Protein AF-0000000083252101 (afdb_homodimer)

Organism: NCBI:txid582686

Sequence (510 aa):
MRKGTATMNGRLDFLFHTKHARHVTVAPHRHQCHELVYYLSGSGTTRIGEVTYSFQPNTFALIRPHTLHDERRDTETEVIFIGFQPEPDLHPLREGLYADYEDSPITGYLRAMGLEMKTKRSYYAAKLNLLVSELMIEVLRMDDFPSAESTVNKILYAKNYMDENYSQKIGVETLAQLVGYSYDRFRHLFKEKYGLSPITYLMSKRFEAAKRLLMQTNLPISAVSNVCGFANDAQFCSLFKQATGLTPRQFRVRGMRKGTATMNGRLDFLFHTKHARHVTVAPHRHQCHELVYYLSGSGTTRIGEVTY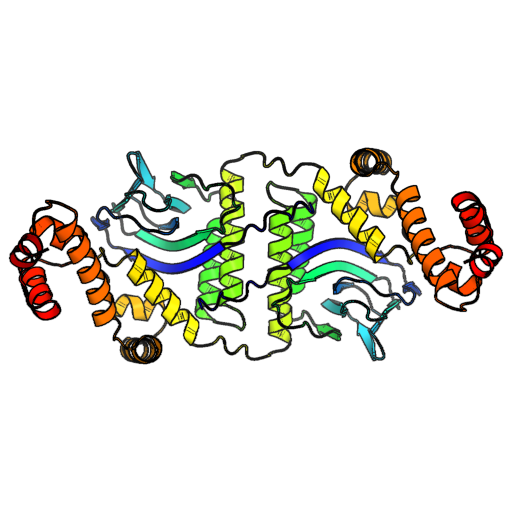SFQPNTFALIRPHTLHDERRDTETEVIFIGFQPEPDLHPLREGLYADYEDSPITGYLRAMGLEMKTKRSYYAAKLNLLVSELMIEVLRMDDFPSAESTVNKILYAKNYMDENYSQKIGVETLAQLVGYSYDRFRHLFKEKYGLSPITYLMSKRFEAAKRLLMQTNLPISAVSNVCGFANDAQFCSLFKQATGLTPRQFRVRG

Structure (mmCIF, N/CA/C/O backbone):
data_AF-0000000083252101-model_v1
#
loop_
_entity.id
_entity.type
_entity.pdbx_description
1 polymer 'AraC-like DNA-binding protein'
#
loop_
_atom_site.group_PDB
_atom_site.id
_atom_site.type_symbol
_atom_site.label_atom_id
_atom_site.label_alt_id
_atom_site.label_comp_id
_atom_site.label_asym_id
_atom_site.label_entity_id
_atom_site.label_seq_id
_atom_site.pdbx_PDB_ins_code
_atom_site.Cartn_x
_atom_site.Cartn_y
_atom_site.Cartn_z
_atom_site.occupancy
_atom_site.B_iso_or_equiv
_atom_site.auth_seq_id
_atom_site.auth_comp_id
_atom_site.auth_asym_id
_atom_site.auth_atom_id
_atom_site.pdbx_PDB_model_num
ATOM 1 N N . MET A 1 1 ? -4.637 2.268 24.234 1 23.47 1 MET A N 1
ATOM 2 C CA . MET A 1 1 ? -4.391 1.223 23.25 1 23.47 1 MET A CA 1
ATOM 3 C C . MET A 1 1 ? -4.547 1.768 21.828 1 23.47 1 MET A C 1
ATOM 5 O O . MET A 1 1 ? -5.625 2.225 21.453 1 23.47 1 MET A O 1
ATOM 9 N N . ARG A 1 2 ? -3.494 2.469 21.328 1 32.47 2 ARG A N 1
ATOM 10 C CA . ARG A 1 2 ? -3.521 3.18 20.062 1 32.47 2 ARG A CA 1
ATOM 11 C C . ARG A 1 2 ? -4.18 2.334 18.969 1 32.47 2 ARG A C 1
ATOM 13 O O . ARG A 1 2 ? -3.711 1.235 18.672 1 32.47 2 ARG A O 1
ATOM 20 N N . LYS A 1 3 ? -5.348 2.266 18.969 1 34.44 3 LYS A N 1
ATOM 21 C CA . LYS A 1 3 ? -6.125 1.497 18 1 34.44 3 LYS A CA 1
ATOM 22 C C . LYS A 1 3 ? -5.516 1.586 16.609 1 34.44 3 LYS A C 1
ATOM 24 O O . LYS A 1 3 ? -5.586 2.631 15.961 1 34.44 3 LYS A O 1
ATOM 29 N N . GLY A 1 4 ? -4.367 0.979 16.453 1 41.69 4 GLY A N 1
ATOM 30 C CA . GLY A 1 4 ? -3.561 0.996 15.242 1 41.69 4 GLY A CA 1
ATOM 31 C C . GLY A 1 4 ? -4.371 0.761 13.984 1 41.69 4 GLY A C 1
ATOM 32 O O . GLY A 1 4 ? -5.27 -0.082 13.969 1 41.69 4 GLY A O 1
ATOM 33 N N . THR A 1 5 ? -4.707 1.765 13.375 1 47.81 5 THR A N 1
ATOM 34 C CA . THR A 1 5 ? -5.391 1.617 12.102 1 47.81 5 THR A CA 1
ATOM 35 C C . THR A 1 5 ? -4.992 0.312 11.422 1 47.81 5 THR A C 1
ATOM 37 O O . THR A 1 5 ? -3.818 -0.064 11.422 1 47.81 5 THR A O 1
ATOM 40 N N . ALA A 1 6 ? -5.855 -0.639 11.43 1 49.69 6 ALA A N 1
ATOM 41 C CA . ALA A 1 6 ? -5.707 -1.939 10.781 1 49.69 6 ALA A CA 1
ATOM 42 C C . ALA A 1 6 ? -4.949 -1.813 9.469 1 49.69 6 ALA A C 1
ATOM 44 O O . ALA A 1 6 ? -5.324 -1.021 8.602 1 49.69 6 ALA A O 1
ATOM 45 N N . THR A 1 7 ? -3.686 -2.014 9.508 1 62.97 7 THR A N 1
ATOM 46 C CA . THR A 1 7 ? -2.896 -2.055 8.281 1 62.97 7 THR A CA 1
ATOM 47 C C . THR A 1 7 ? -3.402 -3.15 7.352 1 62.97 7 THR A C 1
ATOM 49 O O . THR A 1 7 ? -3.734 -4.25 7.797 1 62.97 7 THR A O 1
ATOM 52 N N . MET A 1 8 ? -4.031 -2.76 6.297 1 76.38 8 MET A N 1
ATOM 53 C CA . MET A 1 8 ? -4.496 -3.691 5.273 1 76.38 8 MET A CA 1
ATOM 54 C C . MET A 1 8 ? -3.355 -4.105 4.355 1 76.38 8 MET A C 1
ATOM 56 O O . MET A 1 8 ? -3.352 -3.76 3.17 1 76.38 8 MET A O 1
ATOM 60 N N . ASN A 1 9 ? -2.453 -4.855 4.992 1 86.31 9 ASN A N 1
ATOM 61 C CA . ASN A 1 9 ? -1.291 -5.301 4.23 1 86.31 9 ASN A CA 1
ATOM 62 C C . ASN A 1 9 ? -1.471 -6.723 3.709 1 86.31 9 ASN A C 1
ATOM 64 O O . ASN A 1 9 ? -2.135 -7.543 4.348 1 86.31 9 ASN A O 1
ATOM 68 N N . GLY A 1 10 ? -1.096 -6.902 2.494 1 89.31 10 GLY A N 1
ATOM 69 C CA . GLY A 1 10 ? -1.05 -8.234 1.904 1 89.31 10 GLY A CA 1
ATOM 70 C C . GLY A 1 10 ? 0.282 -8.547 1.25 1 89.31 10 GLY A C 1
ATOM 71 O O . GLY A 1 10 ? 1.084 -7.645 0.995 1 89.31 10 GLY A O 1
ATOM 72 N N . ARG A 1 11 ? 0.538 -9.797 1.161 1 90.69 11 ARG A N 1
ATOM 73 C CA . ARG A 1 11 ? 1.731 -10.281 0.473 1 90.69 11 ARG A CA 1
ATOM 74 C C . ARG A 1 11 ? 1.363 -11.016 -0.812 1 90.69 11 ARG A C 1
ATOM 76 O O . ARG A 1 11 ? 0.506 -11.898 -0.802 1 90.69 11 ARG A O 1
ATOM 83 N N . LEU A 1 12 ? 1.999 -10.617 -1.885 1 92.75 12 LEU A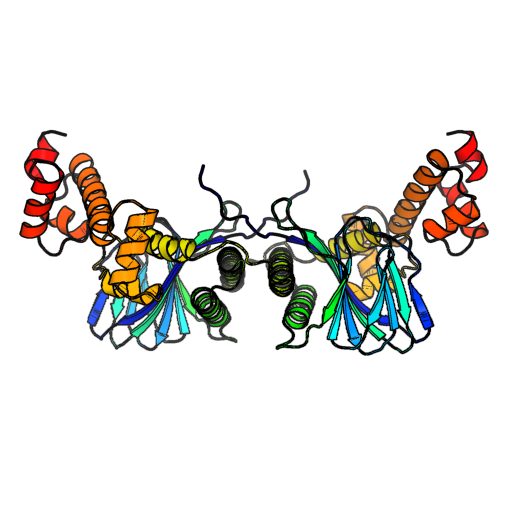 N 1
ATOM 84 C CA . LEU A 1 12 ? 1.795 -11.32 -3.15 1 92.75 12 LEU A CA 1
ATOM 85 C C . LEU A 1 12 ? 2.623 -12.594 -3.205 1 92.75 12 LEU A C 1
ATOM 87 O O . LEU A 1 12 ? 3.822 -12.578 -2.916 1 92.75 12 LEU A O 1
ATOM 91 N N . ASP A 1 13 ? 2.037 -13.688 -3.527 1 89.62 13 ASP A N 1
ATOM 92 C CA . ASP A 1 13 ? 2.74 -14.961 -3.621 1 89.62 13 ASP A CA 1
ATOM 93 C C . ASP A 1 13 ? 3.186 -15.234 -5.055 1 89.62 13 ASP A C 1
ATOM 95 O O . ASP A 1 13 ? 4.305 -15.703 -5.285 1 89.62 13 ASP A O 1
ATOM 99 N N . PHE A 1 14 ? 2.279 -14.945 -6.012 1 86.69 14 PHE A N 1
ATOM 100 C CA . PHE A 1 14 ? 2.615 -15.133 -7.418 1 86.69 14 PHE A CA 1
ATOM 101 C C . PHE A 1 14 ? 1.674 -14.344 -8.312 1 86.69 14 PHE A C 1
ATOM 103 O O . PHE A 1 14 ? 0.605 -13.914 -7.875 1 86.69 14 PHE A O 1
ATOM 110 N N . LEU A 1 15 ? 2.037 -14.125 -9.484 1 90 15 LEU A N 1
ATOM 111 C CA . LEU A 1 15 ? 1.277 -13.477 -10.547 1 90 15 LEU A CA 1
ATOM 112 C C . LEU A 1 15 ? 1.622 -14.078 -11.906 1 90 15 LEU A C 1
ATOM 114 O O . LEU A 1 15 ? 2.793 -14.125 -12.289 1 90 15 LEU A O 1
ATOM 118 N N . PHE A 1 16 ? 0.555 -14.492 -12.562 1 85.88 16 PHE A N 1
ATOM 119 C CA . PHE A 1 16 ? 0.773 -15.07 -13.883 1 85.88 16 PHE A CA 1
ATOM 120 C C . PHE A 1 16 ? -0.254 -14.547 -14.883 1 85.88 16 PHE A C 1
ATOM 122 O O . PHE A 1 16 ? -1.393 -14.258 -14.508 1 85.88 16 PHE A O 1
ATOM 129 N N . HIS A 1 17 ? 0.168 -14.367 -16.031 1 88.38 17 HIS A N 1
ATOM 130 C CA . HIS A 1 17 ? -0.654 -14.016 -17.188 1 88.38 17 HIS A CA 1
ATOM 131 C C . HIS A 1 17 ? -0.53 -15.062 -18.297 1 88.38 17 HIS A C 1
ATOM 133 O O . HIS A 1 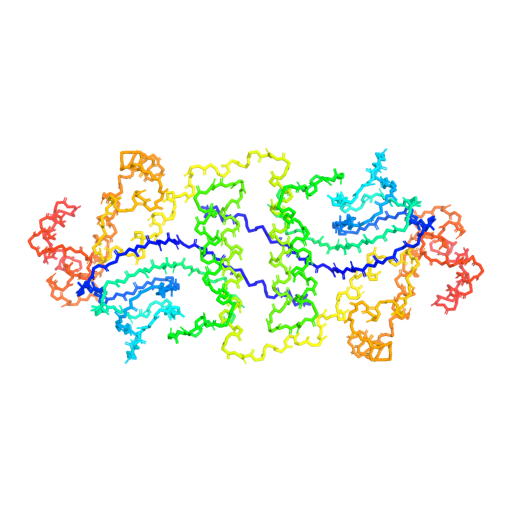17 ? 0.568 -15.32 -18.797 1 88.38 17 HIS A O 1
ATOM 139 N N . THR A 1 18 ? -1.674 -15.75 -18.609 1 85.06 18 THR A N 1
ATOM 140 C CA . THR A 1 18 ? -1.603 -16.844 -19.578 1 85.06 18 THR A CA 1
ATOM 141 C C . THR A 1 18 ? -2.854 -16.875 -20.453 1 85.06 18 THR A C 1
ATOM 143 O O . THR A 1 18 ? -3.857 -16.234 -20.141 1 85.06 18 THR A O 1
ATOM 146 N N . LYS A 1 19 ? -2.691 -17.516 -21.562 1 87.81 19 LYS A N 1
ATOM 147 C CA . LYS A 1 19 ? -3.803 -17.828 -22.453 1 87.81 19 LYS A CA 1
ATOM 148 C C . LYS A 1 19 ? -4.051 -19.344 -22.516 1 87.81 19 LYS A C 1
ATOM 150 O O . LYS A 1 19 ? -3.104 -20.125 -22.594 1 87.81 19 LYS A O 1
ATOM 155 N N . HIS A 1 20 ? -5.305 -19.75 -22.422 1 86.44 20 HIS A N 1
ATOM 156 C CA . HIS A 1 20 ? -5.699 -21.156 -22.5 1 86.44 20 HIS A CA 1
ATOM 157 C C . HIS A 1 20 ? -6.613 -21.406 -23.688 1 86.44 20 HIS A C 1
ATOM 159 O O . HIS A 1 20 ? -7.484 -20.594 -24 1 86.44 20 HIS A O 1
ATOM 165 N N . ALA A 1 21 ? -6.371 -22.5 -24.297 1 83.19 21 ALA A N 1
ATOM 166 C CA . ALA A 1 21 ? -7.211 -22.891 -25.438 1 83.19 21 ALA A CA 1
ATOM 167 C C . ALA A 1 21 ? -8.602 -23.328 -24.969 1 83.19 21 ALA A C 1
ATOM 169 O O . ALA A 1 21 ? -8.797 -23.625 -23.797 1 83.19 21 ALA A O 1
ATOM 170 N N . ARG A 1 22 ? -9.422 -23.312 -25.969 1 86.25 22 ARG A N 1
ATOM 171 C CA . ARG A 1 22 ? -10.773 -23.812 -25.734 1 86.25 22 ARG A CA 1
ATOM 172 C C . ARG A 1 22 ? -10.742 -25.234 -25.188 1 86.25 22 ARG A C 1
ATOM 174 O O . ARG A 1 22 ? -9.898 -26.031 -25.594 1 86.25 22 ARG A O 1
ATOM 181 N N . HIS A 1 23 ? -11.625 -25.562 -24.219 1 84.19 23 HIS A N 1
ATOM 182 C CA . HIS A 1 23 ? -11.891 -26.875 -23.656 1 84.19 23 HIS A CA 1
ATOM 183 C C . HIS A 1 23 ? -10.812 -27.281 -22.672 1 84.19 23 HIS A C 1
ATOM 185 O O . HIS A 1 23 ? -10.906 -28.344 -22.047 1 84.19 23 HIS A O 1
ATOM 191 N N . VAL A 1 24 ? -9.773 -26.438 -22.594 1 76.69 24 VAL A N 1
ATOM 192 C CA . VAL A 1 24 ? -8.805 -26.703 -21.547 1 76.69 24 VAL A CA 1
ATOM 193 C C . VAL A 1 24 ? -9.461 -26.516 -20.172 1 76.69 24 VAL A C 1
ATOM 195 O O . VAL A 1 24 ? -10.172 -25.516 -19.953 1 76.69 24 VAL A O 1
ATOM 198 N N . THR A 1 25 ? -9.32 -27.531 -19.344 1 82.19 25 THR A N 1
ATOM 199 C CA . THR A 1 25 ? -9.93 -27.484 -18.016 1 82.19 25 THR A CA 1
ATOM 200 C C . THR A 1 25 ? -8.867 -27.438 -16.922 1 82.19 25 THR A C 1
ATOM 202 O O . THR A 1 25 ? -7.73 -27.875 -17.141 1 82.19 25 THR A O 1
ATOM 205 N N . VAL A 1 26 ? -9.164 -26.75 -15.875 1 83.69 26 VAL A N 1
ATOM 206 C CA . VAL A 1 26 ? -8.406 -26.859 -14.633 1 83.69 26 VAL A CA 1
ATOM 207 C C . VAL A 1 26 ? -9.125 -27.797 -13.672 1 83.69 26 VAL A C 1
ATOM 209 O O . VAL A 1 26 ? -10.281 -27.562 -13.305 1 83.69 26 VAL A O 1
ATOM 212 N N . ALA A 1 27 ? -8.422 -28.891 -13.289 1 81.19 27 ALA A N 1
ATOM 213 C CA . ALA A 1 27 ? -9 -29.875 -12.391 1 81.19 27 ALA A CA 1
ATOM 214 C C . ALA A 1 27 ? -9.234 -29.297 -11 1 81.19 27 ALA A C 1
ATOM 216 O O . ALA A 1 27 ? -8.586 -28.312 -10.617 1 81.19 27 ALA A O 1
ATOM 217 N N . PRO A 1 28 ? -10.172 -29.875 -10.281 1 85.81 28 PRO A N 1
ATOM 218 C CA . PRO A 1 28 ? -10.398 -29.391 -8.922 1 85.81 28 PRO A CA 1
ATOM 219 C C . PRO A 1 28 ? -9.125 -29.406 -8.07 1 85.81 28 PRO A C 1
ATOM 221 O O . PRO A 1 28 ? -8.375 -30.391 -8.102 1 85.81 28 PRO A O 1
ATOM 224 N N . HIS A 1 29 ? -8.867 -28.344 -7.438 1 82.25 29 HIS A N 1
ATOM 225 C CA . HIS A 1 29 ? -7.707 -28.203 -6.562 1 82.25 29 HIS A CA 1
ATOM 226 C C . HIS A 1 29 ? -7.93 -27.109 -5.523 1 82.25 29 HIS A C 1
ATOM 228 O O . HIS A 1 29 ? -8.969 -26.438 -5.523 1 82.25 29 HIS A O 1
ATOM 234 N N . ARG A 1 30 ? -7.082 -26.984 -4.57 1 85.5 30 ARG A N 1
ATOM 235 C CA . ARG A 1 30 ? -7.164 -25.938 -3.549 1 85.5 30 ARG A CA 1
ATOM 236 C C . ARG A 1 30 ? -5.793 -25.344 -3.268 1 85.5 30 ARG A C 1
ATOM 238 O O . ARG A 1 30 ? -4.766 -25.938 -3.582 1 85.5 30 ARG A O 1
ATOM 245 N N . HIS A 1 31 ? -5.762 -24.156 -2.855 1 85.38 31 HIS A N 1
ATOM 246 C CA . HIS A 1 31 ? -4.555 -23.438 -2.455 1 85.38 31 HIS A CA 1
ATOM 247 C C . HIS A 1 31 ? -4.594 -23.078 -0.976 1 85.38 31 HIS A C 1
ATOM 249 O O . HIS A 1 31 ? -5.66 -23.094 -0.354 1 85.38 31 HIS A O 1
ATOM 255 N N . GLN A 1 32 ? -3.357 -22.781 -0.454 1 88.5 32 GLN A N 1
ATOM 256 C CA . GLN A 1 32 ? -3.27 -22.25 0.901 1 88.5 32 GLN A CA 1
ATOM 257 C C . GLN A 1 32 ? -3.4 -20.734 0.904 1 88.5 32 GLN A C 1
ATOM 259 O O . GLN A 1 32 ? -3.656 -20.125 1.948 1 88.5 32 GLN A O 1
ATOM 264 N N . CYS A 1 33 ? -3.246 -20.188 -0.179 1 91.19 33 CYS A N 1
ATOM 265 C CA . CYS A 1 33 ? -3.363 -18.734 -0.315 1 91.19 33 CYS A CA 1
ATOM 266 C C . CYS A 1 33 ? -4.684 -18.359 -0.972 1 91.19 33 CYS A C 1
ATOM 268 O O . CYS A 1 33 ? -5.418 -19.219 -1.453 1 91.19 33 CYS A O 1
ATOM 270 N N . HIS A 1 34 ? -5.02 -17.047 -0.834 1 94.94 34 HIS A N 1
ATOM 271 C CA . HIS A 1 34 ? -6.094 -16.516 -1.669 1 94.94 34 HIS A CA 1
ATOM 272 C C . HIS A 1 34 ? -5.691 -16.5 -3.141 1 94.94 34 HIS A C 1
ATOM 274 O O . HIS A 1 34 ? -4.52 -16.312 -3.465 1 94.94 34 HIS A O 1
ATOM 280 N N . GLU A 1 35 ? -6.645 -16.734 -3.971 1 95.94 35 GLU A N 1
ATOM 281 C CA . GLU A 1 35 ? -6.395 -16.625 -5.406 1 95.94 35 GLU A CA 1
ATOM 282 C C . GLU A 1 35 ? -7.422 -15.734 -6.086 1 95.94 35 GLU A C 1
ATOM 284 O O . GLU A 1 35 ? -8.617 -15.812 -5.789 1 95.94 35 GLU A O 1
ATOM 289 N N . LEU A 1 36 ? -6.965 -14.828 -6.871 1 97.38 36 LEU A N 1
ATOM 290 C CA . LEU A 1 36 ? -7.801 -14.031 -7.766 1 97.38 36 LEU A CA 1
ATOM 291 C C . LEU A 1 36 ? -7.504 -14.367 -9.219 1 97.38 36 LEU A C 1
ATOM 293 O O . LEU A 1 36 ? -6.355 -14.289 -9.664 1 97.38 36 LEU A O 1
ATOM 297 N N . VAL A 1 37 ? -8.5 -14.852 -9.961 1 96.94 37 VAL A N 1
ATOM 298 C CA . VAL A 1 37 ? -8.391 -15.156 -11.383 1 96.94 37 VAL A CA 1
ATOM 299 C C . VAL A 1 37 ? -9.203 -14.148 -12.195 1 96.94 37 VAL A C 1
ATOM 301 O O . VAL A 1 37 ? -10.43 -14.133 -12.125 1 96.94 37 VAL A O 1
ATOM 304 N N . TYR A 1 38 ? -8.555 -13.352 -12.914 1 97.12 38 TYR A N 1
ATOM 305 C CA . TYR A 1 38 ? -9.203 -12.336 -13.734 1 97.12 38 TYR A CA 1
ATOM 306 C C . TYR A 1 38 ? -9.336 -12.805 -15.18 1 97.12 38 TYR A C 1
ATOM 308 O O . TYR A 1 38 ? -8.344 -13.141 -15.82 1 97.12 38 TYR A O 1
ATOM 316 N N . TYR A 1 39 ? -10.539 -12.758 -15.695 1 95.69 39 TYR A N 1
ATOM 317 C CA . TYR A 1 39 ? -10.812 -13.18 -17.062 1 95.69 39 TYR A CA 1
ATOM 318 C C . TYR A 1 39 ? -10.828 -11.992 -18.016 1 95.69 39 TYR A C 1
ATOM 320 O O . TYR A 1 39 ? -11.836 -11.289 -18.125 1 95.69 39 TYR A O 1
ATOM 328 N N . LEU A 1 40 ? -9.742 -11.812 -18.688 1 94.81 40 LEU A N 1
ATOM 329 C CA . LEU A 1 40 ? -9.594 -10.688 -19.594 1 94.81 40 LEU A CA 1
ATOM 330 C C . LEU A 1 40 ? -10.453 -10.875 -20.844 1 94.81 40 LEU A C 1
ATOM 332 O O . LEU A 1 40 ? -11.016 -9.914 -21.375 1 94.81 40 LEU A O 1
ATOM 336 N N . SER A 1 41 ? -10.453 -12.047 -21.328 1 95.06 41 SER A N 1
ATOM 337 C CA . SER A 1 41 ? -11.258 -12.43 -22.484 1 95.06 41 SER A CA 1
ATOM 338 C C . SER A 1 41 ? -11.734 -13.875 -22.359 1 95.06 41 SER A C 1
ATOM 340 O O . SER A 1 41 ? -11.242 -14.633 -21.531 1 95.06 41 SER A O 1
ATOM 342 N N . GLY A 1 42 ? -12.797 -14.195 -23.188 1 95.12 42 GLY A N 1
ATOM 343 C CA . GLY A 1 42 ? -13.312 -15.555 -23.234 1 95.12 42 GLY A CA 1
ATOM 344 C C . GLY A 1 42 ? -14.508 -15.773 -22.328 1 95.12 42 GLY A C 1
ATOM 345 O O . GLY A 1 42 ? -15.047 -14.82 -21.766 1 95.12 42 GLY A O 1
ATOM 346 N N . SER A 1 43 ? -14.961 -17.031 -22.375 1 95.5 43 SER A N 1
ATOM 347 C CA . SER A 1 43 ? -16.109 -17.438 -21.562 1 95.5 43 SER A CA 1
ATOM 348 C C . SER A 1 43 ? -15.953 -18.859 -21.047 1 95.5 43 SER A C 1
ATOM 350 O O . SER A 1 43 ? -15.164 -19.641 -21.578 1 95.5 43 SER A O 1
ATOM 352 N N . GLY A 1 44 ? -16.688 -19.141 -19.984 1 96.31 44 GLY A N 1
ATOM 353 C CA . GLY A 1 44 ? -16.672 -20.453 -19.359 1 96.31 44 GLY A CA 1
ATOM 354 C C . GLY A 1 44 ? -17.312 -20.469 -17.984 1 96.31 44 GLY A C 1
ATOM 355 O O . GLY A 1 44 ? -18.156 -19.641 -17.672 1 96.31 44 GLY A O 1
ATOM 356 N N . THR A 1 45 ? -16.953 -21.562 -17.25 1 95.81 45 THR A N 1
ATOM 357 C CA . THR A 1 45 ? -17.5 -21.688 -15.906 1 95.81 45 THR A CA 1
ATOM 358 C C . THR A 1 45 ? -16.375 -21.953 -14.898 1 95.81 45 THR A C 1
ATOM 360 O O . THR A 1 45 ? -15.328 -22.484 -15.258 1 95.81 45 THR A O 1
ATOM 363 N N . THR A 1 46 ? -16.516 -21.453 -13.773 1 96 46 THR A N 1
ATOM 364 C CA . THR A 1 46 ? -15.664 -21.75 -12.633 1 96 46 THR A CA 1
ATOM 365 C C . THR A 1 46 ? -16.484 -22.188 -11.43 1 96 46 THR A C 1
ATOM 367 O O . THR A 1 46 ? -17.516 -21.594 -11.125 1 96 46 THR A O 1
ATOM 370 N N . ARG A 1 47 ? -16.141 -23.266 -10.859 1 95.31 47 ARG A N 1
ATOM 371 C CA . ARG A 1 47 ? -16.766 -23.734 -9.641 1 95.31 47 ARG A CA 1
ATOM 372 C C . ARG A 1 47 ? -15.953 -23.344 -8.406 1 95.31 47 ARG A C 1
ATOM 374 O O . ARG A 1 47 ? -14.75 -23.578 -8.359 1 95.31 47 ARG A O 1
ATOM 381 N N . ILE A 1 48 ? -16.578 -22.688 -7.5 1 95.69 48 ILE A N 1
ATOM 382 C CA . ILE A 1 48 ? -15.977 -22.328 -6.223 1 95.69 48 ILE A CA 1
ATOM 383 C C . ILE A 1 48 ? -16.766 -22.953 -5.078 1 95.69 48 ILE A C 1
ATOM 385 O O . ILE A 1 48 ? -17.891 -22.531 -4.793 1 95.69 48 ILE A O 1
ATOM 389 N N . GLY A 1 49 ? -16.062 -23.875 -4.402 1 93.88 49 GLY A N 1
ATOM 390 C CA . GLY A 1 49 ? -16.859 -24.672 -3.469 1 93.88 49 GLY A CA 1
ATOM 391 C C . GLY A 1 49 ? -17.984 -25.422 -4.137 1 93.88 49 GLY A C 1
ATOM 392 O O . GLY A 1 49 ? -17.766 -26.219 -5.055 1 93.88 49 GLY A O 1
ATOM 393 N N . GLU A 1 50 ? -19.188 -25.047 -3.736 1 92.38 50 GLU A N 1
ATOM 394 C CA . GLU A 1 50 ? -20.359 -25.766 -4.262 1 92.38 50 GLU A CA 1
ATOM 395 C C . GLU A 1 50 ? -21.094 -24.922 -5.305 1 92.38 50 GLU A C 1
ATOM 397 O O . GLU A 1 50 ? -22.094 -25.359 -5.875 1 92.38 50 GLU A O 1
ATOM 402 N N . VAL A 1 51 ? -20.609 -23.797 -5.57 1 93.31 51 VAL A N 1
ATOM 403 C CA . VAL A 1 51 ? -21.312 -22.875 -6.453 1 93.31 51 VAL A CA 1
ATOM 404 C C . VAL A 1 51 ? -20.578 -22.766 -7.789 1 93.31 51 VAL A C 1
ATOM 406 O O . VAL A 1 51 ? -19.359 -22.625 -7.824 1 93.31 51 VAL A O 1
ATOM 409 N N . THR A 1 52 ? -21.344 -22.875 -8.859 1 95.19 52 THR A N 1
ATOM 410 C CA . THR A 1 52 ? -20.781 -22.719 -10.195 1 95.19 52 THR A CA 1
ATOM 411 C C . THR A 1 52 ? -21.156 -21.359 -10.789 1 95.19 52 THR A C 1
ATOM 413 O O . THR A 1 52 ? -22.312 -20.953 -10.758 1 95.19 52 THR A O 1
ATOM 416 N N . TYR A 1 53 ? -20.188 -20.672 -11.312 1 95 53 TYR A N 1
ATOM 417 C CA . TYR A 1 53 ? -20.359 -19.359 -11.922 1 95 53 TYR A CA 1
ATOM 418 C C . TYR A 1 53 ? -20.016 -19.391 -13.398 1 95 53 TYR A C 1
ATOM 420 O O . TYR A 1 53 ? -19.062 -20.078 -13.805 1 95 53 TYR A O 1
ATOM 428 N N . SER A 1 54 ? -20.75 -18.641 -14.172 1 95.38 54 SER A N 1
ATOM 429 C CA . SER A 1 54 ? -20.359 -18.375 -15.555 1 95.38 54 SER A CA 1
ATOM 430 C C . SER A 1 54 ? -19.578 -17.078 -15.664 1 95.38 54 SER A C 1
ATOM 432 O O . SER A 1 54 ? -20.078 -16.016 -15.297 1 95.38 54 SER A O 1
ATOM 434 N N . PHE A 1 55 ? -18.391 -17.203 -16.188 1 94.19 55 PHE A N 1
ATOM 435 C CA . PHE A 1 55 ? -17.609 -15.984 -16.281 1 94.19 55 PHE A CA 1
ATOM 436 C C . PHE A 1 55 ? -17.625 -15.422 -17.688 1 94.19 55 PHE A C 1
ATOM 438 O O . PHE A 1 55 ? -17.828 -16.156 -18.656 1 94.19 55 PHE A O 1
ATOM 445 N N . GLN A 1 56 ? -17.484 -14.078 -17.797 1 92.56 56 GLN A N 1
ATOM 446 C CA . GLN A 1 56 ? -17.375 -13.281 -19.016 1 92.56 56 GLN A CA 1
ATOM 447 C C . GLN A 1 56 ? -16.203 -12.297 -18.922 1 92.56 56 GLN A C 1
ATOM 449 O O . GLN A 1 56 ? -15.625 -12.125 -17.844 1 92.56 56 GLN A O 1
ATOM 454 N N . PRO A 1 57 ? -15.828 -11.695 -20.031 1 93.12 57 PRO A N 1
ATOM 455 C CA . PRO A 1 57 ? -14.727 -10.742 -19.953 1 93.12 57 PRO A CA 1
ATOM 456 C C . PRO A 1 57 ? -14.938 -9.672 -18.875 1 93.12 57 PRO A C 1
ATOM 458 O O . PRO A 1 57 ? -16.062 -9.203 -18.703 1 93.12 57 PRO A O 1
ATOM 461 N N . ASN A 1 58 ? -13.875 -9.352 -18.188 1 92.25 58 ASN A N 1
ATOM 462 C CA . ASN A 1 58 ? -13.852 -8.305 -17.172 1 92.25 58 ASN A CA 1
ATOM 463 C C . ASN A 1 58 ? -14.578 -8.742 -15.906 1 92.25 58 ASN A C 1
ATOM 465 O O . ASN A 1 58 ? -15.234 -7.934 -15.25 1 92.25 58 ASN A O 1
ATOM 469 N N . THR A 1 59 ? -14.625 -10.023 -15.734 1 93 59 THR A N 1
ATOM 470 C CA . THR A 1 59 ? -15.008 -10.594 -14.453 1 93 59 THR A CA 1
ATOM 471 C C . THR A 1 59 ? -13.828 -11.289 -13.789 1 93 59 THR A C 1
ATOM 473 O O . THR A 1 59 ? -12.82 -11.562 -14.445 1 93 59 THR A O 1
ATOM 476 N N . PHE A 1 60 ? -13.938 -11.43 -12.484 1 96.25 60 PHE A N 1
ATOM 477 C CA . PHE A 1 60 ? -12.867 -12.156 -11.812 1 96.25 60 PHE A CA 1
ATOM 478 C C . PHE A 1 60 ? -13.422 -13.023 -10.688 1 96.25 60 PHE A C 1
ATOM 480 O O . PHE A 1 60 ? -14.406 -12.656 -10.047 1 96.25 60 PHE A O 1
ATOM 487 N N . ALA A 1 61 ? -12.812 -14.18 -10.523 1 96.5 61 ALA A N 1
ATOM 488 C CA . ALA A 1 61 ? -13.125 -15.086 -9.422 1 96.5 61 ALA A CA 1
ATOM 489 C C . ALA A 1 61 ? -12.203 -14.844 -8.227 1 96.5 61 ALA A C 1
ATOM 491 O O . ALA A 1 61 ? -11 -14.641 -8.398 1 96.5 61 ALA A O 1
ATOM 492 N N . LEU A 1 62 ? -12.766 -14.727 -7.062 1 96.69 62 LEU A N 1
ATOM 493 C CA . LEU A 1 62 ? -12.008 -14.711 -5.816 1 96.69 62 LEU A CA 1
ATOM 494 C C . LEU A 1 62 ? -12.203 -16 -5.035 1 96.69 62 LEU A C 1
ATOM 496 O O . LEU A 1 62 ? -13.336 -16.375 -4.707 1 96.69 62 LEU A O 1
ATOM 500 N N . ILE A 1 63 ? -11.086 -16.688 -4.777 1 95.69 63 ILE A N 1
ATOM 501 C CA . ILE A 1 63 ? -11.109 -17.984 -4.113 1 95.69 63 ILE A CA 1
ATOM 502 C C . ILE A 1 63 ? -10.352 -17.906 -2.791 1 95.69 63 ILE A C 1
ATOM 504 O O . ILE A 1 63 ? -9.211 -17.438 -2.75 1 95.69 63 ILE A O 1
ATOM 508 N N . ARG A 1 64 ? -10.961 -18.312 -1.679 1 94 64 ARG A N 1
ATOM 509 C CA . ARG A 1 64 ? -10.336 -18.281 -0.359 1 94 64 ARG A CA 1
ATOM 510 C C . ARG A 1 64 ? -9.43 -19.5 -0.164 1 94 64 ARG A C 1
ATOM 512 O O . ARG A 1 64 ? -9.562 -20.5 -0.877 1 94 64 ARG A O 1
ATOM 519 N N . PRO A 1 65 ? -8.523 -19.375 0.791 1 92.5 65 PRO A N 1
ATOM 520 C CA . PRO A 1 65 ? -7.668 -20.531 1.084 1 92.5 65 PRO A CA 1
ATOM 521 C C . PRO A 1 65 ? -8.461 -21.797 1.388 1 92.5 65 PRO A C 1
ATOM 523 O O . PRO A 1 65 ? -9.5 -21.734 2.049 1 92.5 65 PRO A O 1
ATOM 526 N N . HIS A 1 66 ? -8.008 -22.891 0.776 1 90.81 66 HIS A N 1
ATOM 527 C CA . HIS A 1 66 ? -8.492 -24.234 1.048 1 90.81 66 HIS A CA 1
ATOM 528 C C . HIS A 1 66 ? -9.836 -24.484 0.377 1 90.81 66 HIS A C 1
ATOM 530 O O . HIS A 1 66 ? -10.438 -25.547 0.559 1 90.81 66 HIS A O 1
ATOM 536 N N . THR A 1 67 ? -10.367 -23.562 -0.302 1 93.06 67 THR A N 1
ATOM 537 C CA . THR A 1 67 ? -11.602 -23.797 -1.045 1 93.06 67 THR A CA 1
ATOM 538 C C . THR A 1 67 ? -11.32 -24.562 -2.33 1 93.06 67 THR A C 1
ATOM 540 O O . THR A 1 67 ? -10.445 -24.188 -3.111 1 93.06 67 THR A O 1
ATOM 543 N N . LEU A 1 68 ? -12.016 -25.672 -2.486 1 92.19 68 LEU A N 1
ATOM 544 C CA . LEU A 1 68 ? -11.922 -26.438 -3.727 1 92.19 68 LEU A CA 1
ATOM 545 C C . LEU A 1 68 ? -12.516 -25.656 -4.895 1 92.19 68 LEU A C 1
ATOM 547 O O . LEU A 1 68 ? -13.586 -25.062 -4.762 1 92.19 68 LEU A O 1
ATOM 551 N N . HIS A 1 69 ? -11.773 -25.594 -5.996 1 93 69 HIS A N 1
ATOM 552 C CA . HIS A 1 69 ? -12.281 -24.875 -7.156 1 93 69 HIS A CA 1
ATOM 553 C C . HIS A 1 69 ? -11.727 -25.453 -8.453 1 93 69 HIS A C 1
ATOM 555 O O . HIS A 1 69 ? -10.727 -26.172 -8.445 1 93 69 HIS A O 1
ATOM 561 N N . ASP A 1 70 ? -12.422 -25.266 -9.531 1 91.94 70 ASP A N 1
ATOM 562 C CA . ASP A 1 70 ? -12.023 -25.703 -10.867 1 91.94 70 ASP A CA 1
ATOM 563 C C . ASP A 1 70 ? -12.516 -24.734 -11.938 1 91.94 70 ASP A C 1
ATOM 565 O O . ASP A 1 70 ? -13.156 -23.719 -11.617 1 91.94 70 ASP A O 1
ATOM 569 N N . GLU A 1 71 ? -12.07 -24.938 -13.195 1 93.06 71 GLU A N 1
ATOM 570 C CA . GLU A 1 71 ? -12.438 -24.062 -14.305 1 93.06 71 GLU A CA 1
ATOM 571 C C . GLU A 1 71 ? -12.625 -24.844 -15.594 1 93.06 71 GLU A C 1
ATOM 573 O O . GLU A 1 71 ? -11.867 -25.781 -15.867 1 93.06 71 GLU A O 1
ATOM 578 N N . ARG A 1 72 ? -13.617 -24.531 -16.281 1 93.31 72 ARG A N 1
ATOM 579 C CA . ARG A 1 72 ? -13.867 -25.031 -17.625 1 93.31 72 ARG A CA 1
ATOM 580 C C . ARG A 1 72 ? -14.016 -23.891 -18.625 1 93.31 72 ARG A C 1
ATOM 582 O O . ARG A 1 72 ? -14.758 -22.938 -18.375 1 93.31 72 ARG A O 1
ATOM 589 N N . ARG A 1 73 ? -13.375 -24.031 -19.781 1 92.81 73 ARG A N 1
ATOM 590 C CA . ARG A 1 73 ? -13.367 -22.938 -20.75 1 92.81 73 ARG A CA 1
ATOM 591 C C . ARG A 1 73 ? -14.188 -23.297 -21.984 1 92.81 73 ARG A C 1
ATOM 593 O O . ARG A 1 73 ? -13.977 -24.344 -22.594 1 92.81 73 ARG A O 1
ATOM 600 N N . ASP A 1 74 ? -15.094 -22.484 -22.328 1 94.12 74 ASP A N 1
ATOM 601 C CA . ASP A 1 74 ? -15.922 -22.672 -23.516 1 94.12 74 ASP A CA 1
ATOM 602 C C . ASP A 1 74 ? -15.25 -22.062 -24.75 1 94.12 74 ASP A C 1
ATOM 604 O O . ASP A 1 74 ? -15.523 -22.453 -25.875 1 94.12 74 ASP A O 1
ATOM 608 N N . THR A 1 75 ? -14.406 -21.078 -24.547 1 95.06 75 THR A N 1
ATOM 609 C CA . THR A 1 75 ? -13.633 -20.422 -25.594 1 95.06 75 THR A CA 1
ATOM 610 C C . THR A 1 75 ? -12.195 -20.172 -25.141 1 95.06 75 THR A C 1
ATOM 612 O O . THR A 1 75 ? -11.867 -20.359 -23.969 1 95.06 75 THR A O 1
ATOM 615 N N . GLU A 1 76 ? -11.43 -19.828 -26.141 1 93.75 76 GLU A N 1
ATOM 616 C CA . GLU A 1 76 ? -10.102 -19.375 -25.75 1 93.75 76 GLU A CA 1
ATOM 617 C C . GLU A 1 76 ? -10.188 -18.266 -24.703 1 93.75 76 GLU A C 1
ATOM 619 O O . GLU A 1 76 ? -11 -17.344 -24.844 1 93.75 76 GLU A O 1
ATOM 624 N N . THR A 1 77 ? -9.422 -18.438 -23.672 1 93.25 77 THR A N 1
ATOM 625 C CA . THR A 1 77 ? -9.555 -17.531 -22.531 1 93.25 77 THR A CA 1
ATOM 626 C C . THR A 1 77 ? -8.195 -16.984 -22.109 1 93.25 77 THR A C 1
ATOM 628 O O . THR A 1 77 ? -7.234 -17.75 -21.953 1 93.25 77 THR A O 1
ATOM 631 N N . GLU A 1 78 ? -8.102 -15.664 -22.031 1 93.94 78 GLU A N 1
ATOM 632 C CA . GLU A 1 78 ? -6.934 -14.992 -21.469 1 93.94 78 GLU A CA 1
ATOM 633 C C . GLU A 1 78 ? -7.148 -14.641 -20 1 93.94 78 GLU A C 1
ATOM 635 O O . GLU A 1 78 ? -8.141 -14 -19.641 1 93.94 78 GLU A O 1
ATOM 640 N N . VAL A 1 79 ? -6.195 -15.102 -19.125 1 93.19 79 VAL A N 1
ATOM 641 C CA . VAL A 1 79 ? -6.418 -14.922 -17.688 1 93.19 79 VAL A CA 1
ATOM 642 C C . VAL A 1 79 ? -5.16 -14.359 -17.031 1 93.19 79 VAL A C 1
ATOM 644 O O . VAL A 1 79 ? -4.043 -14.648 -17.469 1 93.19 79 VAL A O 1
ATOM 647 N N . ILE A 1 80 ? -5.367 -13.445 -16.125 1 93.75 80 ILE A N 1
ATOM 648 C CA . ILE A 1 80 ? -4.359 -13.086 -15.125 1 93.75 80 ILE A CA 1
ATOM 649 C C . ILE A 1 80 ? -4.766 -13.625 -13.758 1 93.75 80 ILE A C 1
ATOM 651 O O . ILE A 1 80 ? -5.906 -13.438 -13.328 1 93.75 80 ILE A O 1
ATOM 655 N N . PHE A 1 81 ? -3.928 -14.406 -13.117 1 92.44 81 PHE A N 1
ATOM 656 C CA . PHE A 1 81 ? -4.289 -14.867 -11.781 1 92.44 81 PHE A CA 1
ATOM 657 C C . PHE A 1 81 ? -3.15 -14.633 -10.805 1 92.44 81 PHE A C 1
ATOM 659 O O . PHE A 1 81 ? -1.978 -14.703 -11.172 1 92.44 81 PHE A O 1
ATOM 666 N N . ILE A 1 82 ? -3.52 -14.273 -9.641 1 94.94 82 ILE A N 1
ATOM 667 C CA . ILE A 1 82 ? -2.561 -14.008 -8.578 1 94.94 82 ILE A CA 1
ATOM 668 C C . ILE A 1 82 ? -2.918 -14.828 -7.344 1 94.94 82 ILE A C 1
ATOM 670 O O . ILE A 1 82 ? -4.09 -15.133 -7.105 1 94.94 82 ILE A O 1
ATOM 674 N N . GLY A 1 83 ? -1.898 -15.25 -6.59 1 94.44 83 GLY A N 1
ATOM 675 C CA . GLY A 1 83 ? -2.014 -15.727 -5.223 1 94.44 83 GLY A CA 1
ATOM 676 C C . GLY A 1 83 ? -1.488 -14.734 -4.199 1 94.44 83 GLY A C 1
ATOM 677 O O . GLY A 1 83 ? -0.478 -14.07 -4.434 1 94.44 83 GLY A O 1
ATOM 678 N N . PHE A 1 84 ? -2.172 -14.586 -3.133 1 93.69 84 PHE A N 1
ATOM 679 C CA . PHE A 1 84 ? -1.755 -13.602 -2.139 1 93.69 84 PHE A CA 1
ATOM 680 C C . PHE A 1 84 ? -2.27 -13.984 -0.754 1 93.69 84 PHE A C 1
ATOM 682 O O . PHE A 1 84 ? -3.17 -14.812 -0.627 1 93.69 84 PHE A O 1
ATOM 689 N N . GLN A 1 85 ? -1.688 -13.359 0.254 1 90.88 85 GLN A N 1
ATOM 690 C CA . GLN A 1 85 ? -2.035 -13.586 1.652 1 90.88 85 GLN A CA 1
ATOM 691 C C . GLN A 1 85 ? -2.256 -12.266 2.389 1 90.88 85 GLN A C 1
ATOM 693 O O . GLN A 1 85 ? -1.323 -11.477 2.547 1 90.88 85 GLN A O 1
ATOM 698 N N . PRO A 1 86 ? -3.518 -12.031 2.787 1 88.75 86 PRO A N 1
ATOM 699 C CA . PRO A 1 86 ? -3.725 -10.875 3.66 1 88.75 86 PRO A CA 1
ATOM 700 C C . PRO A 1 86 ? -3.049 -11.031 5.02 1 88.75 86 PRO A C 1
ATOM 702 O O . PRO A 1 86 ? -2.994 -12.141 5.559 1 88.75 86 PRO A O 1
ATOM 705 N N . GLU A 1 87 ? -2.621 -9.938 5.469 1 79.06 87 GLU A N 1
ATOM 706 C CA . GLU A 1 87 ? -2.178 -9.977 6.859 1 79.06 87 GLU A CA 1
ATOM 707 C C . GLU A 1 87 ? -3.359 -10.164 7.809 1 79.06 87 GLU A C 1
ATOM 709 O O . GLU A 1 87 ? -4.48 -9.758 7.5 1 79.06 87 GLU A O 1
ATOM 714 N N . PRO A 1 88 ? -3.299 -10.836 8.898 1 64.81 88 PRO A N 1
ATOM 715 C CA . PRO A 1 88 ? -4.336 -11.406 9.766 1 64.81 88 PRO A CA 1
ATOM 716 C C . PRO A 1 88 ? -5.449 -10.406 10.086 1 64.81 88 PRO A C 1
ATOM 718 O O . PRO A 1 88 ? -6.605 -10.805 10.242 1 64.81 88 PRO A O 1
ATOM 721 N N . ASP A 1 89 ? -5.246 -9.141 10.234 1 59.69 89 ASP A N 1
ATOM 722 C CA . ASP A 1 89 ? -6.273 -8.266 10.797 1 59.69 89 ASP A CA 1
ATOM 723 C C . ASP A 1 89 ? -7.148 -7.676 9.695 1 59.69 89 ASP A C 1
ATOM 725 O O . ASP A 1 89 ? -7.977 -6.797 9.961 1 59.69 89 ASP A O 1
ATOM 729 N N . LEU A 1 90 ? -7.199 -8.422 8.641 1 63.5 90 LEU A N 1
ATOM 730 C CA . LEU A 1 90 ? -8.008 -7.855 7.566 1 63.5 90 LEU A CA 1
ATOM 731 C C . LEU A 1 90 ? -9.391 -8.492 7.539 1 63.5 90 LEU A C 1
ATOM 733 O O . LEU A 1 90 ? -9.555 -9.664 7.879 1 63.5 90 LEU A O 1
ATOM 737 N N . HIS A 1 91 ? -10.406 -7.664 7.293 1 72.31 91 HIS A N 1
ATOM 738 C CA . HIS A 1 91 ? -11.734 -8.18 6.98 1 72.31 91 HIS A CA 1
ATOM 739 C C . HIS A 1 91 ? -11.664 -9.289 5.941 1 72.31 91 HIS A C 1
ATOM 741 O O . HIS A 1 91 ? -10.898 -9.195 4.977 1 72.31 91 HIS A O 1
ATOM 747 N N . PRO A 1 92 ? -12.375 -10.344 6.168 1 81.5 92 PRO A N 1
ATOM 748 C CA . PRO A 1 92 ? -12.312 -11.469 5.23 1 81.5 92 PRO A CA 1
ATOM 749 C C . PRO A 1 92 ? -12.852 -11.109 3.846 1 81.5 92 PRO A C 1
ATOM 751 O O . PRO A 1 92 ? -13.859 -10.406 3.734 1 81.5 92 PRO A O 1
ATOM 754 N N . LEU A 1 93 ? -12.219 -11.484 2.867 1 89.31 93 LEU A N 1
ATOM 755 C CA . LEU A 1 93 ? -12.68 -11.344 1.489 1 89.31 93 LEU A CA 1
ATOM 756 C C . LEU A 1 93 ? -13.719 -12.414 1.154 1 89.31 93 LEU A C 1
ATOM 758 O O . LEU A 1 93 ? -13.531 -13.586 1.472 1 89.31 93 LEU A O 1
ATOM 762 N N . ARG A 1 94 ? -14.789 -11.984 0.634 1 89.5 94 ARG A N 1
ATOM 763 C CA . ARG A 1 94 ? -15.82 -12.93 0.237 1 89.5 94 ARG A CA 1
ATOM 764 C C . ARG A 1 94 ? -15.492 -13.578 -1.103 1 89.5 94 ARG A C 1
ATOM 766 O O . ARG A 1 94 ? -15.172 -12.883 -2.07 1 89.5 94 ARG A O 1
ATOM 773 N N . GLU A 1 95 ? -15.484 -14.945 -1.126 1 93.69 95 GLU A N 1
ATOM 774 C CA . GLU A 1 95 ? -15.219 -15.633 -2.383 1 93.69 95 GLU A CA 1
ATOM 775 C C . GLU A 1 95 ? -16.422 -15.57 -3.318 1 93.69 95 GLU A C 1
ATOM 777 O O . GLU A 1 95 ? -17.562 -15.469 -2.861 1 93.69 95 GLU A O 1
ATOM 782 N N . GLY A 1 96 ? -16.219 -15.602 -4.621 1 93.31 96 GLY A N 1
ATOM 783 C CA . GLY A 1 96 ? -17.25 -15.523 -5.633 1 93.31 96 GLY A CA 1
ATOM 784 C C . GLY A 1 96 ? -16.766 -14.93 -6.941 1 93.31 96 GLY A C 1
ATOM 785 O O . GLY A 1 96 ? -15.555 -14.82 -7.172 1 93.31 96 GLY A O 1
ATOM 786 N N . LEU A 1 97 ? -17.688 -14.781 -7.844 1 94.69 97 LEU A N 1
ATOM 787 C CA . LEU A 1 97 ? -17.406 -14.133 -9.117 1 94.69 97 LEU A CA 1
ATOM 788 C C . LEU A 1 97 ? -17.891 -12.688 -9.109 1 94.69 97 LEU A C 1
ATOM 790 O O . LEU A 1 97 ? -19.016 -12.398 -8.727 1 94.69 97 LEU A O 1
ATOM 794 N N . TYR A 1 98 ? -17.031 -11.773 -9.516 1 92.56 98 TYR A N 1
ATOM 795 C CA . TYR A 1 98 ? -17.297 -10.336 -9.492 1 92.56 98 TYR A CA 1
ATOM 796 C C . TYR A 1 98 ? -17.172 -9.742 -10.891 1 92.56 98 TYR A C 1
ATOM 798 O O . TYR A 1 98 ? -16.484 -10.289 -11.75 1 92.56 98 TYR A O 1
ATOM 806 N N . ALA A 1 99 ? -17.906 -8.672 -11.117 1 89.69 99 ALA A N 1
ATOM 807 C CA . ALA A 1 99 ? -17.75 -7.875 -12.328 1 89.69 99 ALA A CA 1
ATOM 808 C C . ALA A 1 99 ? -16.875 -6.656 -12.086 1 89.69 99 ALA A C 1
ATOM 810 O O . ALA A 1 99 ? -16.984 -5.992 -11.047 1 89.69 99 ALA A O 1
ATOM 811 N N . ASP A 1 100 ? -15.836 -6.469 -12.883 1 88.88 100 ASP A N 1
ATOM 812 C CA . ASP A 1 100 ? -14.945 -5.312 -12.82 1 88.88 100 ASP A CA 1
ATOM 813 C C . ASP A 1 100 ? -15.375 -4.23 -13.812 1 88.88 100 ASP A C 1
ATOM 815 O O . ASP A 1 100 ? -14.633 -3.9 -14.734 1 88.88 100 ASP A O 1
ATOM 819 N N . TYR A 1 101 ? -16.641 -3.855 -13.906 1 65.06 101 TYR A N 1
ATOM 820 C CA . TYR A 1 101 ? -17.219 -3.07 -15 1 65.06 101 TYR A CA 1
ATOM 821 C C . TYR A 1 101 ? -16.781 -1.611 -14.906 1 65.06 101 TYR A C 1
ATOM 823 O O . TYR A 1 101 ? -16.375 -1.016 -15.898 1 65.06 101 TYR A O 1
ATOM 831 N N . GLU A 1 102 ? -17.047 -0.944 -13.656 1 62.88 102 GLU A N 1
ATOM 832 C CA . GLU A 1 102 ? -16.859 0.504 -13.656 1 62.88 102 GLU A CA 1
ATOM 833 C C . GLU A 1 102 ? -15.406 0.871 -13.352 1 62.88 102 GLU A C 1
ATOM 835 O O . GLU A 1 102 ? -14.898 0.595 -12.258 1 62.88 102 GLU A O 1
ATOM 840 N N . ASP A 1 103 ? -14.617 1.58 -14.406 1 67.5 103 ASP A N 1
ATOM 841 C CA . ASP A 1 103 ? -13.266 2.139 -14.383 1 67.5 103 ASP A CA 1
ATOM 842 C C . ASP A 1 103 ? -12.219 1.046 -14.172 1 67.5 103 ASP A C 1
ATOM 844 O O . ASP A 1 103 ? -11.031 1.334 -14.055 1 67.5 103 ASP A O 1
ATOM 848 N N . SER A 1 104 ? -12.727 -0.312 -14.07 1 71.69 104 SER A N 1
ATOM 849 C CA . SER A 1 104 ? -11.914 -1.523 -14.062 1 71.69 104 SER A CA 1
ATOM 850 C C . SER A 1 104 ? -10.734 -1.39 -13.102 1 71.69 104 SER A C 1
ATOM 852 O O . SER A 1 104 ? -9.586 -1.594 -13.492 1 71.69 104 SER A O 1
ATOM 854 N N . PRO A 1 105 ? -11.086 -1.109 -11.812 1 86.75 105 PRO A N 1
ATOM 855 C CA . PRO A 1 105 ? -9.977 -0.874 -10.891 1 86.75 105 PRO A CA 1
ATOM 856 C C . PRO A 1 105 ? -9.109 -2.115 -10.68 1 86.75 105 PRO A C 1
ATOM 858 O O . PRO A 1 105 ? -7.887 -2.006 -10.555 1 86.75 105 PRO A O 1
ATOM 861 N N . ILE A 1 106 ? -9.719 -3.262 -10.781 1 94.5 106 ILE A N 1
ATOM 862 C CA . ILE A 1 106 ? -8.977 -4.473 -10.453 1 94.5 106 ILE A CA 1
ATOM 863 C C . ILE A 1 106 ? -7.953 -4.766 -11.547 1 94.5 106 ILE A C 1
ATOM 865 O O . ILE A 1 106 ? -6.793 -5.059 -11.258 1 94.5 106 ILE A O 1
ATOM 869 N N . THR A 1 107 ? -8.398 -4.629 -12.781 1 93.88 107 THR A N 1
ATOM 870 C CA . THR A 1 107 ? -7.473 -4.879 -13.883 1 93.88 107 THR A CA 1
ATOM 871 C C . THR A 1 107 ? -6.305 -3.896 -13.844 1 93.88 107 THR A C 1
ATOM 873 O O . THR A 1 107 ? -5.176 -4.25 -14.188 1 93.88 107 THR A O 1
ATOM 876 N N . GLY A 1 108 ? -6.586 -2.668 -13.43 1 94.56 108 GLY A N 1
ATOM 877 C CA . GLY A 1 108 ? -5.527 -1.685 -13.281 1 94.56 108 GLY A CA 1
ATOM 878 C C . GLY A 1 108 ? -4.441 -2.113 -12.312 1 94.56 108 GLY A C 1
ATOM 879 O O . GLY A 1 108 ? -3.252 -1.962 -12.594 1 94.56 108 GLY A O 1
ATOM 880 N N . TYR A 1 109 ? -4.824 -2.643 -11.203 1 96.5 109 TYR A N 1
ATOM 881 C CA . TYR A 1 109 ? -3.859 -3.121 -10.219 1 96.5 109 TYR A CA 1
ATOM 882 C C . TYR A 1 109 ? -3.08 -4.316 -10.75 1 96.5 109 TYR A C 1
ATOM 884 O O . TYR A 1 109 ? -1.869 -4.422 -10.539 1 96.5 109 TYR A O 1
ATOM 892 N N . LEU A 1 110 ? -3.76 -5.207 -11.438 1 96.25 110 LEU A N 1
ATOM 893 C CA . LEU A 1 110 ? -3.088 -6.379 -11.984 1 96.25 110 LEU A CA 1
ATOM 894 C C . LEU A 1 110 ? -2.059 -5.977 -13.039 1 96.25 110 LEU A C 1
ATOM 896 O O . LEU A 1 110 ? -0.953 -6.52 -13.07 1 96.25 110 LEU A O 1
ATOM 900 N N . ARG A 1 111 ? -2.396 -5.039 -13.836 1 94 111 ARG A N 1
ATOM 901 C CA . ARG A 1 111 ? -1.467 -4.543 -14.844 1 94 111 ARG A CA 1
ATOM 902 C C . ARG A 1 111 ? -0.264 -3.869 -14.195 1 94 111 ARG A C 1
ATOM 904 O O . ARG A 1 111 ? 0.873 -4.055 -14.641 1 94 111 ARG A O 1
ATOM 911 N N . ALA A 1 112 ? -0.562 -3.09 -13.227 1 94.88 112 ALA A N 1
ATOM 912 C CA . ALA A 1 112 ? 0.52 -2.426 -12.5 1 94.88 112 ALA A CA 1
ATOM 913 C C . ALA A 1 112 ? 1.464 -3.445 -11.875 1 94.88 112 ALA A C 1
ATOM 915 O O . ALA A 1 112 ? 2.686 -3.273 -11.906 1 94.88 112 ALA A O 1
ATOM 916 N N . MET A 1 113 ? 0.935 -4.484 -11.32 1 95.31 113 MET A N 1
ATOM 917 C CA . MET A 1 113 ? 1.75 -5.547 -10.734 1 95.31 113 MET A CA 1
ATOM 918 C C . MET A 1 113 ? 2.588 -6.242 -11.805 1 95.31 113 MET A C 1
ATOM 920 O O . MET A 1 113 ? 3.768 -6.52 -11.586 1 95.31 113 MET A O 1
ATOM 924 N N . GLY A 1 114 ? 1.911 -6.523 -12.883 1 91.88 114 GLY A N 1
ATOM 925 C CA . GLY A 1 114 ? 2.646 -7.121 -13.984 1 91.88 114 GLY A CA 1
ATOM 926 C C . GLY A 1 114 ? 3.822 -6.281 -14.445 1 91.88 114 GLY A C 1
ATOM 927 O O . GLY A 1 114 ? 4.914 -6.801 -14.672 1 91.88 114 GLY A O 1
ATOM 928 N N . LEU A 1 115 ? 3.586 -5.02 -14.555 1 90.25 115 LEU A N 1
ATOM 929 C CA . LEU A 1 115 ? 4.637 -4.102 -14.984 1 90.25 115 LEU A CA 1
ATOM 930 C C . LEU A 1 115 ? 5.758 -4.035 -13.953 1 90.25 115 LEU A C 1
ATOM 932 O O . LEU A 1 115 ? 6.938 -4.047 -14.312 1 90.25 115 LEU A O 1
ATOM 936 N N . GLU A 1 116 ? 5.398 -3.959 -12.695 1 91.06 116 GLU A N 1
ATOM 937 C CA . GLU A 1 116 ? 6.379 -3.93 -11.617 1 91.06 116 GLU A CA 1
ATOM 938 C C . GLU A 1 116 ? 7.262 -5.176 -11.633 1 91.06 116 GLU A C 1
ATOM 940 O O . GLU A 1 116 ? 8.477 -5.086 -11.461 1 91.06 116 GLU A O 1
ATOM 945 N N . MET A 1 117 ? 6.672 -6.273 -11.836 1 86 117 MET A N 1
ATOM 946 C CA . MET A 1 117 ? 7.395 -7.543 -11.875 1 86 117 MET A CA 1
ATOM 947 C C . MET A 1 117 ? 8.336 -7.598 -13.07 1 86 117 MET A C 1
ATOM 949 O O . MET A 1 117 ? 9.43 -8.156 -12.984 1 86 117 MET A O 1
ATOM 953 N N . LYS A 1 118 ? 7.891 -7.035 -14.125 1 83.5 118 LYS A N 1
ATOM 954 C CA . LYS A 1 118 ? 8.672 -7.062 -15.359 1 83.5 118 LYS A CA 1
ATOM 955 C C . LYS A 1 118 ? 9.875 -6.125 -15.273 1 83.5 118 LYS A C 1
ATOM 957 O O . LYS A 1 118 ? 10.977 -6.484 -15.688 1 83.5 118 LYS A O 1
ATOM 962 N N . THR A 1 119 ? 9.68 -4.91 -14.781 1 83.06 119 THR A N 1
ATOM 963 C CA . THR A 1 119 ? 10.719 -3.883 -14.789 1 83.06 119 THR A CA 1
ATOM 964 C C . THR A 1 119 ? 11.672 -4.066 -13.609 1 83.06 119 THR A C 1
ATOM 966 O O . THR A 1 119 ? 12.836 -3.676 -13.688 1 83.06 119 THR A O 1
ATOM 969 N N . LYS A 1 120 ? 11.164 -4.578 -12.492 1 82.12 120 LYS A N 1
ATOM 970 C CA . LYS A 1 120 ? 11.938 -4.871 -11.289 1 82.12 120 LYS A CA 1
ATOM 971 C C . LYS A 1 120 ? 12.695 -3.641 -10.812 1 82.12 120 LYS A C 1
ATOM 973 O O . LYS A 1 120 ? 13.898 -3.709 -10.539 1 82.12 120 LYS A O 1
ATOM 978 N N . ARG A 1 121 ? 12.078 -2.586 -10.828 1 82.25 121 ARG A N 1
ATOM 979 C CA . ARG A 1 121 ? 12.695 -1.398 -10.242 1 82.25 121 ARG A CA 1
ATOM 980 C C . ARG A 1 121 ? 13 -1.614 -8.758 1 82.25 121 ARG A C 1
ATOM 982 O O . ARG A 1 121 ? 12.492 -2.555 -8.148 1 82.25 121 ARG A O 1
ATOM 989 N N . SER A 1 122 ? 13.836 -0.83 -8.18 1 85.38 122 SER A N 1
ATOM 990 C CA . SER A 1 122 ? 14.148 -0.93 -6.758 1 85.38 122 SER A CA 1
ATOM 991 C C . SER A 1 122 ? 12.883 -1 -5.914 1 85.38 122 SER A C 1
ATOM 993 O O . SER A 1 122 ? 11.906 -0.294 -6.188 1 85.38 122 SER A O 1
ATOM 995 N N . TYR A 1 123 ? 12.836 -1.972 -4.977 1 87.12 123 TYR A N 1
ATOM 996 C CA . TYR A 1 123 ? 11.758 -2.148 -4.012 1 87.12 123 TYR A CA 1
ATOM 997 C C . TYR A 1 123 ? 10.516 -2.736 -4.68 1 87.12 123 TYR A C 1
ATOM 999 O O . TYR A 1 123 ? 9.391 -2.479 -4.246 1 87.12 123 TYR A O 1
ATOM 1007 N N . TYR A 1 124 ? 10.688 -3.41 -5.789 1 88.81 124 TYR A N 1
ATOM 1008 C CA . TYR A 1 124 ? 9.531 -3.895 -6.531 1 88.81 124 TYR A CA 1
ATOM 1009 C C . TYR A 1 124 ? 8.727 -4.887 -5.699 1 88.81 124 TYR A C 1
ATOM 1011 O O . TYR A 1 124 ? 7.5 -4.938 -5.797 1 88.81 124 TYR A O 1
ATOM 1019 N N . ALA A 1 125 ? 9.406 -5.734 -4.848 1 88.44 125 ALA A N 1
ATOM 1020 C CA . ALA A 1 125 ? 8.68 -6.688 -4.012 1 88.44 125 ALA A CA 1
ATOM 1021 C C . ALA A 1 125 ? 7.75 -5.965 -3.039 1 88.44 125 ALA A C 1
ATOM 1023 O O . ALA A 1 125 ? 6.602 -6.367 -2.855 1 88.44 125 ALA A O 1
ATOM 1024 N N . ALA A 1 126 ? 8.266 -4.926 -2.432 1 89.81 126 ALA A N 1
ATOM 1025 C CA . ALA A 1 126 ? 7.445 -4.117 -1.533 1 89.81 126 ALA A CA 1
ATOM 1026 C C . ALA A 1 126 ? 6.297 -3.451 -2.289 1 89.81 126 ALA A C 1
ATOM 1028 O O . ALA A 1 126 ? 5.172 -3.396 -1.793 1 89.81 126 ALA A O 1
ATOM 1029 N N . LYS A 1 127 ? 6.621 -2.951 -3.457 1 92.62 127 LYS A N 1
ATOM 1030 C CA . LYS A 1 127 ? 5.605 -2.322 -4.293 1 92.62 127 LYS A CA 1
ATOM 1031 C C . LYS A 1 127 ? 4.5 -3.311 -4.652 1 92.62 127 LYS A C 1
ATOM 1033 O O . LYS A 1 127 ? 3.314 -2.969 -4.609 1 92.62 127 LYS A O 1
ATOM 1038 N N . LEU A 1 128 ? 4.883 -4.488 -4.938 1 93.88 128 LEU A N 1
ATOM 1039 C CA . LEU A 1 128 ? 3.91 -5.523 -5.281 1 93.88 128 LEU A CA 1
ATOM 1040 C C . LEU A 1 128 ? 2.988 -5.816 -4.105 1 93.88 128 LEU A C 1
ATOM 1042 O O . LEU A 1 128 ? 1.776 -5.961 -4.281 1 93.88 128 LEU A O 1
ATOM 1046 N N . ASN A 1 129 ? 3.533 -5.871 -2.943 1 94 129 ASN A N 1
ATOM 1047 C CA . ASN A 1 129 ? 2.721 -6.105 -1.754 1 94 129 ASN A CA 1
ATOM 1048 C C . ASN A 1 129 ? 1.762 -4.945 -1.495 1 94 129 ASN A C 1
ATOM 1050 O O . ASN A 1 129 ? 0.625 -5.156 -1.07 1 94 129 ASN A O 1
ATOM 1054 N N . LEU A 1 130 ? 2.219 -3.797 -1.728 1 94.94 130 LEU A N 1
ATOM 1055 C CA . LEU A 1 130 ? 1.346 -2.641 -1.562 1 94.94 130 LEU A CA 1
ATOM 1056 C C . LEU A 1 130 ? 0.22 -2.658 -2.592 1 94.94 130 LEU A C 1
ATOM 1058 O O . LEU A 1 130 ? -0.93 -2.357 -2.266 1 94.94 130 LEU A O 1
ATOM 1062 N N . LEU A 1 131 ? 0.543 -3.025 -3.818 1 96.38 131 LEU A N 1
ATOM 1063 C CA . LEU A 1 131 ? -0.456 -3.074 -4.879 1 96.38 131 LEU A CA 1
ATOM 1064 C C . LEU A 1 131 ? -1.514 -4.133 -4.582 1 96.38 131 LEU A C 1
ATOM 1066 O O . LEU A 1 131 ? -2.707 -3.896 -4.781 1 96.38 131 LEU A O 1
ATOM 1070 N N . VAL A 1 132 ? -1.089 -5.254 -4.094 1 95.88 132 VAL A N 1
ATOM 1071 C CA . VAL A 1 132 ? -2.076 -6.281 -3.791 1 95.88 132 VAL A CA 1
ATOM 1072 C C . VAL A 1 132 ? -2.914 -5.855 -2.588 1 95.88 132 VAL A C 1
ATOM 1074 O O . VAL A 1 132 ? -4.109 -6.16 -2.516 1 95.88 132 VAL A O 1
ATOM 1077 N N . SER A 1 133 ? -2.348 -5.129 -1.661 1 95 133 SER A N 1
ATOM 1078 C CA . SER A 1 133 ? -3.09 -4.594 -0.524 1 95 133 SER A CA 1
ATOM 1079 C C . SER A 1 133 ? -4.176 -3.621 -0.98 1 95 133 SER A C 1
ATOM 1081 O O . SER A 1 133 ? -5.305 -3.676 -0.496 1 95 133 SER A O 1
ATOM 1083 N N . GLU A 1 134 ? -3.812 -2.793 -1.903 1 94.94 134 GLU A N 1
ATOM 1084 C CA . GLU A 1 134 ? -4.797 -1.864 -2.453 1 94.94 134 GLU A CA 1
ATOM 1085 C C . GLU A 1 134 ? -5.895 -2.607 -3.209 1 94.94 134 GLU A C 1
ATOM 1087 O O . GLU A 1 134 ? -7.062 -2.221 -3.152 1 94.94 134 GLU A O 1
ATOM 1092 N N . LEU A 1 135 ? -5.453 -3.6 -3.932 1 95.12 135 LEU A N 1
ATOM 1093 C CA . LEU A 1 135 ? -6.422 -4.418 -4.656 1 95.12 135 LEU A CA 1
ATOM 1094 C C . LEU A 1 135 ? -7.438 -5.027 -3.701 1 95.12 135 LEU A C 1
ATOM 1096 O O . LEU A 1 135 ? -8.641 -5.035 -3.986 1 95.12 135 LEU A O 1
ATOM 1100 N N . MET A 1 136 ? -7.004 -5.535 -2.596 1 93.38 136 MET A N 1
ATOM 1101 C CA . MET A 1 136 ? -7.895 -6.121 -1.596 1 93.38 136 MET A CA 1
ATOM 1102 C C . MET A 1 136 ? -8.906 -5.094 -1.098 1 93.38 136 MET A C 1
ATOM 1104 O O . MET A 1 136 ? -10.078 -5.418 -0.894 1 93.38 136 MET A O 1
ATOM 1108 N N . ILE A 1 137 ? -8.461 -3.871 -0.873 1 90.62 137 ILE A N 1
ATOM 1109 C CA . ILE A 1 137 ? -9.359 -2.809 -0.435 1 90.62 137 ILE A CA 1
ATOM 1110 C C . ILE A 1 137 ? -10.453 -2.6 -1.475 1 90.62 137 ILE A C 1
ATOM 1112 O O . ILE A 1 137 ? -11.633 -2.473 -1.127 1 90.62 137 ILE A O 1
ATOM 1116 N N . GLU A 1 138 ? -10.094 -2.535 -2.746 1 91.69 138 GLU A N 1
ATOM 1117 C CA . GLU A 1 138 ? -11.078 -2.324 -3.803 1 91.69 138 GLU A CA 1
ATOM 1118 C C . GLU A 1 138 ? -12.102 -3.455 -3.834 1 91.69 138 GLU A C 1
ATOM 1120 O O . GLU A 1 138 ? -13.289 -3.221 -4.082 1 91.69 138 GLU A O 1
ATOM 1125 N N . VAL A 1 139 ? -11.648 -4.672 -3.609 1 91.62 139 VAL A N 1
ATOM 1126 C CA . VAL A 1 139 ? -12.562 -5.809 -3.576 1 91.62 139 VAL A CA 1
ATOM 1127 C C . VAL A 1 139 ? -13.523 -5.664 -2.402 1 91.62 139 VAL A C 1
ATOM 1129 O O . VAL A 1 139 ? -14.734 -5.891 -2.545 1 91.62 139 VAL A O 1
ATOM 1132 N N . LEU A 1 140 ? -12.984 -5.285 -1.279 1 89.19 140 LEU A N 1
ATOM 1133 C CA . LEU A 1 140 ? -13.82 -5.102 -0.095 1 89.19 140 LEU A CA 1
ATOM 1134 C C . LEU A 1 140 ? -14.867 -4.016 -0.331 1 89.19 140 LEU A C 1
ATOM 1136 O O . LEU A 1 140 ? -15.992 -4.117 0.166 1 89.19 140 LEU A O 1
ATOM 1140 N N . ARG A 1 141 ? -14.461 -3.01 -1.046 1 87.38 141 ARG A N 1
ATOM 1141 C CA . ARG A 1 141 ? -15.359 -1.896 -1.33 1 87.38 141 ARG A CA 1
ATOM 1142 C C . ARG A 1 141 ? -16.516 -2.338 -2.217 1 87.38 141 ARG A C 1
ATOM 1144 O O . ARG A 1 141 ? -17.578 -1.7 -2.234 1 87.38 141 ARG A O 1
ATOM 1151 N N . MET A 1 142 ? -16.312 -3.365 -3.084 1 83.62 142 MET A N 1
ATOM 1152 C CA . MET A 1 142 ? -17.375 -3.885 -3.945 1 83.62 142 MET A CA 1
ATOM 1153 C C . MET A 1 142 ? -18.438 -4.594 -3.125 1 83.62 142 MET A C 1
ATOM 1155 O O . MET A 1 142 ? -19.609 -4.648 -3.527 1 83.62 142 MET A O 1
ATOM 1159 N N . ASP A 1 143 ? -18.031 -5.254 -2.039 1 73.19 143 ASP A N 1
ATOM 1160 C CA . ASP A 1 143 ? -18.969 -5.973 -1.182 1 73.19 143 ASP A CA 1
ATOM 1161 C C . ASP A 1 143 ? -19.75 -5.012 -0.286 1 73.19 143 ASP A C 1
ATOM 1163 O O . ASP A 1 143 ? -20.688 -5.418 0.402 1 73.19 143 ASP A O 1
ATOM 1167 N N . ASP A 1 144 ? -19.703 -3.535 -0.501 1 61.25 144 ASP A N 1
ATOM 1168 C CA . ASP A 1 144 ? -20.422 -2.486 0.203 1 61.25 144 ASP A CA 1
ATOM 1169 C C . ASP A 1 144 ? -20.406 -2.717 1.712 1 61.25 144 ASP A C 1
ATOM 1171 O O . ASP A 1 144 ? -21.344 -2.355 2.418 1 61.25 144 ASP A O 1
ATOM 1175 N N . PHE A 1 145 ? -19.609 -3.506 2.305 1 49.84 145 PHE A N 1
ATOM 1176 C CA . PHE A 1 145 ? -19.688 -3.477 3.76 1 49.84 145 PHE A CA 1
ATOM 1177 C C . PHE A 1 145 ? -19.344 -2.094 4.297 1 49.84 145 PHE A C 1
ATOM 1179 O O . PHE A 1 145 ? -18.312 -1.525 3.938 1 49.84 145 PHE A O 1
ATOM 1186 N N . PRO A 1 146 ? -20.328 -1.295 4.648 1 45.62 146 PRO A N 1
ATOM 1187 C CA . PRO A 1 146 ? -20.031 -0.007 5.285 1 45.62 146 PRO A CA 1
ATOM 1188 C C . PRO A 1 146 ? -18.891 -0.084 6.285 1 45.62 146 PRO A C 1
ATOM 1190 O O . PRO A 1 146 ? -18.844 -0.993 7.117 1 45.62 146 PRO A O 1
ATOM 1193 N N . SER A 1 147 ? -17.797 0.075 5.871 1 47.38 147 SER A N 1
ATOM 1194 C CA . SER A 1 147 ? -16.797 0.178 6.938 1 47.38 147 SER A CA 1
ATOM 1195 C C . SER A 1 147 ? -17.109 1.349 7.867 1 47.38 147 SER A C 1
ATOM 1197 O O . SER A 1 147 ? -17.547 2.408 7.414 1 47.38 147 SER A O 1
ATOM 1199 N N . ALA A 1 148 ? -17.422 1.122 9.055 1 43.44 148 ALA A N 1
ATOM 1200 C CA . ALA A 1 148 ? -17.672 2.113 10.094 1 43.44 148 ALA A CA 1
ATOM 1201 C C . ALA A 1 148 ? -16.625 3.232 10.047 1 43.44 148 ALA A C 1
ATOM 1203 O O . ALA A 1 148 ? -16.609 4.113 10.906 1 43.44 148 ALA A O 1
ATOM 1204 N N . GLU A 1 149 ? -15.664 3.096 9.32 1 51.09 149 GLU A N 1
ATOM 1205 C CA . GLU A 1 149 ? -14.594 4.082 9.43 1 51.09 149 GLU A CA 1
ATOM 1206 C C . GLU A 1 149 ? -15.055 5.453 8.938 1 51.09 149 GLU A C 1
ATOM 1208 O O . GLU A 1 149 ? -14.234 6.355 8.742 1 51.09 149 GLU A O 1
ATOM 1213 N N . SER A 1 150 ? -16.25 5.723 8.758 1 47.53 150 SER A N 1
ATOM 1214 C CA . SER A 1 150 ? -16.703 6.934 8.086 1 47.53 150 SER A CA 1
ATOM 1215 C C . SER A 1 150 ? -16 8.172 8.641 1 47.53 150 SER A C 1
ATOM 1217 O O . SER A 1 150 ? -15.234 8.82 7.938 1 47.53 150 SER A O 1
ATOM 1219 N N . THR A 1 151 ? -16.688 9.062 9.484 1 47 151 THR A N 1
ATOM 1220 C CA . THR A 1 151 ? -16.562 10.445 9.93 1 47 151 THR A CA 1
ATOM 1221 C C . THR A 1 151 ? -15.312 10.625 10.789 1 47 151 THR A C 1
ATOM 1223 O O . THR A 1 151 ? -14.68 11.68 10.766 1 47 151 THR A O 1
ATOM 1226 N N . VAL A 1 152 ? -14.773 9.633 11.438 1 49.5 152 VAL A N 1
ATOM 1227 C CA . VAL A 1 152 ? -13.852 9.719 12.562 1 49.5 152 VAL A CA 1
ATOM 1228 C C . VAL A 1 152 ? -12.43 9.953 12.062 1 49.5 152 VAL A C 1
ATOM 1230 O O . VAL A 1 152 ? -11.664 10.711 12.672 1 49.5 152 VAL A O 1
ATOM 1233 N N . ASN A 1 153 ? -12.203 9.727 10.82 1 66.69 153 ASN A N 1
ATOM 1234 C CA . ASN A 1 153 ? -10.773 9.742 10.508 1 66.69 153 ASN A CA 1
ATOM 1235 C C . ASN A 1 153 ? -10.336 11.102 9.969 1 66.69 153 ASN A C 1
ATOM 1237 O O . ASN A 1 153 ? -9.219 11.547 10.242 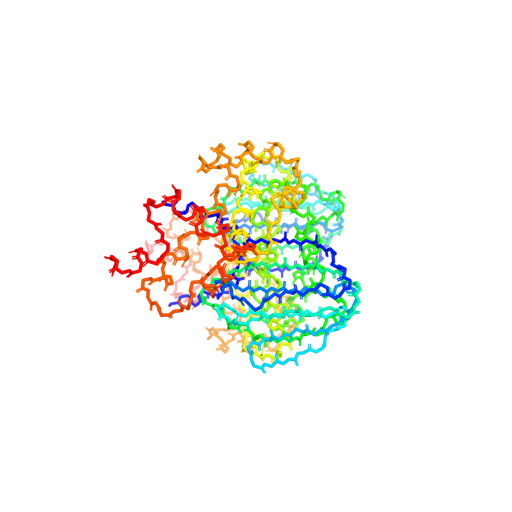1 66.69 153 ASN A O 1
ATOM 1241 N N . LYS A 1 154 ? -11.281 11.969 9.578 1 75.06 154 LYS A N 1
ATOM 1242 C CA . LYS A 1 154 ? -10.844 13.281 9.109 1 75.06 154 LYS A CA 1
ATOM 1243 C C . LYS A 1 154 ? -10.406 14.164 10.273 1 75.06 154 LYS A C 1
ATOM 1245 O O . LYS A 1 154 ? -9.445 14.922 10.156 1 75.06 154 LYS A O 1
ATOM 1250 N N . ILE A 1 155 ? -11.156 13.977 11.32 1 81.5 155 ILE A N 1
ATOM 1251 C CA . ILE A 1 155 ? -10.859 14.773 12.508 1 81.5 155 ILE A CA 1
ATOM 1252 C C . ILE A 1 155 ? -9.484 14.414 13.047 1 81.5 155 ILE A C 1
ATOM 1254 O O . ILE A 1 155 ? -8.758 15.273 13.547 1 81.5 155 ILE A O 1
ATOM 1258 N N . LEU A 1 156 ? -9.172 13.211 12.797 1 84.12 156 LEU A N 1
ATOM 1259 C CA . LEU A 1 156 ? -7.855 12.75 13.234 1 84.12 156 LEU A CA 1
ATOM 1260 C C . LEU A 1 156 ? -6.746 13.438 12.445 1 84.12 156 LEU A C 1
ATOM 1262 O O . LEU A 1 156 ? -5.719 13.812 13.008 1 84.12 156 LEU A O 1
ATOM 1266 N N . TYR A 1 157 ? -6.91 13.609 11.203 1 83.56 157 TYR A N 1
ATOM 1267 C CA . TYR A 1 157 ? -5.91 14.258 10.359 1 83.56 157 TYR A CA 1
ATOM 1268 C C . TYR A 1 157 ? -5.73 15.719 10.75 1 83.56 157 TYR A C 1
ATOM 1270 O O . TYR A 1 157 ? -4.613 16.25 10.719 1 83.56 157 TYR A O 1
ATOM 1278 N N . ALA A 1 158 ? -6.836 16.344 11.055 1 85.69 158 ALA A N 1
ATOM 1279 C CA . ALA A 1 158 ? -6.762 17.719 11.531 1 85.69 158 ALA A CA 1
ATOM 1280 C C . ALA A 1 158 ? -5.996 17.812 12.844 1 85.69 158 ALA A C 1
ATOM 1282 O O . ALA A 1 158 ? -5.16 18.703 13.031 1 85.69 158 ALA A O 1
ATOM 1283 N N . LYS A 1 159 ? -6.352 16.938 13.734 1 88.94 159 LYS A N 1
ATOM 1284 C CA . LYS A 1 159 ? -5.645 16.891 15.008 1 88.94 159 LYS A CA 1
ATOM 1285 C C . LYS A 1 159 ? -4.148 16.688 14.805 1 88.94 159 LYS A C 1
ATOM 1287 O O . LYS A 1 159 ? -3.328 17.375 15.414 1 88.94 159 LYS A O 1
ATOM 1292 N N . ASN A 1 160 ? -3.816 15.719 13.961 1 88.44 160 ASN A N 1
ATOM 1293 C CA . ASN A 1 160 ? -2.41 15.453 13.68 1 88.44 160 ASN A CA 1
ATOM 1294 C C . ASN A 1 160 ? -1.715 16.688 13.094 1 88.44 160 ASN A C 1
ATOM 1296 O O . ASN A 1 160 ? -0.559 16.953 13.414 1 88.44 160 ASN A O 1
ATOM 1300 N N . TYR A 1 161 ? -2.4 17.359 12.227 1 88.12 161 TYR A N 1
ATOM 1301 C CA . TYR A 1 161 ? -1.854 18.594 11.664 1 88.12 161 TYR A CA 1
ATOM 1302 C C . TYR A 1 161 ? -1.535 19.594 12.758 1 88.12 161 TYR A C 1
ATOM 1304 O O . TYR A 1 161 ? -0.452 20.188 12.773 1 88.12 161 TYR A O 1
ATOM 1312 N N . MET A 1 162 ? -2.504 19.797 13.656 1 88.56 162 MET A N 1
ATOM 1313 C CA . MET A 1 162 ? -2.291 20.734 14.75 1 88.56 162 MET A CA 1
ATOM 1314 C C . MET A 1 162 ? -1.109 20.312 15.609 1 88.56 162 MET A C 1
ATOM 1316 O O . MET A 1 162 ? -0.318 21.156 16.047 1 88.56 162 MET A O 1
ATOM 1320 N N . ASP A 1 163 ? -0.944 19.031 15.828 1 89.44 163 ASP A N 1
ATOM 1321 C CA . ASP A 1 163 ? 0.159 18.516 16.625 1 89.44 163 ASP A CA 1
ATOM 1322 C C . ASP A 1 163 ? 1.507 18.859 16 1 89.44 163 ASP A C 1
ATOM 1324 O O . ASP A 1 163 ? 2.459 19.203 16.703 1 89.44 163 ASP A O 1
ATOM 1328 N N . GLU A 1 164 ? 1.534 18.844 14.68 1 85.44 164 GLU A N 1
ATOM 1329 C CA . GLU A 1 164 ? 2.807 19 13.984 1 85.44 164 GLU A CA 1
ATOM 1330 C C . GLU A 1 164 ? 3.064 20.453 13.609 1 85.44 164 GLU A C 1
ATOM 1332 O O . GLU A 1 164 ? 4.203 20.844 13.328 1 85.44 164 GLU A O 1
ATOM 1337 N N . ASN A 1 165 ? 1.939 21.297 13.648 1 85.31 165 ASN A N 1
ATOM 1338 C CA . ASN A 1 165 ? 2.08 22.641 13.109 1 85.31 165 ASN A CA 1
ATOM 1339 C C . ASN A 1 165 ? 1.64 23.703 14.125 1 85.31 165 ASN A C 1
ATOM 1341 O O . ASN A 1 165 ? 1.377 24.844 13.758 1 85.31 165 ASN A O 1
ATOM 1345 N N . TYR A 1 166 ? 1.488 23.359 15.391 1 86.81 166 TYR A N 1
ATOM 1346 C CA . TYR A 1 166 ? 0.918 24.266 16.391 1 86.81 166 TYR A CA 1
ATOM 1347 C C . TYR A 1 166 ? 1.704 25.562 16.453 1 86.81 166 TYR A C 1
ATOM 1349 O O . TYR A 1 166 ? 1.176 26.594 16.891 1 86.81 166 TYR A O 1
ATOM 1357 N N . SER A 1 167 ? 2.967 25.547 16.047 1 84.31 167 SER A N 1
ATOM 1358 C CA . SER A 1 167 ? 3.836 26.703 16.188 1 84.31 167 SER A CA 1
ATOM 1359 C C . SER A 1 167 ? 3.604 27.703 15.062 1 84.31 167 SER A C 1
ATOM 1361 O O . SER A 1 167 ? 4.121 28.828 15.102 1 84.31 167 SER A O 1
ATOM 1363 N N . GLN A 1 168 ? 2.85 27.312 14.062 1 80.31 168 GLN A N 1
ATOM 1364 C CA . GLN A 1 168 ? 2.564 28.172 12.914 1 80.31 168 GLN A CA 1
ATOM 1365 C C . GLN A 1 168 ? 1.213 28.859 13.07 1 80.31 168 GLN A C 1
ATOM 1367 O O . GLN A 1 168 ? 0.443 28.531 13.977 1 80.31 168 GLN A O 1
ATOM 1372 N N . LYS A 1 169 ? 1.052 29.906 12.281 1 78 169 LYS A N 1
ATOM 1373 C CA . LYS A 1 169 ? -0.258 30.562 12.273 1 78 169 LYS A CA 1
ATOM 1374 C C . LYS A 1 169 ? -1.3 29.672 11.586 1 78 169 LYS A C 1
ATOM 1376 O O . LYS A 1 169 ? -1.314 29.562 10.359 1 78 169 LYS A O 1
ATOM 1381 N N . ILE A 1 170 ? -2.057 29.016 12.43 1 77.12 170 ILE A N 1
ATOM 1382 C CA . ILE A 1 170 ? -3.084 28.125 11.898 1 77.12 170 ILE A CA 1
ATOM 1383 C C . ILE A 1 170 ? -4.465 28.734 12.133 1 77.12 170 ILE A C 1
ATOM 1385 O O . ILE A 1 170 ? -4.809 29.094 13.266 1 77.12 170 ILE A O 1
ATOM 1389 N N . GLY A 1 171 ? -5.223 28.969 11.062 1 79.06 171 GLY A N 1
ATOM 1390 C CA . GLY A 1 171 ? -6.629 29.297 11.227 1 79.06 171 GLY A CA 1
ATOM 1391 C C . GLY A 1 171 ? -7.527 28.078 11.305 1 79.06 171 GLY A C 1
ATOM 1392 O O . GLY A 1 171 ? -7.512 27.234 10.414 1 79.06 171 GLY A O 1
ATOM 1393 N N . VAL A 1 172 ? -8.219 27.906 12.391 1 79.25 172 VAL A N 1
ATOM 1394 C CA . VAL A 1 172 ? -9.086 26.766 12.609 1 79.25 172 VAL A CA 1
ATOM 1395 C C . VAL A 1 172 ? -10.133 26.672 11.492 1 79.25 172 VAL A C 1
ATOM 1397 O O . VAL A 1 172 ? -10.555 25.594 11.109 1 79.25 172 VAL A O 1
ATOM 1400 N N . GLU A 1 173 ? -10.461 27.859 10.977 1 81.44 173 GLU A N 1
ATOM 1401 C CA . GLU A 1 173 ? -11.398 27.875 9.852 1 81.44 173 GLU A CA 1
ATOM 1402 C C . GLU A 1 173 ? -10.797 27.219 8.617 1 81.44 173 GLU A C 1
ATOM 1404 O O . GLU A 1 173 ? -11.477 26.484 7.902 1 81.44 173 GLU A O 1
ATOM 1409 N N . THR A 1 174 ? -9.57 27.547 8.477 1 78.12 174 THR A N 1
ATOM 1410 C CA . THR A 1 174 ? -8.859 26.953 7.348 1 78.12 174 THR A CA 1
ATOM 1411 C C . THR A 1 174 ? -8.734 25.438 7.516 1 78.12 174 THR A C 1
ATOM 1413 O O . THR A 1 174 ? -8.852 24.688 6.539 1 78.12 174 THR A O 1
ATOM 1416 N N . LEU A 1 175 ? -8.57 25.031 8.727 1 82.06 175 LEU A N 1
ATOM 1417 C CA . LEU A 1 175 ? -8.469 23.609 9.016 1 82.06 175 LEU A CA 1
ATOM 1418 C C . LEU A 1 175 ? -9.773 22.891 8.703 1 82.06 175 LEU A C 1
ATOM 1420 O O . LEU A 1 175 ? -9.773 21.781 8.164 1 82.06 175 LEU A O 1
ATOM 1424 N N . ALA A 1 176 ? -10.867 23.484 9.086 1 84 176 ALA A N 1
ATOM 1425 C CA . ALA A 1 176 ? -12.188 22.922 8.812 1 84 176 ALA A CA 1
ATOM 1426 C C . ALA A 1 176 ? -12.391 22.703 7.316 1 84 176 ALA A C 1
ATOM 1428 O O . ALA A 1 176 ? -12.867 21.656 6.891 1 84 176 ALA A O 1
ATOM 1429 N N . GLN A 1 177 ? -11.992 23.703 6.562 1 78 177 GLN A N 1
ATOM 1430 C CA . GLN A 1 177 ? -12.133 23.641 5.109 1 78 177 GLN A CA 1
ATOM 1431 C C . GLN A 1 177 ? -11.273 22.516 4.531 1 78 177 GLN A C 1
ATOM 1433 O O . GLN A 1 177 ? -11.695 21.812 3.609 1 78 177 GLN A O 1
ATOM 1438 N N . LEU A 1 178 ? -10.234 22.375 5.152 1 70.69 178 LEU A N 1
ATOM 1439 C CA . LEU A 1 178 ? -9.273 21.391 4.66 1 70.69 178 LEU A CA 1
ATOM 1440 C C . LEU A 1 178 ? -9.797 19.969 4.852 1 70.69 178 LEU A C 1
ATOM 1442 O O . LEU A 1 178 ? -9.516 19.078 4.047 1 70.69 178 LEU A O 1
ATOM 1446 N N . VAL A 1 179 ? -10.508 19.812 5.895 1 76.25 179 VAL A N 1
ATOM 1447 C CA . VAL A 1 179 ? -11.023 18.469 6.152 1 76.25 179 VAL A CA 1
ATOM 1448 C C . VAL A 1 179 ? -12.445 18.344 5.594 1 76.25 179 VAL A C 1
ATOM 1450 O O . VAL A 1 179 ? -13.102 17.328 5.789 1 76.25 179 VAL A O 1
ATOM 1453 N N . GLY A 1 180 ? -12.93 19.391 4.969 1 75.56 180 GLY A N 1
ATOM 1454 C CA . GLY A 1 180 ? -14.164 19.344 4.207 1 75.56 180 GLY A CA 1
ATOM 1455 C C . GLY A 1 180 ? -15.398 19.594 5.059 1 75.56 180 GLY A C 1
ATOM 1456 O O . GLY A 1 180 ? -16.484 19.078 4.766 1 75.56 180 GLY A O 1
ATOM 1457 N N . TYR A 1 181 ? -15.281 20.297 6.152 1 80.94 181 TYR A N 1
ATOM 1458 C CA . TYR A 1 181 ? -16.406 20.594 7.023 1 80.94 181 TYR A CA 1
ATOM 1459 C C . TYR A 1 181 ? -16.594 22.094 7.172 1 80.94 181 TYR A C 1
ATOM 1461 O O . TYR A 1 181 ? -15.664 22.875 6.961 1 80.94 181 TYR A O 1
ATOM 1469 N N . SER A 1 182 ? -17.797 22.453 7.414 1 87.25 182 SER A N 1
ATOM 1470 C CA . SER A 1 182 ? -18 23.797 7.941 1 87.25 182 SER A CA 1
ATOM 1471 C C . SER A 1 182 ? -17.359 23.953 9.312 1 87.25 182 SER A C 1
ATOM 1473 O O . SER A 1 182 ? -17.078 22.969 10 1 87.25 182 SER A O 1
ATOM 1475 N N . TYR A 1 183 ? -17.062 25.172 9.609 1 90.25 183 TYR A N 1
ATOM 1476 C CA . TYR A 1 183 ? -16.422 25.422 10.898 1 90.25 183 TYR A CA 1
ATOM 1477 C C . TYR A 1 183 ? -17.266 24.875 12.039 1 90.25 183 TYR A C 1
ATOM 1479 O O . TYR A 1 183 ? -16.734 24.234 12.953 1 90.25 183 TYR A O 1
ATOM 1487 N N . ASP A 1 184 ? -18.547 25.062 11.984 1 92.25 184 ASP A N 1
ATOM 1488 C CA . ASP A 1 184 ? -19.438 24.625 13.055 1 92.25 184 ASP A CA 1
ATOM 1489 C C . ASP A 1 184 ? -19.453 23.109 13.188 1 92.25 184 ASP A C 1
ATOM 1491 O O . ASP A 1 184 ? -19.344 22.562 14.289 1 92.25 184 ASP A O 1
ATOM 1495 N N . ARG A 1 185 ? -19.609 22.516 12.109 1 90 185 ARG A N 1
ATOM 1496 C CA . ARG A 1 185 ? -19.609 21.062 12.117 1 90 185 ARG A CA 1
ATOM 1497 C C . ARG A 1 185 ? -18.266 20.516 12.594 1 90 185 ARG A C 1
ATOM 1499 O O . ARG A 1 185 ? -18.219 19.547 13.375 1 90 185 ARG A O 1
ATOM 1506 N N . PHE A 1 186 ? -17.25 21.156 12.086 1 91.44 186 PHE A N 1
ATOM 1507 C CA . PHE A 1 186 ? -15.906 20.75 12.492 1 91.44 186 PHE A CA 1
ATOM 1508 C C . PHE A 1 186 ? -15.734 20.875 14 1 91.44 186 PHE A C 1
ATOM 1510 O O . PHE A 1 186 ? -15.266 19.938 14.664 1 91.44 186 PHE A O 1
ATOM 1517 N N . ARG A 1 187 ? -16.062 21.984 14.5 1 92.81 187 ARG A N 1
ATOM 1518 C CA . ARG A 1 187 ? -15.953 22.25 15.93 1 92.81 187 ARG A CA 1
ATOM 1519 C C . ARG A 1 187 ? -16.734 21.219 16.734 1 92.81 187 ARG A C 1
ATOM 1521 O O . ARG A 1 187 ? -16.234 20.703 17.734 1 92.81 187 ARG A O 1
ATOM 1528 N N . HIS A 1 188 ? -17.891 20.938 16.297 1 92.56 188 HIS A N 1
ATOM 1529 C CA . HIS A 1 188 ? -18.75 19.984 17 1 92.56 188 HIS A CA 1
ATOM 1530 C C . HIS A 1 188 ? -18.156 18.578 16.984 1 92.56 188 HIS A C 1
ATOM 1532 O O . HIS A 1 188 ? -18.062 17.938 18.031 1 92.56 188 HIS A O 1
ATOM 1538 N N . LEU A 1 189 ? -17.75 18.172 15.859 1 89.06 189 LEU A N 1
ATOM 1539 C CA . LEU A 1 189 ? -17.219 16.828 15.703 1 89.06 189 LEU A CA 1
ATOM 1540 C C . LEU A 1 189 ? -15.914 16.656 16.484 1 89.06 189 LEU A C 1
ATOM 1542 O O . LEU A 1 189 ? -15.68 15.617 17.094 1 89.06 189 LEU A O 1
ATOM 1546 N N . PHE A 1 190 ? -15.109 17.656 16.422 1 92.81 190 PHE A N 1
ATOM 1547 C CA . PHE A 1 190 ? -13.844 17.625 17.141 1 92.81 190 PHE A CA 1
ATOM 1548 C C . PHE A 1 190 ? -14.07 17.516 18.641 1 92.81 190 PHE A C 1
ATOM 1550 O O . PHE A 1 190 ? -13.43 16.703 19.312 1 92.81 190 PHE A O 1
ATOM 1557 N N . LYS A 1 191 ? -14.953 18.328 19.125 1 93.81 191 LYS A N 1
ATOM 1558 C CA . LYS A 1 191 ? -15.266 18.312 20.562 1 93.81 191 LYS A CA 1
ATOM 1559 C C . LYS A 1 191 ? -15.852 16.969 20.984 1 93.81 191 LYS A C 1
ATOM 1561 O O . LYS A 1 191 ? -15.539 16.453 22.062 1 93.81 191 LYS A O 1
ATOM 1566 N N . GLU A 1 192 ? -16.656 16.484 20.188 1 91.62 192 GLU A N 1
ATOM 1567 C CA . GLU A 1 192 ? -17.266 15.188 20.469 1 91.62 192 GLU A CA 1
ATOM 1568 C C . GLU A 1 192 ? -16.188 14.102 20.562 1 91.62 192 GLU A C 1
ATOM 1570 O O . GLU A 1 192 ? -16.25 13.242 21.453 1 91.62 192 GLU A O 1
ATOM 1575 N N . LYS A 1 193 ? -15.258 14.203 19.734 1 88.06 193 LYS A N 1
ATOM 1576 C CA . LYS A 1 193 ? -14.258 13.141 19.641 1 88.06 193 LYS A CA 1
ATOM 1577 C C . LYS A 1 193 ? -13.164 13.312 20.688 1 88.06 193 LYS A C 1
ATOM 1579 O O . LYS A 1 193 ? -12.672 12.336 21.25 1 88.06 193 LYS A O 1
ATOM 1584 N N . TYR A 1 194 ? -12.758 14.617 20.938 1 91.19 194 TYR A N 1
ATOM 1585 C CA . TYR A 1 194 ? -11.555 14.812 21.734 1 91.19 194 TYR A CA 1
ATOM 1586 C C . TYR A 1 194 ? -11.875 15.57 23.031 1 91.19 194 TYR A C 1
ATOM 1588 O O . TYR A 1 194 ? -11 15.766 23.875 1 91.19 194 TYR A O 1
ATOM 1596 N N . GLY A 1 195 ? -13.055 16.047 23.156 1 93.19 195 GLY A N 1
ATOM 1597 C CA . GLY A 1 195 ? -13.5 16.672 24.391 1 93.19 195 GLY A CA 1
ATOM 1598 C C . GLY A 1 195 ? -13.211 18.156 24.453 1 93.19 195 GLY A C 1
ATOM 1599 O O . GLY A 1 195 ? -13.68 18.844 25.359 1 93.19 195 GLY A O 1
ATOM 1600 N N . LEU A 1 196 ? -12.414 18.656 23.516 1 92.69 196 LEU A N 1
ATOM 1601 C CA . LEU A 1 196 ? -12.062 20.078 23.422 1 92.69 196 LEU A CA 1
ATOM 1602 C C . LEU A 1 196 ? -12.406 20.625 22.047 1 92.69 196 LEU A C 1
ATOM 1604 O O . LEU A 1 196 ? -12.398 19.891 21.062 1 92.69 196 LEU A O 1
ATOM 1608 N N . SER A 1 197 ? -12.727 21.875 22.016 1 93.94 197 SER A N 1
ATOM 1609 C CA . SER A 1 197 ? -12.852 22.5 20.703 1 93.94 197 SER A CA 1
ATOM 1610 C C . SER A 1 197 ? -11.508 22.562 19.984 1 93.94 197 SER A C 1
ATOM 1612 O O . SER A 1 197 ? -10.453 22.5 20.625 1 93.94 197 SER A O 1
ATOM 1614 N N . PRO A 1 198 ? -11.508 22.75 18.688 1 93.12 198 PRO A N 1
ATOM 1615 C CA . PRO A 1 198 ? -10.242 22.812 17.953 1 93.12 198 PRO A CA 1
ATOM 1616 C C . PRO A 1 198 ? -9.336 23.938 18.438 1 93.12 198 PRO A C 1
ATOM 1618 O O . PRO A 1 198 ? -8.133 23.734 18.609 1 93.12 198 PRO A O 1
ATOM 1621 N N . ILE A 1 199 ? -9.875 25.062 18.688 1 91.94 199 ILE A N 1
ATOM 1622 C CA . ILE A 1 199 ? -9.086 26.203 19.125 1 91.94 199 ILE A CA 1
ATOM 1623 C C . ILE A 1 199 ? -8.5 25.953 20.5 1 91.94 199 ILE A C 1
ATOM 1625 O O . ILE A 1 199 ? -7.344 26.266 20.766 1 91.94 199 ILE A O 1
ATOM 1629 N N . THR A 1 200 ? -9.305 25.438 21.375 1 92.69 200 THR A N 1
ATOM 1630 C CA . THR A 1 200 ? -8.828 25.109 22.703 1 92.69 200 THR A CA 1
ATOM 1631 C C . THR A 1 200 ? -7.723 24.062 22.641 1 92.69 200 THR A C 1
ATOM 1633 O O . THR A 1 200 ? -6.738 24.141 23.375 1 92.69 200 THR A O 1
ATOM 1636 N N . TYR A 1 201 ? -7.984 23.125 21.781 1 94.06 201 TYR A N 1
ATOM 1637 C CA . TYR A 1 201 ? -6.973 22.094 21.594 1 94.06 201 TYR A CA 1
ATOM 1638 C C . TYR A 1 201 ? -5.66 22.688 21.109 1 94.06 201 TYR A C 1
ATOM 1640 O O . TYR A 1 201 ? -4.594 22.391 21.656 1 94.06 201 TYR A O 1
ATOM 1648 N N . LEU A 1 202 ? -5.719 23.469 20.094 1 92.38 202 LEU A N 1
ATOM 1649 C CA . LEU A 1 202 ? -4.539 24.125 19.531 1 92.38 202 LEU A CA 1
ATOM 1650 C C . LEU A 1 202 ? -3.801 24.922 20.609 1 92.38 202 LEU A C 1
ATOM 1652 O O . LEU A 1 202 ? -2.576 24.812 20.734 1 92.38 202 LEU A O 1
ATOM 1656 N N . MET A 1 203 ? -4.512 25.609 21.375 1 92.06 203 MET A N 1
ATOM 1657 C CA . MET A 1 203 ? -3.918 26.422 22.438 1 92.06 203 MET A CA 1
ATOM 1658 C C . MET A 1 203 ? -3.254 25.531 23.484 1 92.06 203 MET A C 1
ATOM 1660 O O . MET A 1 203 ? -2.182 25.859 24 1 92.06 203 MET A O 1
ATOM 1664 N N . SER A 1 204 ? -3.92 24.484 23.797 1 92.06 204 SER A N 1
ATOM 1665 C CA . SER A 1 204 ? -3.338 23.562 24.766 1 92.06 204 SER A CA 1
ATOM 1666 C C . SER A 1 204 ? -1.984 23.047 24.297 1 92.06 204 SER A C 1
ATOM 1668 O O . SER A 1 204 ? -1.055 22.906 25.094 1 92.06 204 SER A O 1
ATOM 1670 N N . LYS A 1 205 ? -1.879 22.766 23.047 1 92.06 205 LYS A N 1
ATOM 1671 C CA . LYS A 1 205 ? -0.611 22.312 22.469 1 92.06 205 LYS A CA 1
ATOM 1672 C C . LYS A 1 205 ? 0.456 23.406 22.594 1 92.06 205 LYS A C 1
ATOM 1674 O O . LYS A 1 205 ? 1.605 23.109 22.922 1 92.06 205 LYS A O 1
ATOM 1679 N N . ARG A 1 206 ? 0.071 24.578 22.312 1 91.81 206 ARG A N 1
ATOM 1680 C CA . ARG A 1 206 ? 0.994 25.703 22.375 1 91.81 206 ARG A CA 1
ATOM 1681 C C . ARG A 1 206 ? 1.455 25.938 23.812 1 91.81 206 ARG A C 1
ATOM 1683 O O . ARG A 1 206 ? 2.637 26.188 24.047 1 91.81 206 ARG A O 1
ATOM 1690 N N . PHE A 1 207 ? 0.547 25.812 24.703 1 92.12 207 PHE A N 1
ATOM 1691 C CA . PHE A 1 207 ? 0.891 26.016 26.094 1 92.12 207 PHE A CA 1
ATOM 1692 C C . PHE A 1 207 ? 1.836 24.922 26.578 1 92.12 207 PHE A C 1
ATOM 1694 O O . PHE A 1 207 ? 2.773 25.188 27.344 1 92.12 207 PHE A O 1
ATOM 1701 N N . GLU A 1 208 ? 1.523 23.781 26.25 1 90.69 208 GLU A N 1
ATOM 1702 C CA . GLU A 1 208 ? 2.389 22.672 26.641 1 90.69 208 GLU A CA 1
ATOM 1703 C C . GLU A 1 208 ? 3.811 22.859 26.125 1 90.69 208 GLU A C 1
ATOM 1705 O O . GLU A 1 208 ? 4.777 22.609 26.844 1 90.69 208 GLU A O 1
ATOM 1710 N N . ALA A 1 209 ? 3.887 23.281 24.953 1 90.06 209 ALA A N 1
ATOM 1711 C CA . ALA A 1 209 ? 5.195 23.578 24.375 1 90.06 209 ALA A CA 1
ATOM 1712 C C . ALA A 1 209 ? 5.879 24.719 25.125 1 90.06 209 ALA A C 1
ATOM 1714 O O . ALA A 1 209 ? 7.078 24.656 25.391 1 90.06 209 ALA A O 1
ATOM 1715 N N . ALA A 1 210 ? 5.133 25.688 25.391 1 91.5 210 ALA A N 1
ATOM 1716 C CA . ALA A 1 210 ? 5.664 26.844 26.125 1 91.5 210 ALA A CA 1
ATOM 1717 C C . ALA A 1 210 ? 6.188 26.438 27.5 1 91.5 210 ALA A C 1
ATOM 1719 O O . ALA A 1 210 ? 7.277 26.844 27.891 1 91.5 210 ALA A O 1
ATOM 1720 N N . LYS A 1 211 ? 5.402 25.656 28.141 1 89.31 211 LYS A N 1
ATOM 1721 C CA . LYS A 1 211 ? 5.82 25.172 29.453 1 89.31 211 LYS A CA 1
ATOM 1722 C C . LYS A 1 211 ? 7.156 24.438 29.359 1 89.31 211 LYS A C 1
ATOM 1724 O O . LYS A 1 211 ? 8.055 24.672 30.172 1 89.31 211 LYS A O 1
ATOM 1729 N N . ARG A 1 212 ? 7.273 23.625 28.469 1 87.69 212 ARG A N 1
ATOM 1730 C CA . ARG A 1 212 ? 8.5 22.844 28.281 1 87.69 212 ARG A CA 1
ATOM 1731 C C . ARG A 1 212 ? 9.688 23.766 28.031 1 87.69 212 ARG A C 1
ATOM 1733 O O . ARG A 1 212 ? 10.758 23.578 28.609 1 87.69 212 ARG A O 1
ATOM 1740 N N . LEU A 1 213 ? 9.508 24.719 27.188 1 87.88 213 LEU A N 1
ATOM 1741 C CA . LEU A 1 213 ? 10.586 25.641 26.828 1 87.88 213 LEU A CA 1
ATOM 1742 C C . LEU A 1 213 ? 10.969 26.5 28.031 1 87.88 213 LEU A C 1
ATOM 1744 O O . LEU A 1 213 ? 12.156 26.75 28.266 1 87.88 213 LEU A O 1
ATOM 1748 N N . LEU A 1 214 ? 9.984 26.938 28.734 1 89.62 214 LEU A N 1
ATOM 1749 C CA . LEU A 1 214 ? 10.234 27.766 29.906 1 89.62 214 LEU A CA 1
ATOM 1750 C C . LEU A 1 214 ? 11 27 30.969 1 89.62 214 LEU A C 1
ATOM 1752 O O . LEU A 1 214 ? 11.852 27.562 31.672 1 89.62 214 LEU A O 1
ATOM 1756 N N . MET A 1 215 ? 10.75 25.719 31.031 1 84.81 215 MET A N 1
ATOM 1757 C CA . MET A 1 215 ? 11.367 24.891 32.062 1 84.81 215 MET A CA 1
ATOM 1758 C C . MET A 1 215 ? 12.742 24.406 31.609 1 84.81 215 MET A C 1
ATOM 1760 O O . MET A 1 215 ? 13.633 24.203 32.438 1 84.81 215 MET A O 1
ATOM 1764 N N . GLN A 1 216 ? 12.914 24.312 30.391 1 84.81 216 GLN A N 1
ATOM 1765 C CA . GLN A 1 216 ? 14.086 23.562 29.922 1 84.81 216 GLN A CA 1
ATOM 1766 C C . GLN A 1 216 ? 15.094 24.484 29.25 1 84.81 216 GLN A C 1
ATOM 1768 O O . GLN A 1 216 ? 16.203 24.078 28.906 1 84.81 216 GLN A O 1
ATOM 1773 N N . THR A 1 217 ? 14.695 25.719 28.984 1 83.75 217 THR A N 1
ATOM 1774 C CA . THR A 1 217 ? 15.586 26.641 28.297 1 83.75 217 THR A CA 1
ATOM 1775 C C . THR A 1 217 ? 15.594 28 29 1 83.75 217 THR A C 1
ATOM 1777 O O . THR A 1 217 ? 14.82 28.219 29.938 1 83.75 217 THR A O 1
ATOM 1780 N N . ASN A 1 218 ? 16.531 28.875 28.516 1 86.31 218 ASN A N 1
ATOM 1781 C CA . ASN A 1 218 ? 16.578 30.25 29 1 86.31 218 ASN A CA 1
ATOM 1782 C C . ASN A 1 218 ? 16.125 31.234 27.938 1 86.31 218 ASN A C 1
ATOM 1784 O O . ASN A 1 218 ? 16.562 32.406 27.922 1 86.31 218 ASN A O 1
ATOM 1788 N N . LEU A 1 219 ? 15.336 30.75 27.078 1 88.94 219 LEU A N 1
ATOM 1789 C CA . LEU A 1 219 ? 14.844 31.609 26.016 1 88.94 219 LEU A CA 1
ATOM 1790 C C . LEU A 1 219 ? 14.047 32.781 26.594 1 88.94 219 LEU A C 1
ATOM 1792 O O . LEU A 1 219 ? 13.281 32.594 27.547 1 88.94 219 LEU A O 1
ATOM 1796 N N . PRO A 1 220 ? 14.266 33.969 25.906 1 91.88 220 PRO A N 1
ATOM 1797 C CA . PRO A 1 220 ? 13.398 35.062 26.328 1 91.88 220 PRO A CA 1
ATOM 1798 C C . PRO A 1 220 ? 11.914 34.781 26.109 1 91.88 220 PRO A C 1
ATOM 1800 O O . PRO A 1 220 ? 11.562 34 25.219 1 91.88 220 PRO A O 1
ATOM 1803 N N . ILE A 1 221 ? 11.07 35.375 26.891 1 92.5 221 ILE A N 1
ATOM 1804 C CA . ILE A 1 221 ? 9.625 35.156 26.844 1 92.5 221 ILE A CA 1
ATOM 1805 C C . ILE A 1 221 ? 9.109 35.438 25.438 1 92.5 221 ILE A C 1
ATOM 1807 O O . ILE A 1 221 ? 8.227 34.719 24.938 1 92.5 221 ILE A O 1
ATOM 1811 N N . SER A 1 222 ? 9.703 36.438 24.812 1 92.88 222 SER A N 1
ATOM 1812 C CA . SER A 1 222 ? 9.297 36.812 23.469 1 92.88 222 SER A CA 1
ATOM 1813 C C . SER A 1 222 ? 9.602 35.688 22.469 1 92.88 222 SER A C 1
ATOM 1815 O O . SER A 1 222 ? 8.812 35.406 21.562 1 92.88 222 SER A O 1
ATOM 1817 N N . ALA A 1 223 ? 10.734 35.062 22.734 1 88.94 223 ALA A N 1
ATOM 1818 C CA . ALA A 1 223 ? 11.117 33.969 21.875 1 88.94 223 ALA A CA 1
ATOM 1819 C C . ALA A 1 223 ? 10.203 32.75 22.078 1 88.94 223 ALA A C 1
ATOM 1821 O O . ALA A 1 223 ? 9.812 32.094 21.109 1 88.94 223 ALA A O 1
ATOM 1822 N N . VAL A 1 224 ? 9.891 32.438 23.297 1 90 224 VAL A N 1
ATOM 1823 C CA . VAL A 1 224 ? 8.984 31.344 23.609 1 90 224 VAL A CA 1
ATOM 1824 C C . VAL A 1 224 ? 7.617 31.594 22.969 1 90 224 VAL A C 1
ATOM 1826 O O . VAL A 1 224 ? 7.035 30.688 22.375 1 90 224 VAL A O 1
ATOM 1829 N N . SER A 1 225 ? 7.109 32.844 23.109 1 91.69 225 SER A N 1
ATOM 1830 C CA . SER A 1 225 ? 5.84 33.219 22.516 1 91.69 225 SER A CA 1
ATOM 1831 C C . SER A 1 225 ? 5.828 32.969 21.016 1 91.69 225 SER A C 1
ATOM 1833 O O . SER A 1 225 ? 4.902 32.312 20.5 1 91.69 225 SER A O 1
ATOM 1835 N N . ASN A 1 226 ? 6.906 33.375 20.406 1 85.62 226 ASN A N 1
ATOM 1836 C CA . ASN A 1 226 ? 7.016 33.25 18.953 1 85.62 226 ASN A CA 1
ATOM 1837 C C . ASN A 1 226 ? 7.129 31.781 18.531 1 85.62 226 ASN A C 1
ATOM 1839 O O . ASN A 1 226 ? 6.438 31.359 17.594 1 85.62 226 ASN A O 1
ATOM 1843 N N . VAL A 1 227 ? 7.887 31.031 19.219 1 83.31 227 VAL A N 1
ATOM 1844 C CA . VAL A 1 227 ? 8.156 29.641 18.859 1 83.31 227 VAL A CA 1
ATOM 1845 C C . VAL A 1 227 ? 6.906 28.797 19.078 1 83.31 227 VAL A C 1
ATOM 1847 O O . VAL A 1 227 ? 6.684 27.828 18.359 1 83.31 227 VAL A O 1
ATOM 1850 N N . CYS A 1 228 ? 6.129 29.203 19.953 1 87.81 228 CYS A N 1
ATOM 1851 C CA . CYS A 1 228 ? 4.949 28.406 20.281 1 87.81 228 CYS A CA 1
ATOM 1852 C C . CYS A 1 228 ? 3.752 28.844 19.438 1 87.81 228 CYS A C 1
ATOM 1854 O O . CYS A 1 228 ? 2.676 28.25 19.531 1 87.81 228 CYS A O 1
ATOM 1856 N N . GLY A 1 229 ? 3.92 29.922 18.641 1 86.75 229 GLY A N 1
ATOM 1857 C CA . GLY A 1 229 ? 2.906 30.234 17.656 1 86.75 229 GLY A CA 1
ATOM 1858 C C . GLY A 1 229 ? 1.96 31.344 18.094 1 86.75 229 GLY A C 1
ATOM 1859 O O . GLY A 1 229 ? 0.863 31.484 17.562 1 86.75 229 GLY A O 1
ATOM 1860 N N . PHE A 1 230 ? 2.256 32.125 19.094 1 88.06 230 PHE A N 1
ATOM 1861 C CA . PHE A 1 230 ? 1.399 33.219 19.531 1 88.06 230 PHE A CA 1
ATOM 1862 C C . PHE A 1 230 ? 1.648 34.469 18.688 1 88.06 230 PHE A C 1
ATOM 1864 O O . PHE A 1 230 ? 2.766 34.688 18.219 1 88.06 230 PHE A O 1
ATOM 1871 N N . ALA A 1 231 ? 0.583 35.219 18.5 1 84.19 231 ALA A N 1
ATOM 1872 C CA . ALA A 1 231 ? 0.644 36.406 17.656 1 84.19 231 ALA A CA 1
ATOM 1873 C C . ALA A 1 231 ? 1.486 37.5 18.297 1 84.19 231 ALA A C 1
ATOM 1875 O O . ALA A 1 231 ? 2.16 38.281 17.609 1 84.19 231 ALA A O 1
ATOM 1876 N N . ASN A 1 232 ? 1.383 37.656 19.562 1 88.75 232 ASN A N 1
ATOM 1877 C CA . ASN A 1 232 ? 2.186 38.625 20.281 1 88.75 232 ASN A CA 1
ATOM 1878 C C . ASN A 1 232 ? 2.383 38.25 21.734 1 88.75 232 ASN A C 1
ATOM 1880 O O . ASN A 1 232 ? 1.686 37.375 22.25 1 88.75 232 ASN A O 1
ATOM 1884 N N . ASP A 1 233 ? 3.342 38.906 22.328 1 91.38 233 ASP A N 1
ATOM 1885 C CA . ASP A 1 233 ? 3.773 38.562 23.688 1 91.38 233 ASP A CA 1
ATOM 1886 C C . ASP A 1 233 ? 2.662 38.844 24.688 1 91.38 233 ASP A C 1
ATOM 1888 O O . ASP A 1 233 ? 2.479 38.062 25.641 1 91.38 233 ASP A O 1
ATOM 1892 N N . ALA A 1 234 ? 1.997 39.938 24.391 1 92.5 234 ALA A N 1
ATOM 1893 C CA . ALA A 1 234 ? 0.937 40.312 25.328 1 92.5 234 ALA A CA 1
ATOM 1894 C C . ALA A 1 234 ? -0.144 39.25 25.375 1 92.5 234 ALA A C 1
ATOM 1896 O O . ALA A 1 234 ? -0.581 38.844 26.469 1 92.5 234 ALA A O 1
ATOM 1897 N N . GLN A 1 235 ? -0.522 38.781 24.25 1 91.81 235 GLN A N 1
ATOM 1898 C CA . GLN A 1 235 ? -1.531 37.75 24.156 1 91.81 235 GLN A CA 1
ATOM 1899 C C . GLN A 1 235 ? -1.036 36.438 24.812 1 91.81 235 GLN A C 1
ATOM 1901 O O . GLN A 1 235 ? -1.784 35.781 25.516 1 91.81 235 GLN A O 1
ATOM 1906 N N . PHE A 1 236 ? 0.156 36.156 24.562 1 94.44 236 PHE A N 1
ATOM 1907 C CA . PHE A 1 236 ? 0.765 34.938 25.141 1 94.44 236 PHE A CA 1
ATOM 1908 C C . PHE A 1 236 ? 0.741 35.031 26.656 1 94.44 236 PHE A C 1
ATOM 1910 O O . PHE A 1 236 ? 0.271 34.094 27.328 1 94.44 236 PHE A O 1
ATOM 1917 N N . CYS A 1 237 ? 1.216 36.062 27.141 1 93.81 237 CYS A N 1
ATOM 1918 C CA . CYS A 1 237 ? 1.318 36.219 28.594 1 93.81 237 CYS A CA 1
ATOM 1919 C C . CYS A 1 237 ? -0.056 36.156 29.234 1 93.81 237 CYS A C 1
ATOM 1921 O O . CYS A 1 237 ? -0.228 35.469 30.266 1 93.81 237 CYS A O 1
ATOM 1923 N N . SER A 1 238 ? -1 36.812 28.641 1 94.19 238 SER A N 1
ATOM 1924 C CA . SER A 1 238 ? -2.352 36.844 29.188 1 94.19 238 SER A CA 1
ATOM 1925 C C . SER A 1 238 ? -2.986 35.438 29.172 1 94.19 238 SER A C 1
ATOM 1927 O O . SER A 1 238 ? -3.529 35 30.172 1 94.19 238 SER A O 1
ATOM 1929 N N . LEU A 1 239 ? -2.875 34.844 28.062 1 92.88 239 LEU A N 1
ATOM 1930 C CA . LEU A 1 239 ? -3.5 33.531 27.891 1 92.88 239 LEU A CA 1
ATOM 1931 C C . LEU A 1 239 ? -2.799 32.469 28.734 1 92.88 239 LEU A C 1
ATOM 1933 O O . LEU A 1 239 ? -3.443 31.562 29.266 1 92.88 239 LEU A O 1
ATOM 1937 N N . PHE A 1 240 ? -1.503 32.594 28.812 1 94.25 240 PHE A N 1
ATOM 1938 C CA . PHE A 1 240 ? -0.724 31.641 29.609 1 94.25 240 PHE A CA 1
ATOM 1939 C C . PHE A 1 240 ? -1.109 31.734 31.078 1 94.25 240 PHE A C 1
ATOM 1941 O O . PHE A 1 240 ? -1.294 30.703 31.75 1 94.25 240 PHE A O 1
ATOM 1948 N N . LYS A 1 241 ? -1.28 32.938 31.5 1 93.62 241 LYS A N 1
ATOM 1949 C CA . LYS A 1 241 ? -1.696 33.125 32.875 1 93.62 241 LYS A CA 1
ATOM 1950 C C . LYS A 1 241 ? -3.094 32.562 33.125 1 93.62 241 LYS A C 1
ATOM 1952 O O . LYS A 1 241 ? -3.346 31.953 34.156 1 93.62 241 LYS A O 1
ATOM 1957 N N . GLN A 1 242 ? -3.922 32.812 32.25 1 92.44 242 GLN A N 1
ATOM 1958 C CA . GLN A 1 242 ? -5.281 32.281 32.375 1 92.44 242 GLN A CA 1
ATOM 1959 C C . GLN A 1 242 ? -5.281 30.75 32.406 1 92.44 242 GLN A C 1
ATOM 1961 O O . GLN A 1 242 ? -6.043 30.156 33.156 1 92.44 242 GLN A O 1
ATOM 1966 N N . ALA A 1 243 ? -4.41 30.172 31.688 1 89.75 243 ALA A N 1
ATOM 1967 C CA . ALA A 1 243 ? -4.383 28.719 31.531 1 89.75 243 ALA A CA 1
ATOM 1968 C C . ALA A 1 243 ? -3.672 28.047 32.719 1 89.75 243 ALA A C 1
ATOM 1970 O O . ALA A 1 243 ? -4.035 26.938 33.125 1 89.75 243 ALA A O 1
ATOM 1971 N N . THR A 1 244 ? -2.625 28.688 33.281 1 90.19 244 THR A N 1
ATOM 1972 C CA . THR A 1 244 ? -1.771 28 34.25 1 90.19 244 THR A CA 1
ATOM 1973 C C . THR A 1 244 ? -1.886 28.656 35.625 1 90.19 244 THR A C 1
ATOM 1975 O O . THR A 1 244 ? -1.46 28.078 36.625 1 90.19 244 THR A O 1
ATOM 1978 N N . GLY A 1 245 ? -2.359 29.859 35.625 1 91.75 245 GLY A N 1
ATOM 1979 C CA . GLY A 1 245 ? -2.439 30.625 36.844 1 91.75 245 GLY A CA 1
ATOM 1980 C C . GLY A 1 245 ? -1.197 31.453 37.125 1 91.75 245 GLY A C 1
ATOM 1981 O O . GLY A 1 245 ? -1.178 32.25 38.062 1 91.75 245 GLY A O 1
ATOM 1982 N N . LEU A 1 246 ? -0.171 31.234 36.344 1 92.56 246 LEU A N 1
ATOM 1983 C CA . LEU A 1 246 ? 1.091 31.953 36.5 1 92.56 246 LEU A CA 1
ATOM 1984 C C . LEU A 1 246 ? 1.49 32.656 35.188 1 92.56 246 LEU A C 1
ATOM 1986 O O . LEU A 1 246 ? 1.165 32.188 34.125 1 92.56 246 LEU A O 1
ATOM 1990 N N . THR A 1 247 ? 2.148 33.812 35.344 1 93.75 247 THR A N 1
ATOM 1991 C CA . THR A 1 247 ? 2.766 34.406 34.156 1 93.75 247 THR A CA 1
ATOM 1992 C C . THR A 1 247 ? 3.922 33.531 33.656 1 93.75 247 THR A C 1
ATOM 1994 O O . THR A 1 247 ? 4.453 32.719 34.406 1 93.75 247 THR A O 1
ATOM 1997 N N . PRO A 1 248 ? 4.266 33.688 32.438 1 94.06 248 PRO A N 1
ATOM 1998 C CA . PRO A 1 248 ? 5.41 32.906 31.922 1 94.06 248 PRO A CA 1
ATOM 1999 C C . PRO A 1 248 ? 6.66 33.094 32.781 1 94.06 248 PRO A C 1
ATOM 2001 O O . PRO A 1 248 ? 7.363 32.125 33.062 1 94.06 248 PRO A O 1
ATOM 2004 N N . ARG A 1 249 ? 6.949 34.312 33.188 1 92.44 249 ARG A N 1
ATOM 2005 C CA . ARG A 1 249 ? 8.109 34.594 34.031 1 92.44 249 ARG A CA 1
ATOM 2006 C C . ARG A 1 249 ? 8.016 33.844 35.344 1 92.44 249 ARG A C 1
ATOM 2008 O O . ARG A 1 249 ? 8.992 33.25 35.812 1 92.44 249 ARG A O 1
ATOM 2015 N N . GLN A 1 250 ? 6.883 33.938 36 1 92.25 250 GLN A N 1
ATOM 2016 C CA . GLN A 1 250 ? 6.656 33.281 37.281 1 92.25 250 GLN A CA 1
ATOM 2017 C C . GLN A 1 250 ? 6.801 31.766 37.125 1 92.25 250 GLN A C 1
ATOM 2019 O O . GLN A 1 250 ? 7.367 31.094 38 1 92.25 250 GLN A O 1
ATOM 2024 N N . PHE A 1 251 ? 6.242 31.266 36.094 1 91.81 251 PHE A N 1
ATOM 2025 C CA . PHE A 1 251 ? 6.285 29.828 35.844 1 91.81 251 PHE A CA 1
ATOM 2026 C C . PHE A 1 251 ? 7.727 29.344 35.719 1 91.81 251 PHE A C 1
ATOM 2028 O O . PHE A 1 251 ? 8.07 28.281 36.219 1 91.81 251 PHE A O 1
ATOM 2035 N N . ARG A 1 252 ? 8.57 30.062 34.969 1 89.62 252 ARG A N 1
ATOM 2036 C CA . ARG A 1 252 ? 9.977 29.719 34.812 1 89.62 252 ARG A CA 1
ATOM 2037 C C . ARG A 1 252 ? 10.703 29.688 36.156 1 89.62 252 ARG A C 1
ATOM 2039 O O . ARG A 1 252 ? 11.539 28.812 36.375 1 89.62 252 ARG A O 1
ATOM 2046 N N . VAL A 1 253 ? 10.406 30.641 37 1 85.38 253 VAL A N 1
ATOM 2047 C CA . VAL A 1 253 ? 11.094 30.75 38.281 1 85.38 253 VAL A CA 1
ATOM 2048 C C . VAL A 1 253 ? 10.625 29.641 39.219 1 85.38 253 VAL A C 1
ATOM 2050 O O . VAL A 1 253 ? 11.414 29.078 39.969 1 85.38 253 VAL A O 1
ATOM 2053 N N . ARG A 1 254 ? 9.344 29.359 39.125 1 76.25 254 ARG A N 1
ATOM 2054 C CA . ARG A 1 254 ? 8.781 28.359 40.031 1 76.25 254 ARG A CA 1
ATOM 2055 C C . ARG A 1 254 ? 9.133 26.953 39.594 1 76.25 254 ARG A C 1
ATOM 2057 O O . ARG A 1 254 ? 9.156 26.016 40.406 1 76.25 254 ARG A O 1
ATOM 2064 N N . GLY A 1 255 ? 9.273 26.688 38.375 1 60.66 255 GLY A N 1
ATOM 2065 C CA . GLY A 1 255 ? 9.617 25.359 37.906 1 60.66 255 GLY A CA 1
ATOM 2066 C C . GLY A 1 255 ? 11.094 25.047 38.031 1 60.66 255 GLY A C 1
ATOM 2067 O O . GLY A 1 255 ? 11.914 25.938 38.219 1 60.66 255 GLY A O 1
ATOM 2068 N N . MET B 1 1 ? 14.734 -17.812 9.734 1 23.44 1 MET B N 1
ATOM 2069 C CA . MET B 1 1 ? 14.273 -16.453 10.016 1 23.44 1 MET B CA 1
ATOM 2070 C C . MET B 1 1 ? 13.68 -15.812 8.766 1 23.44 1 MET B C 1
ATOM 2072 O O . MET B 1 1 ? 14.367 -15.648 7.758 1 23.44 1 MET B O 1
ATOM 2076 N N . ARG B 1 2 ? 12.406 -16.156 8.461 1 32.66 2 ARG B N 1
ATOM 2077 C CA . ARG B 1 2 ? 11.719 -15.742 7.238 1 32.66 2 ARG B CA 1
ATOM 2078 C C . ARG B 1 2 ? 11.969 -14.273 6.93 1 32.66 2 ARG B C 1
ATOM 2080 O O . ARG B 1 2 ? 11.641 -13.398 7.73 1 32.66 2 ARG B O 1
ATOM 2087 N N . LYS B 1 3 ? 13.008 -14 6.461 1 34.47 3 LYS B N 1
ATOM 2088 C CA . LYS B 1 3 ? 13.422 -12.641 6.113 1 34.47 3 LYS B CA 1
ATOM 2089 C C . LYS B 1 3 ? 12.25 -11.844 5.531 1 34.47 3 LYS B C 1
ATOM 2091 O O . LYS B 1 3 ? 11.82 -12.102 4.406 1 34.47 3 LYS B O 1
ATOM 2096 N N . GLY B 1 4 ? 11.281 -11.578 6.363 1 41.59 4 GLY B N 1
ATOM 2097 C CA . GLY B 1 4 ? 10.047 -10.898 6.02 1 41.59 4 GLY B CA 1
ATOM 2098 C C . GLY B 1 4 ? 10.266 -9.672 5.152 1 41.59 4 GLY B C 1
ATOM 2099 O O . GLY B 1 4 ? 11.188 -8.891 5.395 1 41.59 4 GLY B O 1
ATOM 2100 N N . THR B 1 5 ? 10.133 -9.844 3.955 1 47.78 5 THR B N 1
ATOM 2101 C CA . THR B 1 5 ? 10.219 -8.688 3.068 1 47.78 5 THR B CA 1
ATOM 2102 C C . THR B 1 5 ? 9.789 -7.418 3.793 1 47.78 5 THR B C 1
ATOM 2104 O O . THR B 1 5 ? 8.82 -7.426 4.551 1 47.78 5 THR B O 1
ATOM 2107 N N . ALA B 1 6 ? 10.719 -6.598 4.121 1 49.44 6 ALA B N 1
ATOM 2108 C CA . ALA B 1 6 ? 10.539 -5.297 4.766 1 49.44 6 ALA B CA 1
ATOM 2109 C C . ALA B 1 6 ? 9.273 -4.605 4.262 1 49.44 6 ALA B C 1
ATOM 2111 O O . ALA B 1 6 ? 9.086 -4.441 3.055 1 49.44 6 ALA B O 1
ATOM 2112 N N . THR B 1 7 ? 8.219 -4.754 4.965 1 63 7 THR B N 1
ATOM 2113 C CA . THR B 1 7 ? 7.004 -4.016 4.645 1 63 7 THR B CA 1
ATOM 2114 C C . THR B 1 7 ? 7.262 -2.512 4.672 1 63 7 THR B C 1
ATOM 2116 O O . THR B 1 7 ? 7.965 -2.014 5.555 1 63 7 THR B O 1
ATOM 2119 N N . MET B 1 8 ? 7.301 -1.917 3.543 1 75.69 8 MET B N 1
ATOM 2120 C CA . MET B 1 8 ? 7.453 -0.47 3.422 1 75.69 8 MET B CA 1
ATOM 2121 C C . MET B 1 8 ? 6.125 0.24 3.68 1 75.69 8 MET B C 1
ATOM 2123 O O . MET B 1 8 ? 5.531 0.806 2.76 1 75.69 8 MET B O 1
ATOM 2127 N N . ASN B 1 9 ? 5.754 0.151 4.953 1 86.31 9 ASN B N 1
ATOM 2128 C CA . ASN B 1 9 ? 4.484 0.766 5.336 1 86.31 9 ASN B CA 1
ATOM 2129 C C . ASN B 1 9 ? 4.695 2.143 5.961 1 86.31 9 ASN B C 1
ATOM 2131 O O . ASN B 1 9 ? 5.715 2.385 6.609 1 86.31 9 ASN B O 1
ATOM 2135 N N . GLY B 1 10 ? 3.879 3.053 5.555 1 89.5 10 GLY B N 1
ATOM 2136 C CA . GLY B 1 10 ? 3.84 4.371 6.172 1 89.5 10 GLY B CA 1
ATOM 2137 C C . GLY B 1 10 ? 2.447 4.781 6.613 1 89.5 10 GLY B C 1
ATOM 2138 O O . GLY B 1 10 ? 1.456 4.176 6.199 1 89.5 10 GLY B O 1
ATOM 2139 N N . ARG B 1 11 ? 2.434 5.648 7.551 1 90.94 11 ARG B N 1
ATOM 2140 C CA . ARG B 1 11 ? 1.181 6.227 8.023 1 90.94 11 ARG B CA 1
ATOM 2141 C C . ARG B 1 11 ? 1.086 7.703 7.656 1 90.94 11 ARG B C 1
ATOM 2143 O O . ARG B 1 11 ? 2.016 8.469 7.91 1 90.94 11 ARG B O 1
ATOM 2150 N N . LEU B 1 12 ? -0.016 8.055 7.047 1 92.94 12 LEU B N 1
ATOM 2151 C CA . LEU B 1 12 ? -0.255 9.461 6.734 1 92.94 12 LEU B CA 1
ATOM 2152 C C . LEU B 1 12 ? -0.749 10.211 7.965 1 92.94 12 LEU B C 1
ATOM 2154 O O . LEU B 1 12 ? -1.677 9.766 8.641 1 92.94 12 LEU B O 1
ATOM 2158 N N . ASP B 1 13 ? -0.163 11.305 8.289 1 89.94 13 ASP B N 1
ATOM 2159 C CA . ASP B 1 13 ? -0.57 12.102 9.438 1 89.94 13 ASP B CA 1
ATOM 2160 C C . ASP B 1 13 ? -1.532 13.219 9.023 1 89.94 13 ASP B C 1
ATOM 2162 O O . ASP B 1 13 ? -2.521 13.477 9.711 1 89.94 13 ASP B O 1
ATOM 2166 N N . PHE B 1 14 ? -1.218 13.859 7.871 1 87.19 14 PHE B N 1
ATOM 2167 C CA . PHE B 1 14 ? -2.088 14.914 7.363 1 87.19 14 PHE B CA 1
ATOM 2168 C C . PHE B 1 14 ? -1.812 15.18 5.887 1 87.19 14 PHE B C 1
ATOM 2170 O O . PHE B 1 14 ? -0.767 14.789 5.367 1 87.19 14 PHE B O 1
ATOM 2177 N N . LEU B 1 15 ? -2.676 15.773 5.238 1 90.5 15 LEU B N 1
ATOM 2178 C CA . LEU B 1 15 ? -2.605 16.219 3.85 1 90.5 15 LEU B CA 1
ATOM 2179 C C . LEU B 1 15 ? -3.383 17.516 3.654 1 90.5 15 LEU B C 1
ATOM 2181 O O . LEU B 1 15 ? -4.57 17.594 3.984 1 90.5 15 LEU B O 1
ATOM 2185 N N . PHE B 1 16 ? -2.658 18.484 3.111 1 86.12 16 PHE B N 1
ATOM 2186 C CA . PHE B 1 16 ? -3.314 19.766 2.869 1 86.12 16 PHE B CA 1
ATOM 2187 C C . PHE B 1 16 ? -2.949 20.297 1.491 1 86.12 16 PHE B C 1
ATOM 2189 O O . PHE B 1 16 ? -1.839 20.078 1.004 1 86.12 16 PHE B O 1
ATOM 2196 N N . HIS B 1 17 ? -3.859 20.906 0.901 1 88.75 17 HIS B N 1
ATOM 2197 C CA . HIS B 1 17 ? -3.713 21.625 -0.353 1 88.75 17 HIS B CA 1
ATOM 2198 C C . HIS B 1 17 ? -4.102 23.094 -0.188 1 88.75 17 HIS B C 1
ATOM 2200 O O . HIS B 1 17 ? -5.238 23.406 0.184 1 88.75 17 HIS B O 1
ATOM 2206 N N . THR B 1 18 ? -3.109 24.016 -0.387 1 85.5 18 THR B N 1
ATOM 2207 C CA . THR B 1 18 ? -3.387 25.438 -0.141 1 85.5 18 THR B CA 1
ATOM 2208 C C . THR B 1 18 ? -2.662 26.312 -1.155 1 85.5 18 THR B C 1
ATOM 2210 O O . THR B 1 18 ? -1.769 25.844 -1.864 1 85.5 18 THR B O 1
ATOM 2213 N N . LYS B 1 19 ? -3.148 27.5 -1.244 1 88.12 19 LYS B N 1
ATOM 2214 C CA . LYS B 1 19 ? -2.5 28.562 -2.016 1 88.12 19 LYS B CA 1
ATOM 2215 C C . LYS B 1 19 ? -2.008 29.688 -1.104 1 88.12 19 LYS B C 1
ATOM 2217 O O . LYS B 1 19 ? -2.715 30.094 -0.182 1 88.12 19 LYS B O 1
ATOM 2222 N N . HIS B 1 20 ? -0.786 30.125 -1.317 1 86.75 20 HIS B N 1
ATOM 2223 C CA . HIS B 1 20 ? -0.188 31.203 -0.547 1 86.75 20 HIS B CA 1
ATOM 2224 C C . HIS B 1 20 ? 0.134 32.406 -1.438 1 86.75 20 HIS B C 1
ATOM 2226 O O . HIS B 1 20 ? 0.602 32.219 -2.566 1 86.75 20 HIS B O 1
ATOM 2232 N N . ALA B 1 21 ? -0.14 33.531 -0.896 1 83.5 21 ALA B N 1
ATOM 2233 C CA . ALA B 1 21 ? 0.168 34.75 -1.627 1 83.5 21 ALA B CA 1
ATOM 2234 C C . ALA B 1 21 ? 1.674 35 -1.676 1 83.5 21 ALA B C 1
ATOM 2236 O O . ALA B 1 21 ? 2.43 34.406 -0.893 1 83.5 21 ALA B O 1
ATOM 2237 N N . ARG B 1 22 ? 1.963 35.875 -2.604 1 86.38 22 ARG B N 1
ATOM 2238 C CA . ARG B 1 22 ? 3.352 36.312 -2.709 1 86.38 22 ARG B CA 1
ATOM 2239 C C . ARG B 1 22 ? 3.84 36.906 -1.394 1 86.38 22 ARG B C 1
ATOM 2241 O O . ARG B 1 22 ? 3.076 37.562 -0.683 1 86.38 22 ARG B O 1
ATOM 2248 N N . HIS B 1 23 ? 5.102 36.625 -1.012 1 84.5 23 HIS B N 1
ATOM 2249 C CA . HIS B 1 23 ? 5.844 37.188 0.111 1 84.5 23 HIS B CA 1
ATOM 2250 C C . HIS B 1 23 ? 5.414 36.562 1.43 1 84.5 23 HIS B C 1
ATOM 2252 O O . HIS B 1 23 ? 5.977 36.844 2.484 1 84.5 23 HIS B O 1
ATOM 2258 N N . VAL B 1 24 ? 4.359 35.719 1.319 1 77.69 24 VAL B N 1
ATOM 2259 C CA . VAL B 1 24 ? 4.023 34.938 2.525 1 77.69 24 VAL B CA 1
ATOM 2260 C C . VAL B 1 24 ? 5.16 34 2.865 1 77.69 24 VAL B C 1
ATOM 2262 O O . VAL B 1 24 ? 5.68 33.312 1.987 1 77.69 24 VAL B O 1
ATOM 2265 N N . THR B 1 25 ? 5.609 34.094 4.133 1 82.75 25 THR B N 1
ATOM 2266 C CA . THR B 1 25 ? 6.715 33.25 4.562 1 82.75 25 THR B CA 1
ATOM 2267 C C . THR B 1 25 ? 6.25 32.219 5.609 1 82.75 25 THR B C 1
ATOM 2269 O O . THR B 1 25 ? 5.246 32.469 6.293 1 82.75 25 THR B O 1
ATOM 2272 N N . VAL B 1 26 ? 6.828 31.078 5.574 1 84.5 26 VAL B N 1
ATOM 2273 C CA . VAL B 1 26 ? 6.73 30.141 6.68 1 84.5 26 VAL B CA 1
ATOM 2274 C C . VAL B 1 26 ? 7.969 30.25 7.566 1 84.5 26 VAL B C 1
ATOM 2276 O O . VAL B 1 26 ? 9.094 30.062 7.094 1 84.5 26 VAL B O 1
ATOM 2279 N N . ALA B 1 27 ? 7.734 30.594 8.859 1 81.69 27 ALA B N 1
ATOM 2280 C CA . ALA B 1 27 ? 8.836 30.766 9.805 1 81.69 27 ALA B CA 1
ATOM 2281 C C . ALA B 1 27 ? 9.539 29.438 10.07 1 81.69 27 ALA B C 1
ATOM 2283 O O . ALA B 1 27 ? 8.945 28.359 9.898 1 81.69 27 ALA B O 1
ATOM 2284 N N . PRO B 1 28 ? 10.789 29.516 10.477 1 86.31 28 PRO B N 1
ATOM 2285 C CA . PRO B 1 28 ? 11.492 28.266 10.812 1 86.31 28 PRO B CA 1
ATOM 2286 C C . PRO B 1 28 ? 10.75 27.438 11.859 1 86.31 28 PRO B C 1
ATOM 2288 O O . PRO B 1 28 ? 10.281 27.984 12.859 1 86.31 28 PRO B O 1
ATOM 2291 N N . HIS B 1 29 ? 10.586 26.219 11.586 1 83.25 29 HIS B N 1
ATOM 2292 C CA . HIS B 1 29 ? 9.93 25.281 12.484 1 83.25 29 HIS B CA 1
ATOM 2293 C C . HIS B 1 29 ? 10.367 23.844 12.203 1 83.25 29 HIS B C 1
ATOM 2295 O O . HIS B 1 29 ? 11.156 23.594 11.289 1 83.25 29 HIS B O 1
ATOM 2301 N N . ARG B 1 30 ? 10.008 22.922 13.023 1 86.06 30 ARG B N 1
ATOM 2302 C CA . ARG B 1 30 ? 10.328 21.516 12.828 1 86.06 30 ARG B CA 1
ATOM 2303 C C . ARG B 1 30 ? 9.125 20.625 13.164 1 86.06 30 ARG B C 1
ATOM 2305 O O . ARG B 1 30 ? 8.211 21.062 13.867 1 86.06 30 ARG B O 1
ATOM 2312 N N . HIS B 1 31 ? 9.055 19.516 12.578 1 86 31 HIS B N 1
ATOM 2313 C CA . HIS B 1 31 ? 8.023 18.516 12.828 1 86 31 HIS B CA 1
ATOM 2314 C C . HIS B 1 31 ? 8.633 17.234 13.391 1 86 31 HIS B C 1
ATOM 2316 O O . HIS B 1 31 ? 9.844 17.031 13.289 1 86 31 HIS B O 1
ATOM 2322 N N . GLN B 1 32 ? 7.719 16.422 14.031 1 88.88 32 GLN B N 1
ATOM 2323 C CA . GLN B 1 32 ? 8.133 15.094 14.461 1 88.88 32 GLN B CA 1
ATOM 2324 C C . GLN B 1 32 ? 7.953 14.078 13.336 1 88.88 32 GLN B C 1
ATOM 2326 O O . GLN B 1 32 ? 8.523 12.984 13.391 1 88.88 32 GLN B O 1
ATOM 2331 N N . CYS B 1 33 ? 7.23 14.43 12.414 1 91.5 33 CYS B N 1
ATOM 2332 C CA . CYS B 1 33 ? 6.988 13.555 11.266 1 91.5 33 CYS B CA 1
ATOM 2333 C C . CYS B 1 33 ? 7.785 14.008 10.055 1 91.5 33 CYS B C 1
ATOM 2335 O O . CYS B 1 33 ? 8.383 15.086 10.07 1 91.5 33 CYS B O 1
ATOM 2337 N N . HIS B 1 34 ? 7.875 13.094 9.055 1 95.06 34 HIS B N 1
ATOM 2338 C CA . HIS B 1 34 ? 8.352 13.531 7.75 1 95.06 34 HIS B CA 1
ATOM 2339 C C . HIS B 1 34 ? 7.352 14.477 7.09 1 95.06 34 HIS B C 1
ATOM 2341 O O . HIS B 1 34 ? 6.141 14.336 7.281 1 95.06 34 HIS B O 1
ATOM 2347 N N . GLU B 1 35 ? 7.859 15.398 6.363 1 96.06 35 GLU B N 1
ATOM 2348 C CA . GLU B 1 35 ? 6.992 16.281 5.598 1 96.06 35 GLU B CA 1
ATOM 2349 C C . GLU B 1 35 ? 7.422 16.359 4.137 1 96.06 35 GLU B C 1
ATOM 2351 O O . GLU B 1 35 ? 8.609 16.438 3.834 1 96.06 35 GLU B O 1
ATOM 2356 N N . LEU B 1 36 ? 6.496 16.188 3.264 1 97.44 36 LEU B N 1
ATOM 2357 C CA . LEU B 1 36 ? 6.684 16.438 1.838 1 97.44 36 LEU B CA 1
ATOM 2358 C C . LEU B 1 36 ? 5.852 17.625 1.383 1 97.44 36 LEU B C 1
ATOM 2360 O O . LEU B 1 36 ? 4.633 17.656 1.585 1 97.44 36 LEU B O 1
ATOM 2364 N N . VAL B 1 37 ? 6.5 18.672 0.865 1 96.94 37 VAL B N 1
ATOM 2365 C CA . VAL B 1 37 ? 5.84 19.859 0.325 1 96.94 37 VAL B CA 1
ATOM 2366 C C . VAL B 1 37 ? 5.996 19.891 -1.192 1 96.94 37 VAL B C 1
ATOM 2368 O O . VAL B 1 37 ? 7.105 20.078 -1.703 1 96.94 37 VAL B O 1
ATOM 2371 N N . TYR B 1 38 ? 4.957 19.719 -1.872 1 97.12 38 TYR B N 1
ATOM 2372 C CA . TYR B 1 38 ? 4.965 19.719 -3.33 1 97.12 38 TYR B CA 1
ATOM 2373 C C . TYR B 1 38 ? 4.543 21.094 -3.875 1 97.12 38 TYR B C 1
ATOM 2375 O O . TYR B 1 38 ? 3.457 21.578 -3.562 1 97.12 38 TYR B O 1
ATOM 2383 N N . TYR B 1 39 ? 5.367 21.656 -4.715 1 95.62 39 TYR B N 1
ATOM 2384 C CA . TYR B 1 39 ? 5.09 22.953 -5.305 1 95.62 39 TYR B CA 1
ATOM 2385 C C . TYR B 1 39 ? 4.457 22.812 -6.684 1 95.62 39 TYR B C 1
ATOM 2387 O O . TYR B 1 39 ? 5.156 22.609 -7.68 1 95.62 39 TYR B O 1
ATOM 2395 N N . LEU B 1 40 ? 3.174 22.953 -6.723 1 94.69 40 LEU B N 1
ATOM 2396 C CA . LEU B 1 40 ? 2.424 22.797 -7.965 1 94.69 40 LEU B CA 1
ATOM 2397 C C . LEU B 1 40 ? 2.666 23.969 -8.906 1 94.69 40 LEU B C 1
ATOM 2399 O O . LEU B 1 40 ? 2.73 23.781 -10.125 1 94.69 40 LEU B O 1
ATOM 2403 N N . SER B 1 41 ? 2.693 25.094 -8.352 1 94.94 41 SER B N 1
ATOM 2404 C CA . SER B 1 41 ? 2.967 26.328 -9.086 1 94.94 41 SER B CA 1
ATOM 2405 C C . SER B 1 41 ? 3.723 27.328 -8.219 1 94.94 41 SER B C 1
ATOM 2407 O O . SER B 1 41 ? 3.816 27.172 -6.996 1 94.94 41 SER B O 1
ATOM 2409 N N . GLY B 1 42 ? 4.348 28.344 -8.93 1 95.06 42 GLY B N 1
ATOM 2410 C CA . GLY B 1 42 ? 5.043 29.422 -8.227 1 95.06 42 GLY B CA 1
ATOM 2411 C C . GLY B 1 42 ? 6.531 29.156 -8.086 1 95.06 42 GLY B C 1
ATOM 2412 O O . GLY B 1 42 ? 7.066 28.219 -8.68 1 95.06 42 GLY B O 1
ATOM 2413 N N . SER B 1 43 ? 7.156 30.141 -7.426 1 95.38 43 SER B N 1
ATOM 2414 C CA . SER B 1 43 ? 8.594 30.062 -7.195 1 95.38 43 SER B CA 1
ATOM 2415 C C . SER B 1 43 ? 8.969 30.656 -5.836 1 95.38 43 SER B C 1
ATOM 2417 O O . SER B 1 43 ? 8.188 31.391 -5.242 1 95.38 43 SER B O 1
ATOM 2419 N N . GLY B 1 44 ? 10.141 30.25 -5.359 1 96.25 44 GLY B N 1
ATOM 2420 C CA . GLY B 1 44 ? 10.656 30.703 -4.074 1 96.25 44 GLY B CA 1
ATOM 2421 C C . GLY B 1 44 ? 11.82 29.875 -3.57 1 96.25 44 GLY B C 1
ATOM 2422 O O . GLY B 1 44 ? 12.531 29.25 -4.359 1 96.25 44 GLY B O 1
ATOM 2423 N N . THR B 1 45 ? 12.047 30.047 -2.242 1 95.75 45 THR B N 1
ATOM 2424 C CA . THR B 1 45 ? 13.133 29.297 -1.629 1 95.75 45 THR B CA 1
ATOM 2425 C C . THR B 1 45 ? 12.641 28.547 -0.395 1 95.75 45 THR B C 1
ATOM 2427 O O . THR B 1 45 ? 11.672 28.953 0.242 1 95.75 45 THR B O 1
ATOM 2430 N N . THR B 1 46 ? 13.172 27.438 -0.174 1 96 46 THR B N 1
ATOM 2431 C CA . THR B 1 46 ? 12.969 26.672 1.058 1 96 46 THR B CA 1
ATOM 2432 C C . THR B 1 46 ? 14.312 26.297 1.682 1 96 46 THR B C 1
ATOM 2434 O O . THR B 1 46 ? 15.234 25.875 0.979 1 96 46 THR B O 1
ATOM 2437 N N . ARG B 1 47 ? 14.461 26.562 2.92 1 95.38 47 ARG B N 1
ATOM 2438 C CA . ARG B 1 47 ? 15.648 26.172 3.666 1 95.38 47 ARG B CA 1
ATOM 2439 C C . ARG B 1 47 ? 15.398 24.875 4.438 1 95.38 47 ARG B C 1
ATOM 2441 O O . ARG B 1 47 ? 14.398 24.766 5.16 1 95.38 47 ARG B O 1
ATOM 2448 N N . ILE B 1 48 ? 16.203 23.906 4.211 1 95.69 48 ILE B N 1
ATOM 2449 C CA . ILE B 1 48 ? 16.172 22.641 4.926 1 95.69 48 ILE B CA 1
ATOM 2450 C C . ILE B 1 48 ? 17.484 22.422 5.66 1 95.69 48 ILE B C 1
ATOM 2452 O O . ILE B 1 48 ? 18.516 22.156 5.039 1 95.69 48 ILE B O 1
ATOM 2456 N N . GLY B 1 49 ? 17.359 22.438 7 1 94 49 GLY B N 1
ATOM 2457 C CA . GLY B 1 49 ? 18.609 22.484 7.73 1 94 49 GLY B CA 1
ATOM 2458 C C . GLY B 1 49 ? 19.453 23.688 7.387 1 94 49 GLY B C 1
ATOM 2459 O O . GLY B 1 49 ? 19.016 24.828 7.531 1 94 49 GLY B O 1
ATOM 2460 N N . GLU B 1 50 ? 20.609 23.391 6.832 1 92.5 50 GLU B N 1
ATOM 2461 C CA . GLU B 1 50 ? 21.547 24.469 6.527 1 92.5 50 GLU B CA 1
ATOM 2462 C C . GLU B 1 50 ? 21.562 24.766 5.031 1 92.5 50 GLU B C 1
ATOM 2464 O O . GLU B 1 50 ? 22.281 25.672 4.586 1 92.5 50 GLU B O 1
ATOM 2469 N N . VAL B 1 51 ? 20.797 24.094 4.289 1 93.19 51 VAL B N 1
ATOM 2470 C CA . VAL B 1 51 ? 20.859 24.219 2.838 1 93.19 51 VAL B C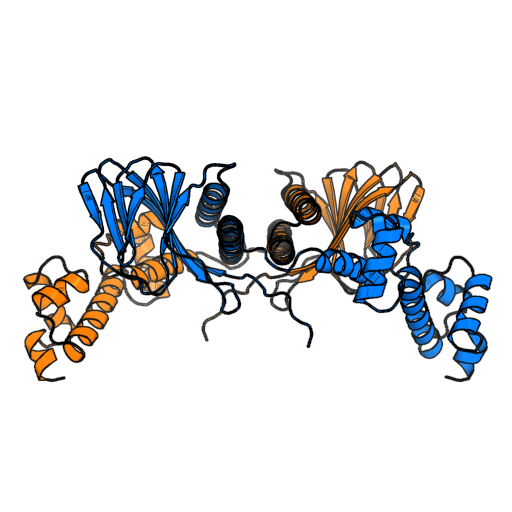A 1
ATOM 2471 C C . VAL B 1 51 ? 19.609 24.938 2.338 1 93.19 51 VAL B C 1
ATOM 2473 O O . VAL B 1 51 ? 18.484 24.625 2.756 1 93.19 51 VAL B O 1
ATOM 2476 N N . THR B 1 52 ? 19.812 25.906 1.476 1 95.12 52 THR B N 1
ATOM 2477 C CA . THR B 1 52 ? 18.703 26.625 0.861 1 95.12 52 THR B CA 1
ATOM 2478 C C . THR B 1 52 ? 18.516 26.188 -0.584 1 95.12 52 THR B C 1
ATOM 2480 O O . THR B 1 52 ? 19.469 26.125 -1.359 1 95.12 52 THR B O 1
ATOM 2483 N N . TYR B 1 53 ? 17.312 25.891 -0.947 1 94.88 53 TYR B N 1
ATOM 2484 C CA . TYR B 1 53 ? 16.938 25.453 -2.285 1 94.88 53 TYR B CA 1
ATOM 2485 C C . TYR B 1 53 ? 15.984 26.453 -2.941 1 94.88 53 TYR B C 1
ATOM 2487 O O . TYR B 1 53 ? 15.109 27.016 -2.277 1 94.88 53 TYR B O 1
ATOM 2495 N N . SER B 1 54 ? 16.156 26.625 -4.223 1 95.25 54 SER B N 1
ATOM 2496 C CA . SER B 1 54 ? 15.156 27.328 -5.016 1 95.25 54 SER B CA 1
ATOM 2497 C C . SER B 1 54 ? 14.164 26.359 -5.648 1 95.25 54 SER B C 1
ATOM 2499 O O . SER B 1 54 ? 14.555 25.469 -6.402 1 95.25 54 SER B O 1
ATOM 2501 N N . PHE B 1 55 ? 12.906 26.609 -5.34 1 94.06 55 PHE B N 1
ATOM 2502 C CA . PHE B 1 55 ? 11.93 25.672 -5.895 1 94.06 55 PHE B CA 1
ATOM 2503 C C . PHE B 1 55 ? 11.227 26.266 -7.102 1 94.06 55 PHE B C 1
ATOM 2505 O O . PHE B 1 55 ? 11.125 27.5 -7.219 1 94.06 55 PHE B O 1
ATOM 2512 N N . GLN B 1 56 ? 10.773 25.406 -8.031 1 92.06 56 GLN B N 1
ATOM 2513 C CA . GLN B 1 56 ? 9.984 25.688 -9.227 1 92.06 56 GLN B CA 1
ATOM 2514 C C . GLN B 1 56 ? 8.82 24.703 -9.352 1 92.06 56 GLN B C 1
ATOM 2516 O O . GLN B 1 56 ? 8.742 23.719 -8.617 1 92.06 56 GLN B O 1
ATOM 2521 N N . PRO B 1 57 ? 7.898 24.984 -10.227 1 92.81 57 PRO B N 1
ATOM 2522 C CA . PRO B 1 57 ? 6.77 24.062 -10.375 1 92.81 57 PRO B CA 1
ATOM 2523 C C . PRO B 1 57 ? 7.215 22.625 -10.617 1 92.81 57 PRO B C 1
ATOM 2525 O O . PRO B 1 57 ? 8.188 22.391 -11.336 1 92.81 57 PRO B O 1
ATOM 2528 N N . ASN B 1 58 ? 6.523 21.719 -9.984 1 91.69 58 ASN B N 1
ATOM 2529 C CA . ASN B 1 58 ? 6.746 20.281 -10.133 1 91.69 58 ASN B CA 1
ATOM 2530 C C . ASN B 1 58 ? 8.023 19.828 -9.43 1 91.69 58 ASN B C 1
ATOM 2532 O O . ASN B 1 58 ? 8.734 18.953 -9.914 1 91.69 58 ASN B O 1
ATOM 2536 N N . THR B 1 59 ? 8.391 20.609 -8.453 1 92.75 59 THR B N 1
ATOM 2537 C CA . THR B 1 59 ? 9.406 20.172 -7.496 1 92.75 59 THR B CA 1
ATOM 2538 C C . THR B 1 59 ? 8.789 19.953 -6.117 1 92.75 59 THR B C 1
ATOM 2540 O O . THR B 1 59 ? 7.668 20.391 -5.852 1 92.75 59 THR B O 1
ATOM 2543 N N . PHE B 1 60 ? 9.477 19.156 -5.332 1 96.19 60 PHE B N 1
ATOM 2544 C CA . PHE B 1 60 ? 8.977 18.969 -3.975 1 96.19 60 PHE B CA 1
ATOM 2545 C C . PHE B 1 60 ? 10.125 18.891 -2.98 1 96.19 60 PHE B C 1
ATOM 2547 O O . PHE B 1 60 ? 11.203 18.391 -3.311 1 96.19 60 PHE B O 1
ATOM 2554 N N . ALA B 1 61 ? 9.906 19.453 -1.805 1 96.44 61 ALA B N 1
ATOM 2555 C CA . ALA B 1 61 ? 10.844 19.359 -0.687 1 96.44 61 ALA B CA 1
ATOM 2556 C C . ALA B 1 61 ? 10.508 18.172 0.216 1 96.44 61 ALA B C 1
ATOM 2558 O O . ALA B 1 61 ? 9.336 17.922 0.502 1 96.44 61 ALA B O 1
ATOM 2559 N N . LEU B 1 62 ? 11.484 17.391 0.545 1 96.75 62 LEU B N 1
ATOM 2560 C CA . LEU B 1 62 ? 11.359 16.344 1.564 1 96.75 62 LEU B CA 1
ATOM 2561 C C . LEU B 1 62 ? 12.125 16.734 2.824 1 96.75 62 LEU B C 1
ATOM 2563 O O . LEU B 1 62 ? 13.336 16.969 2.771 1 96.75 62 LEU B O 1
ATOM 2567 N N . ILE B 1 63 ? 11.398 16.797 3.939 1 95.75 63 ILE B N 1
ATOM 2568 C CA . ILE B 1 63 ? 11.961 17.234 5.211 1 95.75 63 ILE B CA 1
ATOM 2569 C C . ILE B 1 63 ? 11.867 16.094 6.23 1 95.75 63 ILE B C 1
ATOM 2571 O O . ILE B 1 63 ? 10.789 15.531 6.438 1 95.75 63 ILE B O 1
ATOM 2575 N N . ARG B 1 64 ? 12.953 15.719 6.875 1 94.06 64 ARG B N 1
ATOM 2576 C CA . ARG B 1 64 ? 12.984 14.656 7.879 1 94.06 64 ARG B CA 1
ATOM 2577 C C . ARG B 1 64 ? 12.508 15.172 9.234 1 94.06 64 ARG B C 1
ATOM 2579 O O . ARG B 1 64 ? 12.508 16.391 9.477 1 94.06 64 ARG B O 1
ATOM 2586 N N . PRO B 1 65 ? 12.109 14.234 10.086 1 92.75 65 PRO B N 1
ATOM 2587 C CA . PRO B 1 65 ? 11.711 14.648 11.43 1 92.75 65 PRO B CA 1
ATOM 2588 C C . PRO B 1 65 ? 12.789 15.461 12.141 1 92.75 65 PRO B C 1
ATOM 2590 O O . PRO B 1 65 ? 13.977 15.156 12.016 1 92.75 65 PRO B O 1
ATOM 2593 N N . HIS B 1 66 ? 12.344 16.547 12.758 1 91.12 66 HIS B N 1
ATOM 2594 C CA . HIS B 1 66 ? 13.148 17.375 13.648 1 91.12 66 HIS B CA 1
ATOM 2595 C C . HIS B 1 66 ? 14.086 18.281 12.859 1 91.12 66 HIS B C 1
ATOM 2597 O O . HIS B 1 66 ? 14.898 19 13.445 1 91.12 66 HIS B O 1
ATOM 2603 N N . THR B 1 67 ? 14.078 18.234 11.586 1 93.19 67 THR B N 1
ATOM 2604 C CA . THR B 1 67 ? 14.883 19.141 10.789 1 93.19 67 THR B CA 1
ATOM 2605 C C . THR B 1 67 ? 14.227 20.531 10.734 1 93.19 67 THR B C 1
ATOM 2607 O O . THR B 1 67 ? 13.047 20.641 10.406 1 93.19 67 THR B O 1
ATOM 2610 N N . LEU B 1 68 ? 14.984 21.531 11.117 1 92.5 68 LEU B N 1
ATOM 2611 C CA . LEU B 1 68 ? 14.508 22.906 10.992 1 92.5 68 LEU B CA 1
ATOM 2612 C C . LEU B 1 68 ? 14.367 23.312 9.531 1 92.5 68 LEU B C 1
ATOM 2614 O O . LEU B 1 68 ? 15.242 23.016 8.719 1 92.5 68 LEU B O 1
ATOM 2618 N N . HIS B 1 69 ? 13.227 23.906 9.188 1 93.19 69 HIS B N 1
ATOM 2619 C CA . HIS B 1 69 ? 13.016 24.312 7.801 1 93.19 69 HIS B CA 1
ATOM 2620 C C . HIS B 1 69 ? 12.078 25.516 7.723 1 93.19 69 HIS B C 1
ATOM 2622 O O . HIS B 1 69 ? 11.344 25.797 8.672 1 93.19 69 HIS B O 1
ATOM 2628 N N . ASP B 1 70 ? 12.18 26.281 6.688 1 92.12 70 ASP B N 1
ATOM 2629 C CA . ASP B 1 70 ? 11.328 27.438 6.418 1 92.12 70 ASP B CA 1
ATOM 2630 C C . ASP B 1 70 ? 11.102 27.609 4.918 1 92.12 70 ASP B C 1
ATOM 2632 O O . ASP B 1 70 ? 11.602 26.828 4.109 1 92.12 70 ASP B O 1
ATOM 2636 N N . GLU B 1 71 ? 10.188 28.547 4.547 1 93.25 71 GLU B N 1
ATOM 2637 C CA . GLU B 1 71 ? 9.852 28.797 3.146 1 93.25 71 GLU B CA 1
ATOM 2638 C C . GLU B 1 71 ? 9.609 30.281 2.893 1 93.25 71 GLU B C 1
ATOM 2640 O O . GLU B 1 71 ? 9.016 30.969 3.725 1 93.25 71 GLU B O 1
ATOM 2645 N N . ARG B 1 72 ? 10.133 30.734 1.845 1 93.44 72 ARG B N 1
ATOM 2646 C CA . ARG B 1 72 ? 9.859 32.062 1.335 1 93.44 72 ARG B CA 1
ATOM 2647 C C . ARG B 1 72 ? 9.328 32.031 -0.093 1 93.44 72 ARG B C 1
ATOM 2649 O O . ARG B 1 72 ? 9.891 31.328 -0.946 1 93.44 72 ARG B O 1
ATOM 2656 N N . ARG B 1 73 ? 8.281 32.812 -0.365 1 93.06 73 ARG B N 1
ATOM 2657 C CA . ARG B 1 73 ? 7.637 32.75 -1.67 1 93.06 73 ARG B CA 1
ATOM 2658 C C . ARG B 1 73 ? 7.887 34.031 -2.469 1 93.06 73 ARG B C 1
ATOM 2660 O O . ARG B 1 73 ? 7.648 35.125 -1.979 1 93.06 73 ARG B O 1
ATOM 2667 N N . ASP B 1 74 ? 8.375 33.875 -3.633 1 94.12 74 ASP B N 1
ATOM 2668 C CA . ASP B 1 74 ? 8.602 35 -4.539 1 94.12 74 ASP B CA 1
ATOM 2669 C C . ASP B 1 74 ? 7.352 35.312 -5.359 1 94.12 74 ASP B C 1
ATOM 2671 O O . ASP B 1 74 ? 7.18 36.438 -5.832 1 94.12 74 ASP B O 1
ATOM 2675 N N . THR B 1 75 ? 6.512 34.344 -5.57 1 95.06 75 THR B N 1
ATOM 2676 C CA . THR B 1 75 ? 5.246 34.469 -6.281 1 95.06 75 THR B CA 1
ATOM 2677 C C . THR B 1 75 ? 4.137 33.688 -5.57 1 95.06 75 THR B C 1
ATOM 2679 O O . THR B 1 75 ? 4.406 32.938 -4.637 1 95.06 75 THR B O 1
ATOM 2682 N N . GLU B 1 76 ? 2.961 34 -6.023 1 93.88 76 GLU B N 1
ATOM 2683 C CA . GLU B 1 76 ? 1.878 33.156 -5.543 1 93.88 76 GLU B CA 1
ATOM 2684 C C . GLU B 1 76 ? 2.191 31.672 -5.777 1 93.88 76 GLU B C 1
ATOM 2686 O O . GLU B 1 76 ? 2.658 31.297 -6.852 1 93.88 76 GLU B O 1
ATOM 2691 N N . THR B 1 77 ? 2.016 30.906 -4.727 1 93.38 77 THR B N 1
ATOM 2692 C CA . THR B 1 77 ? 2.451 29.516 -4.777 1 93.38 77 THR B CA 1
ATOM 2693 C C . THR B 1 77 ? 1.331 28.578 -4.332 1 93.38 77 THR B C 1
ATOM 2695 O O . THR B 1 77 ? 0.703 28.812 -3.295 1 93.38 77 THR B O 1
ATOM 2698 N N . GLU B 1 78 ? 1.031 27.594 -5.184 1 94.12 78 GLU B N 1
ATOM 2699 C CA . GLU B 1 78 ? 0.116 26.516 -4.828 1 94.12 78 GLU B CA 1
ATOM 2700 C C . GLU B 1 78 ? 0.878 25.281 -4.34 1 94.12 78 GLU B C 1
ATOM 2702 O O . GLU B 1 78 ? 1.775 24.797 -5.027 1 94.12 78 GLU B O 1
ATOM 2707 N N . VAL B 1 79 ? 0.509 24.812 -3.107 1 93.38 79 VAL B N 1
ATOM 2708 C CA . VAL B 1 79 ? 1.297 23.719 -2.521 1 93.38 79 VAL B CA 1
ATOM 2709 C C . VAL B 1 79 ? 0.367 22.625 -2 1 93.38 79 VAL B C 1
ATOM 2711 O O . VAL B 1 79 ? -0.747 22.922 -1.554 1 93.38 79 VAL B O 1
ATOM 2714 N N . ILE B 1 80 ? 0.779 21.406 -2.209 1 94 80 ILE B N 1
ATOM 2715 C CA . ILE B 1 80 ? 0.26 20.266 -1.464 1 94 80 ILE B CA 1
ATOM 2716 C C . ILE B 1 80 ? 1.322 19.766 -0.491 1 94 80 ILE B C 1
ATOM 2718 O O . ILE B 1 80 ? 2.475 19.547 -0.875 1 94 80 ILE B O 1
ATOM 2722 N N . PHE B 1 81 ? 1.02 19.703 0.787 1 92.56 81 PHE B N 1
ATOM 2723 C CA . PHE B 1 81 ? 2.01 19.156 1.706 1 92.56 81 PHE B CA 1
ATOM 2724 C C . PHE B 1 81 ? 1.393 18.078 2.588 1 92.56 81 PHE B C 1
ATOM 2726 O O . PHE B 1 81 ? 0.214 18.156 2.939 1 92.56 81 PHE B O 1
ATOM 2733 N N . ILE B 1 82 ? 2.146 17.078 2.824 1 95.12 82 ILE B N 1
ATOM 2734 C CA . ILE B 1 82 ? 1.72 15.961 3.654 1 95.12 82 ILE B CA 1
ATOM 2735 C C . ILE B 1 82 ? 2.738 15.727 4.77 1 95.12 82 ILE B C 1
ATOM 2737 O O . ILE B 1 82 ? 3.93 15.992 4.594 1 95.12 82 ILE B O 1
ATOM 2741 N N . GLY B 1 83 ? 2.256 15.297 5.938 1 94.69 83 GLY B N 1
ATOM 2742 C CA . GLY B 1 83 ? 3.051 14.688 6.992 1 94.69 83 GLY B CA 1
ATOM 2743 C C . GLY B 1 83 ? 2.844 13.188 7.105 1 94.69 83 GLY B C 1
ATOM 2744 O O . GLY B 1 83 ? 1.722 12.695 6.953 1 94.69 83 GLY B O 1
ATOM 2745 N N . PHE B 1 84 ? 3.879 12.461 7.289 1 93.81 84 PHE B N 1
ATOM 2746 C CA . PHE B 1 84 ? 3.754 11.008 7.348 1 93.81 84 PHE B CA 1
ATOM 2747 C C . PHE B 1 84 ? 4.887 10.406 8.164 1 93.81 84 PHE B C 1
ATOM 2749 O O . PHE B 1 84 ? 5.895 11.062 8.422 1 93.81 84 PHE B O 1
ATOM 2756 N N . GLN B 1 85 ? 4.695 9.156 8.562 1 91.06 85 GLN B N 1
ATOM 2757 C CA . GLN B 1 85 ? 5.656 8.406 9.359 1 91.06 85 GLN B CA 1
ATOM 2758 C C . GLN B 1 85 ? 5.914 7.027 8.75 1 91.06 85 GLN B C 1
ATOM 2760 O O . GLN B 1 85 ? 5.008 6.191 8.695 1 91.06 85 GLN B O 1
ATOM 2765 N N . PRO B 1 86 ? 7.148 6.832 8.242 1 88.81 86 PRO B N 1
ATOM 2766 C CA . PRO B 1 86 ? 7.484 5.465 7.836 1 88.81 86 PRO B CA 1
ATOM 2767 C C . PRO B 1 86 ? 7.516 4.488 9.008 1 88.81 86 PRO B C 1
ATOM 2769 O O . PRO B 1 86 ? 7.918 4.859 10.117 1 88.81 86 PRO B O 1
ATOM 2772 N N . GLU B 1 87 ? 7.117 3.352 8.688 1 79.12 87 GLU B N 1
ATOM 2773 C CA . GLU B 1 87 ? 7.34 2.316 9.695 1 79.12 87 GLU B CA 1
ATOM 2774 C C . GLU B 1 87 ? 8.828 1.994 9.836 1 79.12 87 GLU B C 1
ATOM 2776 O O . GLU B 1 87 ? 9.586 2.141 8.883 1 79.12 87 GLU B O 1
ATOM 2781 N N . PRO B 1 88 ? 9.398 1.681 10.953 1 64.62 88 PRO B N 1
ATOM 2782 C CA . PRO B 1 88 ? 10.797 1.656 11.383 1 64.62 88 PRO B CA 1
ATOM 2783 C C . PRO B 1 88 ? 11.711 0.978 10.359 1 64.62 88 PRO B C 1
ATOM 2785 O O . PRO B 1 88 ? 12.875 1.358 10.227 1 64.62 88 PRO B O 1
ATOM 2788 N N . ASP B 1 89 ? 11.344 -0.021 9.625 1 59.81 89 ASP B N 1
ATOM 2789 C CA . ASP B 1 89 ? 12.312 -0.814 8.867 1 59.81 89 ASP B CA 1
ATOM 2790 C C . ASP B 1 89 ? 12.484 -0.27 7.453 1 59.81 89 ASP B C 1
ATOM 2792 O O . ASP B 1 89 ? 13.141 -0.894 6.617 1 59.81 89 ASP B O 1
ATOM 2796 N N . LEU B 1 90 ? 12.227 0.977 7.363 1 63.44 90 LEU B N 1
ATOM 2797 C CA . LEU B 1 90 ? 12.359 1.508 6.012 1 63.44 90 LEU B CA 1
ATOM 2798 C C . LEU B 1 90 ? 13.688 2.229 5.84 1 63.44 90 LEU B C 1
ATOM 2800 O O . LEU B 1 90 ? 14.211 2.816 6.789 1 63.44 90 LEU B O 1
ATOM 2804 N N . HIS B 1 91 ? 14.32 2.029 4.684 1 72.31 91 HIS B N 1
ATOM 2805 C CA . HIS B 1 91 ? 15.445 2.867 4.293 1 72.31 91 HIS B CA 1
ATOM 2806 C C . HIS B 1 91 ? 15.141 4.344 4.52 1 72.31 91 HIS B C 1
ATOM 2808 O O . HIS B 1 91 ? 14.031 4.801 4.242 1 72.31 91 HIS B O 1
ATOM 2814 N N . PRO B 1 92 ? 16.062 5.047 5.086 1 81.69 92 PRO B N 1
ATOM 2815 C CA . PRO B 1 92 ? 15.82 6.461 5.371 1 81.69 92 PRO B CA 1
ATOM 2816 C C . PRO B 1 92 ? 15.617 7.293 4.105 1 81.69 92 PRO B C 1
ATOM 2818 O O . PRO B 1 92 ? 16.312 7.086 3.107 1 81.69 92 PRO B O 1
ATOM 2821 N N . LEU B 1 93 ? 14.703 8.094 4.09 1 89.44 93 LEU B N 1
ATOM 2822 C CA . LEU B 1 93 ? 14.477 9.062 3.016 1 89.44 93 LEU B CA 1
ATOM 2823 C C . LEU B 1 93 ? 15.453 10.227 3.123 1 89.44 93 LEU B C 1
ATOM 2825 O O . LEU B 1 93 ? 15.664 10.773 4.211 1 89.44 93 LEU B O 1
ATOM 2829 N N . ARG B 1 94 ? 16.078 10.523 2.062 1 89.5 94 ARG B N 1
ATOM 2830 C CA . ARG B 1 94 ? 17 11.648 2.051 1 89.5 94 ARG B CA 1
ATOM 2831 C C . ARG B 1 94 ? 16.25 12.969 1.898 1 89.5 94 ARG B C 1
ATOM 2833 O O . ARG B 1 94 ? 15.398 13.109 1.012 1 89.5 94 ARG B O 1
ATOM 2840 N N . GLU B 1 95 ? 16.5 13.914 2.842 1 93.75 95 GLU B N 1
ATOM 2841 C CA . GLU B 1 95 ? 15.852 15.219 2.738 1 93.75 95 GLU B CA 1
ATOM 2842 C C . GLU B 1 95 ? 16.484 16.062 1.638 1 93.75 95 GLU B C 1
ATOM 2844 O O . GLU B 1 95 ? 17.672 15.898 1.323 1 93.75 95 GLU B O 1
ATOM 2849 N N . GLY B 1 96 ? 15.75 16.953 1.027 1 93.25 96 GLY B N 1
ATOM 2850 C CA . GLY B 1 96 ? 16.203 17.828 -0.054 1 93.25 96 GLY B CA 1
ATOM 2851 C C . GLY B 1 96 ? 15.086 18.234 -0.995 1 93.25 96 GLY B C 1
ATOM 2852 O O . GLY B 1 96 ? 13.906 18.078 -0.674 1 93.25 96 GLY B O 1
ATOM 2853 N N . LEU B 1 97 ? 15.469 18.953 -2.018 1 94.62 97 LEU B N 1
ATOM 2854 C CA . LEU B 1 97 ? 14.531 19.328 -3.068 1 94.62 97 LEU B CA 1
ATOM 2855 C C . LEU B 1 97 ? 14.672 18.422 -4.281 1 94.62 97 LEU B C 1
ATOM 2857 O O . LEU B 1 97 ? 15.781 18.188 -4.762 1 94.62 97 LEU B O 1
ATOM 2861 N N . TYR B 1 98 ? 13.562 17.922 -4.766 1 92.44 98 TYR B N 1
ATOM 2862 C CA . TYR B 1 98 ? 13.516 16.969 -5.871 1 92.44 98 TYR B CA 1
ATOM 2863 C C . TYR B 1 98 ? 12.695 17.516 -7.031 1 92.44 98 TYR B C 1
ATOM 2865 O O . TYR B 1 98 ? 11.82 18.375 -6.832 1 92.44 98 TYR B O 1
ATOM 2873 N N . ALA B 1 99 ? 13.031 17.094 -8.227 1 89.38 99 ALA B N 1
ATOM 2874 C CA . ALA B 1 99 ? 12.211 17.359 -9.406 1 89.38 99 ALA B CA 1
ATOM 2875 C C . ALA B 1 99 ? 11.305 16.172 -9.727 1 89.38 99 ALA B C 1
ATOM 2877 O O . ALA B 1 99 ? 11.742 15.023 -9.656 1 89.38 99 ALA B O 1
ATOM 2878 N N . ASP B 1 100 ? 9.992 16.422 -9.828 1 88.5 100 ASP B N 1
ATOM 2879 C CA . ASP B 1 100 ? 9.023 15.398 -10.203 1 88.5 100 ASP B CA 1
ATOM 2880 C C . ASP B 1 100 ? 8.789 15.383 -11.719 1 88.5 100 ASP B C 1
ATOM 2882 O O . ASP B 1 100 ? 7.684 15.664 -12.18 1 88.5 100 ASP B O 1
ATOM 2886 N N . TYR B 1 101 ? 9.805 15.445 -12.57 1 64.88 101 TYR B N 1
ATOM 2887 C CA . TYR B 1 101 ? 9.719 15.742 -13.992 1 64.88 101 TYR B CA 1
ATOM 2888 C C . TYR B 1 101 ? 9.023 14.609 -14.742 1 64.88 101 TYR B C 1
ATOM 2890 O O . TYR B 1 101 ? 8.078 14.844 -15.5 1 64.88 101 TYR B O 1
ATOM 2898 N N . GLU B 1 102 ? 9.695 13.312 -14.727 1 62.09 102 GLU B N 1
ATOM 2899 C CA . GLU B 1 102 ? 9.211 12.312 -15.68 1 62.09 102 GLU B CA 1
ATOM 2900 C C . GLU B 1 102 ? 7.988 11.578 -15.133 1 62.09 102 GLU B C 1
ATOM 2902 O O . GLU B 1 102 ? 8.078 10.883 -14.117 1 62.09 102 GLU B O 1
ATOM 2907 N N . ASP B 1 103 ? 6.684 11.719 -15.852 1 67.31 103 ASP B N 1
ATOM 2908 C CA . ASP B 1 103 ? 5.387 11.078 -15.648 1 67.31 103 ASP B CA 1
ATOM 2909 C C . ASP B 1 103 ? 4.785 11.469 -14.297 1 67.31 103 ASP B C 1
ATOM 2911 O O . ASP B 1 103 ? 3.744 10.945 -13.898 1 67.31 103 ASP B O 1
ATOM 2915 N N . SER B 1 104 ? 5.555 12.43 -13.508 1 72.06 104 SER B N 1
ATOM 2916 C CA . SER B 1 104 ? 5.09 13.086 -12.289 1 72.06 104 SER B CA 1
ATOM 2917 C C . SER B 1 104 ? 4.453 12.094 -11.328 1 72.06 104 SER B C 1
ATOM 2919 O O . SER B 1 104 ? 3.314 12.281 -10.891 1 72.06 104 SER B O 1
ATOM 2921 N N . PRO B 1 105 ? 5.27 11.07 -10.953 1 86.38 105 PRO B N 1
ATOM 2922 C CA . PRO B 1 105 ? 4.648 10.039 -10.109 1 86.38 105 PRO B CA 1
ATOM 2923 C C . PRO B 1 105 ? 4.223 10.57 -8.742 1 86.38 105 PRO B C 1
ATOM 2925 O O . PRO B 1 105 ? 3.18 10.172 -8.219 1 86.38 105 PRO B O 1
ATOM 2928 N N . ILE B 1 106 ? 4.938 11.547 -8.258 1 94.38 106 ILE B N 1
ATOM 2929 C CA . ILE B 1 106 ? 4.664 12 -6.902 1 94.38 106 ILE B CA 1
ATOM 2930 C C . ILE B 1 106 ? 3.342 12.766 -6.867 1 94.38 106 ILE B C 1
ATOM 2932 O O . ILE B 1 106 ? 2.508 12.539 -5.988 1 94.38 106 ILE B O 1
ATOM 2936 N N . THR B 1 107 ? 3.176 13.633 -7.855 1 93.75 107 THR B N 1
ATOM 2937 C CA . THR B 1 107 ? 1.931 14.391 -7.895 1 93.75 107 THR B CA 1
ATOM 2938 C C . THR B 1 107 ? 0.733 13.453 -8.047 1 93.75 107 THR B C 1
ATOM 2940 O O . THR B 1 107 ? -0.34 13.719 -7.504 1 93.75 107 THR B O 1
ATOM 2943 N N . GLY B 1 108 ? 0.916 12.375 -8.805 1 94.5 108 GLY B N 1
ATOM 2944 C CA . GLY B 1 108 ? -0.143 11.391 -8.945 1 94.5 108 GLY B CA 1
ATOM 2945 C C . GLY B 1 108 ? -0.584 10.797 -7.621 1 94.5 108 GLY B C 1
ATOM 2946 O O . GLY B 1 108 ? -1.782 10.648 -7.367 1 94.5 108 GLY B O 1
ATOM 2947 N N . TYR B 1 109 ? 0.335 10.453 -6.793 1 96.5 109 TYR B N 1
ATOM 2948 C CA . TYR B 1 109 ? 0.014 9.898 -5.48 1 96.5 109 TYR B CA 1
ATOM 2949 C C . TYR B 1 109 ? -0.672 10.938 -4.605 1 96.5 109 TYR B C 1
ATOM 2951 O O . TYR B 1 109 ? -1.622 10.625 -3.885 1 96.5 109 TYR B O 1
ATOM 2959 N N . LEU B 1 110 ? -0.195 12.164 -4.664 1 96.31 110 LEU B N 1
ATOM 2960 C CA . LEU B 1 110 ? -0.795 13.227 -3.857 1 96.31 110 LEU B CA 1
ATOM 2961 C C . LEU B 1 110 ? -2.236 13.484 -4.281 1 96.31 110 LEU B C 1
ATOM 2963 O O . LEU B 1 110 ? -3.115 13.664 -3.438 1 96.31 110 LEU B O 1
ATOM 2967 N N . ARG B 1 111 ? -2.469 13.461 -5.543 1 94.06 111 ARG B N 1
ATOM 2968 C CA . ARG B 1 111 ? -3.824 13.648 -6.051 1 94.06 111 ARG B CA 1
ATOM 2969 C C . ARG B 1 111 ? -4.727 12.492 -5.633 1 94.06 111 ARG B C 1
ATOM 2971 O O . ARG B 1 111 ? -5.883 12.703 -5.254 1 94.06 111 ARG B O 1
ATOM 2978 N N . ALA B 1 112 ? -4.199 11.336 -5.758 1 94.94 112 ALA B N 1
ATOM 2979 C CA . ALA B 1 112 ? -4.961 10.164 -5.344 1 94.94 112 ALA B CA 1
ATOM 2980 C C . ALA B 1 112 ? -5.316 10.234 -3.859 1 94.94 112 ALA B C 1
ATOM 2982 O O . ALA B 1 112 ? -6.438 9.906 -3.465 1 94.94 112 ALA B O 1
ATOM 2983 N N . MET B 1 113 ? -4.414 10.664 -3.043 1 95.44 113 MET B N 1
ATOM 2984 C CA . MET B 1 113 ? -4.664 10.82 -1.614 1 95.44 113 MET B CA 1
ATOM 2985 C C . MET B 1 113 ? -5.73 11.883 -1.363 1 95.44 113 MET B C 1
ATOM 2987 O O . MET B 1 113 ? -6.621 11.695 -0.532 1 95.44 113 MET B O 1
ATOM 2991 N N . GLY B 1 114 ? -5.547 12.969 -2.08 1 92.06 114 GLY B N 1
ATOM 2992 C CA . GLY B 1 114 ? -6.559 14.008 -1.961 1 92.06 114 GLY B CA 1
ATOM 2993 C C . GLY B 1 114 ? -7.957 13.523 -2.299 1 92.06 114 GLY B C 1
ATOM 2994 O O . GLY B 1 114 ? -8.914 13.828 -1.586 1 92.06 114 GLY B O 1
ATOM 2995 N N . LEU B 1 115 ? -8.039 12.773 -3.342 1 90.62 115 LEU B N 1
ATOM 2996 C CA . LEU B 1 115 ? -9.328 12.242 -3.768 1 90.62 115 LEU B CA 1
ATOM 2997 C C . LEU B 1 115 ? -9.875 11.258 -2.74 1 90.62 115 LEU B C 1
ATOM 2999 O O . LEU B 1 115 ? -11.062 11.281 -2.42 1 90.62 115 LEU B O 1
ATOM 3003 N N . GLU B 1 116 ? -9.031 10.391 -2.23 1 91.31 116 GLU B N 1
ATOM 3004 C CA . GLU B 1 116 ? -9.43 9.422 -1.213 1 91.31 116 GLU B CA 1
ATOM 3005 C C . GLU B 1 116 ? -9.961 10.125 0.034 1 91.31 116 GLU B C 1
ATOM 3007 O O . GLU B 1 116 ? -10.969 9.703 0.604 1 91.31 116 GLU B O 1
ATOM 3012 N N . MET B 1 117 ? -9.32 11.125 0.423 1 86.31 117 MET B N 1
ATOM 3013 C CA . MET B 1 117 ? -9.727 11.883 1.604 1 86.31 117 MET B CA 1
ATOM 3014 C C . MET B 1 117 ? -11.062 12.578 1.375 1 86.31 117 MET B C 1
ATOM 3016 O O . MET B 1 117 ? -11.875 12.68 2.293 1 86.31 117 MET B O 1
ATOM 3020 N N . LYS B 1 118 ? -11.25 13.031 0.194 1 83.88 118 LYS B N 1
ATOM 3021 C CA . LYS B 1 118 ? -12.469 13.758 -0.143 1 83.88 118 LYS B CA 1
ATOM 3022 C C . LYS B 1 118 ? -13.664 12.812 -0.22 1 83.88 118 LYS B C 1
ATOM 3024 O O . LYS B 1 118 ? -14.75 13.133 0.282 1 83.88 118 LYS B O 1
ATOM 3029 N N . THR B 1 119 ? -13.523 11.664 -0.88 1 83.62 119 THR B N 1
ATOM 3030 C CA . THR B 1 119 ? -14.633 10.766 -1.15 1 83.62 119 THR B CA 1
ATOM 3031 C C . THR B 1 119 ? -14.922 9.883 0.063 1 83.62 119 THR B C 1
ATOM 3033 O O . THR B 1 119 ? -16.047 9.445 0.263 1 83.62 119 THR B O 1
ATOM 3036 N N . LYS B 1 120 ? -13.883 9.539 0.835 1 82.5 120 LYS B N 1
ATOM 3037 C CA . LYS B 1 120 ? -13.977 8.758 2.061 1 82.5 120 LYS B CA 1
ATOM 3038 C C . LYS B 1 120 ? -14.68 7.426 1.807 1 82.5 120 LYS B C 1
ATOM 3040 O O . LYS B 1 120 ? -15.602 7.055 2.535 1 82.5 120 LYS B O 1
ATOM 3045 N N . ARG B 1 121 ? -14.359 6.828 0.77 1 82.75 121 ARG B N 1
ATOM 3046 C CA . ARG B 1 121 ? -14.875 5.48 0.541 1 82.75 121 ARG B CA 1
ATOM 3047 C C . ARG B 1 121 ? -14.461 4.539 1.662 1 82.75 121 ARG B C 1
ATOM 3049 O O . ARG B 1 121 ? -13.562 4.855 2.443 1 82.75 121 ARG B O 1
ATOM 3056 N N . SER B 1 122 ? -15.086 3.424 1.81 1 85.69 122 SER B N 1
ATOM 3057 C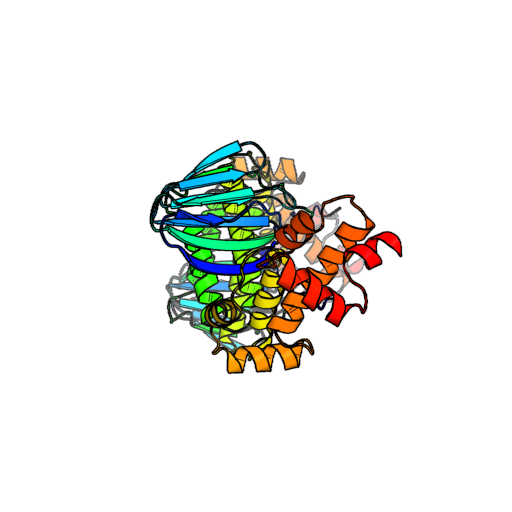 CA . SER B 1 122 ? -14.719 2.438 2.822 1 85.69 122 SER B CA 1
ATOM 3058 C C . SER B 1 122 ? -13.219 2.145 2.791 1 85.69 122 SER B C 1
ATOM 3060 O O . SER B 1 122 ? -12.625 2.043 1.717 1 85.69 122 SER B O 1
ATOM 3062 N N . TYR B 1 123 ? -12.586 2.172 3.982 1 87.19 123 TYR B N 1
ATOM 3063 C CA . TYR B 1 123 ? -11.18 1.827 4.18 1 87.19 123 TYR B CA 1
ATOM 3064 C C . TYR B 1 123 ? -10.266 2.938 3.67 1 87.19 123 TYR B C 1
ATOM 3066 O O . TYR B 1 123 ? -9.141 2.678 3.242 1 87.19 123 TYR B O 1
ATOM 3074 N N . TYR B 1 124 ? -10.773 4.148 3.594 1 89 124 TYR B N 1
ATOM 3075 C CA . TYR B 1 124 ? -9.984 5.227 3.006 1 89 124 TYR B CA 1
ATOM 3076 C C . TYR B 1 124 ? -8.719 5.48 3.814 1 89 124 TYR B C 1
ATOM 3078 O O . TYR B 1 124 ? -7.676 5.824 3.254 1 89 124 TYR B O 1
ATOM 3086 N N . ALA B 1 125 ? -8.781 5.328 5.191 1 88.62 125 ALA B N 1
ATOM 3087 C CA . ALA B 1 125 ? -7.59 5.539 6.008 1 88.62 125 ALA B CA 1
ATOM 3088 C C . ALA B 1 125 ? -6.488 4.547 5.648 1 88.62 125 ALA B C 1
ATOM 3090 O O . ALA B 1 125 ? -5.32 4.918 5.531 1 88.62 125 ALA B O 1
ATOM 3091 N N . ALA B 1 126 ? -6.879 3.309 5.484 1 89.94 126 ALA B N 1
ATOM 3092 C CA . ALA B 1 126 ? -5.926 2.283 5.066 1 89.94 126 ALA B CA 1
ATOM 3093 C C . ALA B 1 126 ? -5.379 2.576 3.674 1 89.94 126 ALA B C 1
ATOM 3095 O O . ALA B 1 126 ? -4.184 2.412 3.42 1 89.94 126 ALA B O 1
ATOM 3096 N N . LYS B 1 127 ? -6.262 2.988 2.801 1 92.75 127 LYS B N 1
ATOM 3097 C CA . LYS B 1 127 ? -5.855 3.34 1.441 1 92.75 127 LYS B CA 1
ATOM 3098 C C . LYS B 1 127 ? -4.848 4.484 1.448 1 92.75 127 LYS B C 1
ATOM 3100 O O . LYS B 1 127 ? -3.857 4.453 0.715 1 92.75 127 LYS B O 1
ATOM 3105 N N . LEU B 1 128 ? -5.086 5.434 2.275 1 94 128 LEU B N 1
ATOM 3106 C CA . LEU B 1 128 ? -4.184 6.574 2.381 1 94 128 LEU B CA 1
ATOM 3107 C C . LEU B 1 128 ? -2.801 6.129 2.85 1 94 128 LEU B C 1
ATOM 3109 O O . LEU B 1 128 ? -1.784 6.59 2.324 1 94 128 LEU B O 1
ATOM 3113 N N . ASN B 1 129 ? -2.758 5.246 3.787 1 94.06 129 ASN B N 1
ATOM 3114 C CA . ASN B 1 129 ? -1.48 4.734 4.266 1 94.06 129 ASN B CA 1
ATOM 3115 C C . ASN B 1 129 ? -0.75 3.943 3.184 1 94.06 129 ASN B C 1
ATOM 3117 O O . ASN B 1 129 ? 0.475 4.016 3.078 1 94.06 129 ASN B O 1
ATOM 3121 N N . LEU B 1 130 ? -1.479 3.225 2.445 1 95 130 LEU B N 1
ATOM 3122 C CA . LEU B 1 130 ? -0.864 2.484 1.349 1 95 130 LEU B CA 1
ATOM 3123 C C . LEU B 1 130 ? -0.323 3.436 0.286 1 95 130 LEU B C 1
ATOM 3125 O O . LEU B 1 130 ? 0.772 3.227 -0.24 1 95 130 LEU B O 1
ATOM 3129 N N . LEU B 1 131 ? -1.071 4.484 -0.006 1 96.38 131 LEU B N 1
ATOM 3130 C CA . LEU B 1 131 ? -0.649 5.457 -1.009 1 96.38 131 LEU B CA 1
ATOM 3131 C C . LEU B 1 131 ? 0.616 6.18 -0.563 1 96.38 131 LEU B C 1
ATOM 3133 O O . LEU B 1 131 ? 1.529 6.395 -1.364 1 96.38 131 LEU B O 1
ATOM 3137 N N . VAL B 1 132 ? 0.677 6.539 0.682 1 95.94 132 VAL B N 1
ATOM 3138 C CA . VAL B 1 132 ? 1.878 7.227 1.143 1 95.94 132 VAL B CA 1
ATOM 3139 C C . VAL B 1 132 ? 3.057 6.258 1.159 1 95.94 132 VAL B C 1
ATOM 3141 O O . VAL B 1 132 ? 4.195 6.648 0.89 1 95.94 132 VAL B O 1
ATOM 3144 N N . SER B 1 133 ? 2.822 4.992 1.413 1 95 133 SER B N 1
ATOM 3145 C CA . SER B 1 133 ? 3.867 3.977 1.357 1 95 133 SER B CA 1
ATOM 3146 C C . SER B 1 133 ? 4.434 3.842 -0.053 1 95 133 SER B C 1
ATOM 3148 O O . SER B 1 133 ? 5.648 3.758 -0.235 1 95 133 SER B O 1
ATOM 3150 N N . GLU B 1 134 ? 3.551 3.848 -0.995 1 94.88 134 GLU B N 1
ATOM 3151 C CA . GLU B 1 134 ? 3.992 3.787 -2.385 1 94.88 134 GLU B CA 1
ATOM 3152 C C . GLU B 1 134 ? 4.77 5.043 -2.771 1 94.88 134 GLU B C 1
ATOM 3154 O O . GLU B 1 134 ? 5.75 4.965 -3.52 1 94.88 134 GLU B O 1
ATOM 3159 N N . LEU B 1 135 ? 4.262 6.137 -2.293 1 95.06 135 LEU B N 1
ATOM 3160 C CA . LEU B 1 135 ? 4.953 7.398 -2.553 1 95.06 135 LEU B CA 1
ATOM 3161 C C . LEU B 1 135 ? 6.383 7.348 -2.029 1 95.06 135 LEU B C 1
ATOM 3163 O O . LEU B 1 135 ? 7.312 7.789 -2.709 1 95.06 135 LEU B O 1
ATOM 3167 N N . MET B 1 136 ? 6.578 6.836 -0.862 1 93.38 136 MET B N 1
ATOM 3168 C CA . MET B 1 136 ? 7.91 6.715 -0.275 1 93.38 136 MET B CA 1
ATOM 3169 C C . MET B 1 136 ? 8.812 5.859 -1.156 1 93.38 136 MET B C 1
ATOM 3171 O O . MET B 1 136 ? 9.992 6.172 -1.328 1 93.38 136 MET B O 1
ATOM 3175 N N . ILE B 1 137 ? 8.289 4.773 -1.693 1 90.56 137 ILE B N 1
ATOM 3176 C CA . ILE B 1 137 ? 9.062 3.91 -2.582 1 90.56 137 ILE B CA 1
ATOM 3177 C C . ILE B 1 137 ? 9.523 4.711 -3.797 1 90.56 137 ILE B C 1
ATOM 3179 O O . ILE B 1 137 ? 10.688 4.609 -4.207 1 90.56 137 ILE B O 1
ATOM 3183 N N . GLU B 1 138 ? 8.633 5.488 -4.395 1 91.69 138 GLU B N 1
ATOM 3184 C CA . GLU B 1 138 ? 9 6.277 -5.57 1 91.69 138 GLU B CA 1
ATOM 3185 C C . GLU B 1 138 ? 10.109 7.273 -5.246 1 91.69 138 GLU B C 1
ATOM 3187 O O . GLU B 1 138 ? 10.992 7.516 -6.07 1 91.69 138 GLU B O 1
ATOM 3192 N N . VAL B 1 139 ? 10.039 7.867 -4.074 1 91.56 139 VAL B N 1
ATOM 3193 C CA . VAL B 1 139 ? 11.078 8.805 -3.66 1 91.56 139 VAL B CA 1
ATOM 3194 C C . VAL B 1 139 ? 12.406 8.07 -3.516 1 91.56 139 VAL B C 1
ATOM 3196 O O . VAL B 1 139 ? 13.445 8.57 -3.963 1 91.56 139 VAL B O 1
ATOM 3199 N N . LEU B 1 140 ? 12.352 6.914 -2.912 1 89.19 140 LEU B N 1
ATOM 3200 C CA . LEU B 1 140 ? 13.562 6.121 -2.738 1 89.19 140 LEU B CA 1
ATOM 3201 C C . LEU B 1 140 ? 14.172 5.75 -4.09 1 89.19 140 LEU B C 1
ATOM 3203 O O . LEU B 1 140 ? 15.391 5.695 -4.23 1 89.19 140 LEU B O 1
ATOM 3207 N N . ARG B 1 141 ? 13.312 5.484 -5.023 1 87.31 141 ARG B N 1
ATOM 3208 C CA . ARG B 1 141 ? 13.766 5.094 -6.359 1 87.31 141 ARG B CA 1
ATOM 3209 C C . ARG B 1 141 ? 14.477 6.246 -7.055 1 87.31 141 ARG B C 1
ATOM 3211 O O . ARG B 1 141 ? 15.273 6.031 -7.973 1 87.31 141 ARG B O 1
ATOM 3218 N N . MET B 1 142 ? 14.109 7.52 -6.734 1 83.56 142 MET B N 1
ATOM 3219 C CA . MET B 1 142 ? 14.758 8.688 -7.316 1 83.56 142 MET B CA 1
ATOM 3220 C C . MET B 1 142 ? 16.203 8.805 -6.832 1 83.56 142 MET B C 1
ATOM 3222 O O . MET B 1 142 ? 17.047 9.359 -7.531 1 83.56 142 MET B O 1
ATOM 3226 N N . ASP B 1 143 ? 16.453 8.422 -5.578 1 73.12 143 ASP B N 1
ATOM 3227 C CA . ASP B 1 143 ? 17.797 8.5 -5.008 1 73.12 143 ASP B CA 1
ATOM 3228 C C . ASP B 1 143 ? 18.672 7.363 -5.52 1 73.12 143 ASP B C 1
ATOM 3230 O O . ASP B 1 143 ? 19.891 7.34 -5.262 1 73.12 143 ASP B O 1
ATOM 3234 N N . ASP B 1 144 ? 18.266 6.527 -6.676 1 60.56 144 ASP B N 1
ATOM 3235 C CA . ASP B 1 144 ? 19.016 5.465 -7.34 1 60.56 144 ASP B CA 1
ATOM 3236 C C . ASP B 1 144 ? 19.703 4.551 -6.32 1 60.56 144 ASP B C 1
ATOM 3238 O O . ASP B 1 144 ? 20.766 3.984 -6.598 1 60.56 144 ASP B O 1
ATOM 3242 N N . PHE B 1 145 ? 19.453 4.574 -5.059 1 49.19 145 PHE B N 1
ATOM 3243 C CA . PHE B 1 145 ? 20.172 3.547 -4.316 1 49.19 145 PHE B CA 1
ATOM 3244 C C . PHE B 1 145 ? 19.812 2.156 -4.824 1 49.19 145 PHE B C 1
ATOM 3246 O O . PHE B 1 145 ? 18.641 1.83 -4.973 1 49.19 145 PHE B O 1
ATOM 3253 N N . PRO B 1 146 ? 20.641 1.57 -5.617 1 45.31 146 PRO B N 1
ATOM 3254 C CA . PRO B 1 146 ? 20.406 0.185 -6.027 1 45.31 146 PRO B CA 1
ATOM 3255 C C . PRO B 1 146 ? 19.828 -0.669 -4.902 1 45.31 146 PRO B C 1
ATOM 3257 O O . PRO B 1 146 ? 20.328 -0.64 -3.775 1 45.31 146 PRO B O 1
ATOM 3260 N N . SER B 1 147 ? 18.672 -0.576 -4.707 1 45.94 147 SER B N 1
ATOM 3261 C CA . SER B 1 147 ? 18.234 -1.573 -3.738 1 45.94 147 SER B CA 1
ATOM 3262 C C . SER B 1 147 ? 18.688 -2.973 -4.141 1 45.94 147 SER B C 1
ATOM 3264 O O . SER B 1 147 ? 18.672 -3.324 -5.32 1 45.94 147 SER B O 1
ATOM 3266 N N . ALA B 1 148 ? 19.5 -3.523 -3.402 1 42.59 148 ALA B N 1
ATOM 3267 C CA . ALA B 1 148 ? 19.953 -4.902 -3.576 1 42.59 148 ALA B CA 1
ATOM 3268 C C . ALA B 1 148 ? 18.797 -5.828 -3.895 1 42.59 148 ALA B C 1
ATOM 3270 O O . ALA B 1 148 ? 18.938 -7.055 -3.885 1 42.59 148 ALA B O 1
ATOM 3271 N N . GLU B 1 149 ? 17.641 -5.355 -3.77 1 49.88 149 GLU B N 1
ATOM 3272 C CA . GLU B 1 149 ? 16.578 -6.332 -3.982 1 49.88 149 GLU B CA 1
ATOM 3273 C C . GLU B 1 149 ? 16.672 -6.961 -5.371 1 49.88 149 GLU B C 1
ATOM 3275 O O . GLU B 1 149 ? 16.328 -6.328 -6.371 1 49.88 149 GLU B O 1
ATOM 3280 N N . SER B 1 150 ? 17.797 -7.426 -5.734 1 45.72 150 SER B N 1
ATOM 3281 C CA . SER B 1 150 ? 18.328 -8.133 -6.898 1 45.72 150 SER B CA 1
ATOM 3282 C C . SER B 1 150 ? 17.328 -9.156 -7.418 1 45.72 150 SER B C 1
ATOM 3284 O O . SER B 1 150 ? 16.297 -9.406 -6.785 1 45.72 150 SER B O 1
ATOM 3286 N N . THR B 1 151 ? 17.719 -10.086 -8.438 1 46.97 151 THR B N 1
ATOM 3287 C CA . THR B 1 151 ? 17.344 -11.297 -9.164 1 46.97 151 THR B CA 1
ATOM 3288 C C . THR B 1 151 ? 16.594 -12.258 -8.266 1 46.97 151 THR B C 1
ATOM 3290 O O . THR B 1 151 ? 15.789 -13.062 -8.742 1 46.97 151 THR B O 1
ATOM 3293 N N . VAL B 1 152 ? 16.641 -12.102 -6.98 1 48.88 152 VAL B N 1
ATOM 3294 C CA . VAL B 1 152 ? 16.281 -13.133 -6.016 1 48.88 152 VAL B CA 1
ATOM 3295 C C . VAL B 1 152 ? 14.766 -13.18 -5.832 1 48.88 152 VAL B C 1
ATOM 3297 O O . VAL B 1 152 ? 14.18 -14.25 -5.676 1 48.88 152 VAL B O 1
ATOM 3300 N N . ASN B 1 153 ? 14.062 -12.109 -6.234 1 66.12 153 ASN B N 1
ATOM 3301 C CA . ASN B 1 153 ? 12.664 -12.156 -5.805 1 66.12 153 ASN B CA 1
ATOM 3302 C C . ASN B 1 153 ? 11.773 -12.797 -6.867 1 66.12 153 ASN B C 1
ATOM 3304 O O . ASN B 1 153 ? 10.82 -13.5 -6.539 1 66.12 153 ASN B O 1
ATOM 3308 N N . LYS B 1 154 ? 12.25 -12.883 -8.109 1 74.62 154 LYS B N 1
ATOM 3309 C CA . LYS B 1 154 ? 11.414 -13.539 -9.109 1 74.62 154 LYS B CA 1
ATOM 3310 C C . LYS B 1 154 ? 11.359 -15.047 -8.891 1 74.62 154 LYS B C 1
ATOM 3312 O O . LYS B 1 154 ? 10.32 -15.672 -9.07 1 74.62 154 LYS B O 1
ATOM 3317 N N . ILE B 1 155 ? 12.508 -15.508 -8.508 1 81 155 ILE B N 1
ATOM 3318 C CA . ILE B 1 155 ? 12.609 -16.938 -8.266 1 81 155 ILE B CA 1
ATOM 3319 C C . ILE B 1 155 ? 11.711 -17.344 -7.102 1 81 155 ILE B C 1
ATOM 3321 O O . ILE B 1 155 ? 11.125 -18.422 -7.109 1 81 155 ILE B O 1
ATOM 3325 N N . LEU B 1 156 ? 11.562 -16.422 -6.258 1 83.94 156 LEU B N 1
ATOM 3326 C CA . LEU B 1 156 ? 10.695 -16.656 -5.113 1 83.94 156 LEU B CA 1
ATOM 3327 C C . LEU B 1 156 ? 9.242 -16.797 -5.551 1 83.94 156 LEU B C 1
ATOM 3329 O O . LEU B 1 156 ? 8.508 -17.656 -5.059 1 83.94 156 LEU B O 1
ATOM 3333 N N . TYR B 1 157 ? 8.797 -16 -6.441 1 83.19 157 TYR B N 1
ATOM 3334 C CA . TYR B 1 157 ? 7.426 -16.047 -6.93 1 83.19 157 TYR B CA 1
ATOM 3335 C C . TYR B 1 157 ? 7.148 -17.359 -7.652 1 83.19 157 TYR B C 1
ATOM 3337 O O . TYR B 1 157 ? 6.051 -17.906 -7.551 1 83.19 157 TYR B O 1
ATOM 3345 N N . ALA B 1 158 ? 8.133 -17.781 -8.414 1 85.62 158 ALA B N 1
ATOM 3346 C CA . ALA B 1 158 ? 8 -19.062 -9.086 1 85.62 158 ALA B CA 1
ATOM 3347 C C . ALA B 1 158 ? 7.887 -20.203 -8.078 1 85.62 158 ALA B C 1
ATOM 3349 O O . ALA B 1 158 ? 7.059 -21.094 -8.234 1 85.62 158 ALA B O 1
ATOM 3350 N N . LYS B 1 159 ? 8.758 -20.156 -7.121 1 88.88 159 LYS B N 1
ATOM 3351 C CA . LYS B 1 159 ? 8.703 -21.172 -6.07 1 88.88 159 LYS B CA 1
ATOM 3352 C C . LYS B 1 159 ? 7.34 -21.172 -5.383 1 88.88 159 LYS B C 1
ATOM 3354 O O . LYS B 1 159 ? 6.754 -22.234 -5.164 1 88.88 159 LYS B O 1
ATOM 3359 N N . ASN B 1 160 ? 6.875 -20 -5.035 1 88.5 160 ASN B N 1
ATOM 3360 C CA . ASN B 1 160 ? 5.566 -19.891 -4.391 1 88.5 160 ASN B CA 1
ATOM 3361 C C . ASN B 1 160 ? 4.461 -20.453 -5.277 1 88.5 160 ASN B C 1
ATOM 3363 O O . ASN B 1 160 ? 3.533 -21.094 -4.785 1 88.5 160 ASN B O 1
ATOM 3367 N N . TYR B 1 161 ? 4.547 -20.156 -6.543 1 87.88 161 TYR B N 1
ATOM 3368 C CA . TYR B 1 161 ? 3.58 -20.719 -7.484 1 87.88 161 TYR B CA 1
ATOM 3369 C C . TYR B 1 161 ? 3.58 -22.234 -7.438 1 87.88 161 TYR B C 1
ATOM 3371 O O . TYR B 1 161 ? 2.52 -22.859 -7.371 1 87.88 161 TYR B O 1
ATOM 3379 N N . MET B 1 162 ? 4.773 -22.812 -7.496 1 88.62 162 MET B N 1
ATOM 3380 C CA . MET B 1 162 ? 4.883 -24.266 -7.445 1 88.62 162 MET B CA 1
ATOM 3381 C C . MET B 1 162 ? 4.309 -24.812 -6.141 1 88.62 162 MET B C 1
ATOM 3383 O O . MET B 1 162 ? 3.643 -25.844 -6.137 1 88.62 162 MET B O 1
ATOM 3387 N N . ASP B 1 163 ? 4.512 -24.125 -5.055 1 89.25 163 ASP B N 1
ATOM 3388 C CA . ASP B 1 163 ? 3.998 -24.547 -3.758 1 89.25 163 ASP B CA 1
ATOM 3389 C C . ASP B 1 163 ? 2.473 -24.609 -3.762 1 89.25 163 ASP B C 1
ATOM 3391 O O . ASP B 1 163 ? 1.878 -25.516 -3.182 1 89.25 163 ASP B O 1
ATOM 3395 N N . GLU B 1 164 ? 1.877 -23.672 -4.48 1 85.44 164 GLU B N 1
ATOM 3396 C CA . GLU B 1 164 ? 0.424 -23.531 -4.422 1 85.44 164 GLU B CA 1
ATOM 3397 C C . GLU B 1 164 ? -0.25 -24.328 -5.539 1 85.44 164 GLU B C 1
ATOM 3399 O O . GLU B 1 164 ? -1.444 -24.625 -5.465 1 85.44 164 GLU B O 1
ATOM 3404 N N . ASN B 1 165 ? 0.577 -24.703 -6.598 1 85.19 165 ASN B N 1
ATOM 3405 C CA . ASN B 1 165 ? -0.048 -25.281 -7.785 1 85.19 165 ASN B CA 1
ATOM 3406 C C . ASN B 1 165 ? 0.572 -26.625 -8.148 1 85.19 165 ASN B C 1
ATOM 3408 O O . ASN B 1 165 ? 0.413 -27.109 -9.273 1 85.19 165 ASN B O 1
ATOM 3412 N N . TYR B 1 166 ? 1.33 -27.25 -7.277 1 86.69 166 TYR B N 1
ATOM 3413 C CA . TYR B 1 166 ? 2.09 -28.453 -7.594 1 86.69 166 TYR B CA 1
ATOM 3414 C C . TYR B 1 166 ? 1.177 -29.547 -8.125 1 86.69 166 TYR B C 1
ATOM 3416 O O . TYR B 1 166 ? 1.627 -30.453 -8.836 1 86.69 166 TYR B O 1
ATOM 3424 N N . SER B 1 167 ? -0.103 -29.5 -7.781 1 84.06 167 SER B N 1
ATOM 3425 C CA . SER B 1 167 ? -1.034 -30.562 -8.141 1 84.06 167 SER B CA 1
ATOM 3426 C C . SER B 1 167 ? -1.524 -30.406 -9.578 1 84.06 167 SER B C 1
ATOM 3428 O O . SER B 1 167 ? -2.191 -31.297 -10.117 1 84.06 167 SER B O 1
ATOM 3430 N N . GLN B 1 168 ? -1.219 -29.297 -10.195 1 80.38 168 GLN B N 1
ATOM 3431 C CA . GLN B 1 168 ? -1.641 -29.016 -11.562 1 80.38 168 GLN B CA 1
ATOM 3432 C C . GLN B 1 168 ? -0.525 -29.328 -12.555 1 80.38 168 GLN B C 1
ATOM 3434 O O . GLN B 1 168 ? 0.61 -29.594 -12.156 1 80.38 168 GLN B O 1
ATOM 3439 N N . LYS B 1 169 ? -0.932 -29.438 -13.797 1 77.69 169 LYS B N 1
ATOM 3440 C CA . LYS B 1 169 ? 0.085 -29.609 -14.828 1 77.69 169 LYS B CA 1
ATOM 3441 C C . LYS B 1 169 ? 0.869 -28.312 -15.047 1 77.69 169 LYS B C 1
ATOM 3443 O O . LYS B 1 169 ? 0.366 -27.375 -15.664 1 77.69 169 LYS B O 1
ATOM 3448 N N . ILE B 1 170 ? 2.035 -28.312 -14.438 1 76.56 170 ILE B N 1
ATOM 3449 C CA . ILE B 1 170 ? 2.873 -27.125 -14.555 1 76.56 170 ILE B CA 1
ATOM 3450 C C . ILE B 1 170 ? 4.062 -27.422 -15.461 1 76.56 170 ILE B C 1
ATOM 3452 O O . ILE B 1 170 ? 4.793 -28.391 -15.25 1 76.56 170 ILE B O 1
ATOM 3456 N N . GLY B 1 171 ? 4.215 -26.656 -16.547 1 78.94 171 GLY B N 1
ATOM 3457 C CA . GLY B 1 171 ? 5.445 -26.719 -17.328 1 78.94 171 GLY B CA 1
ATOM 3458 C C . GLY B 1 171 ? 6.516 -25.766 -16.812 1 78.94 171 GLY B C 1
ATOM 3459 O O . GLY B 1 171 ? 6.277 -24.562 -16.703 1 78.94 171 GLY B O 1
ATOM 3460 N N . VAL B 1 172 ? 7.641 -26.281 -16.406 1 79.38 172 VAL B N 1
ATOM 3461 C CA . VAL B 1 172 ? 8.727 -25.484 -15.867 1 79.38 172 VAL B CA 1
ATOM 3462 C C . VAL B 1 172 ? 9.164 -24.438 -16.891 1 79.38 172 VAL B C 1
ATOM 3464 O O . VAL B 1 172 ? 9.578 -23.328 -16.516 1 79.38 172 VAL B O 1
ATOM 3467 N N . GLU B 1 173 ? 8.984 -24.797 -18.141 1 81 173 GLU B N 1
ATOM 3468 C CA . GLU B 1 173 ? 9.297 -23.844 -19.203 1 81 173 GLU B CA 1
ATOM 3469 C C . GLU B 1 173 ? 8.359 -22.641 -19.156 1 81 173 GLU B C 1
ATOM 3471 O O . GLU B 1 173 ? 8.789 -21.5 -19.328 1 81 173 GLU B O 1
ATOM 3476 N N . THR B 1 174 ? 7.164 -23 -18.906 1 77.81 174 THR B N 1
ATOM 3477 C CA . THR B 1 174 ? 6.164 -21.938 -18.812 1 77.81 174 THR B CA 1
ATOM 3478 C C . THR B 1 174 ? 6.441 -21.047 -17.594 1 77.81 174 THR B C 1
ATOM 3480 O O . THR B 1 174 ? 6.27 -19.828 -17.672 1 77.81 174 THR B O 1
ATOM 3483 N N . LEU B 1 175 ? 6.906 -21.656 -16.562 1 81.94 175 LEU B N 1
ATOM 3484 C CA . LEU B 1 175 ? 7.238 -20.906 -15.352 1 81.94 175 LEU B CA 1
ATOM 3485 C C . LEU B 1 175 ? 8.391 -19.938 -15.609 1 81.94 175 LEU B C 1
ATOM 3487 O O . LEU B 1 175 ? 8.383 -18.812 -15.125 1 81.94 175 LEU B O 1
ATOM 3491 N N . ALA B 1 176 ? 9.398 -20.406 -16.297 1 83.81 176 ALA B N 1
ATOM 3492 C CA . ALA B 1 176 ? 10.547 -19.578 -16.641 1 83.81 176 ALA B CA 1
ATOM 3493 C C . ALA B 1 176 ? 10.109 -18.344 -17.406 1 83.81 176 ALA B C 1
ATOM 3495 O O . ALA B 1 176 ? 10.562 -17.234 -17.125 1 83.81 176 ALA B O 1
ATOM 3496 N N . GLN B 1 177 ? 9.234 -18.578 -18.359 1 77.19 177 GLN B N 1
ATOM 3497 C CA . GLN B 1 177 ? 8.727 -17.484 -19.172 1 77.19 177 GLN B CA 1
ATOM 3498 C C . GLN B 1 177 ? 7.961 -16.469 -18.328 1 77.19 177 GLN B C 1
ATOM 3500 O O . GLN B 1 177 ? 8.07 -15.258 -18.531 1 77.19 177 GLN B O 1
ATOM 3505 N N . LEU B 1 178 ? 7.352 -17 -17.406 1 69.44 178 LEU B N 1
ATOM 3506 C CA . LEU B 1 178 ? 6.508 -16.172 -16.562 1 69.44 178 LEU B CA 1
ATOM 3507 C C . LEU B 1 178 ? 7.355 -15.242 -15.703 1 69.44 178 LEU B C 1
ATOM 3509 O O . LEU B 1 178 ? 6.945 -14.117 -15.406 1 69.44 178 LEU B O 1
ATOM 3513 N N . VAL B 1 179 ? 8.438 -15.742 -15.328 1 75.88 179 VAL B N 1
ATOM 3514 C CA . VAL B 1 179 ? 9.281 -14.914 -14.469 1 75.88 179 VAL B CA 1
ATOM 3515 C C . VAL B 1 179 ? 10.305 -14.164 -15.32 1 75.88 179 VAL B C 1
ATOM 3517 O O . VAL B 1 179 ? 11.18 -13.484 -14.789 1 75.88 179 VAL B O 1
ATOM 3520 N N . GLY B 1 180 ? 10.234 -14.336 -16.625 1 74.75 180 GLY B N 1
ATOM 3521 C CA . GLY B 1 180 ? 10.992 -13.523 -17.562 1 74.75 180 GLY B CA 1
ATOM 3522 C C . GLY B 1 180 ? 12.391 -14.055 -17.812 1 74.75 180 GLY B C 1
ATOM 3523 O O . GLY B 1 180 ? 13.32 -13.289 -18.078 1 74.75 180 GLY B O 1
ATOM 3524 N N . TYR B 1 181 ? 12.633 -15.336 -17.625 1 80.31 181 TYR B N 1
ATOM 3525 C CA . TYR B 1 181 ? 13.945 -15.93 -17.844 1 80.31 181 TYR B CA 1
ATOM 3526 C C . TYR B 1 181 ? 13.875 -17.031 -18.906 1 80.31 181 TYR B C 1
ATOM 3528 O O . TYR B 1 181 ? 12.805 -17.578 -19.156 1 80.31 181 TYR B O 1
ATOM 3536 N N . SER B 1 182 ? 14.969 -17.219 -19.547 1 86.75 182 SER B N 1
ATOM 3537 C CA . SER B 1 182 ? 15.102 -18.469 -20.281 1 86.75 182 SER B CA 1
ATOM 3538 C C . SER B 1 182 ? 15.094 -19.672 -19.344 1 86.75 182 SER B C 1
ATOM 3540 O O . SER B 1 182 ? 15.352 -19.531 -18.141 1 86.75 182 SER B O 1
ATOM 3542 N N . TYR B 1 183 ? 14.727 -20.75 -19.906 1 90 183 TYR B N 1
ATOM 3543 C CA . TYR B 1 183 ? 14.68 -21.969 -19.094 1 90 183 TYR B CA 1
ATOM 3544 C C . TYR B 1 183 ? 16.031 -22.219 -18.422 1 90 183 TYR B C 1
ATOM 3546 O O . TYR B 1 183 ? 16.094 -22.531 -17.234 1 90 183 TYR B O 1
ATOM 3554 N N . ASP B 1 184 ? 17.094 -22.062 -19.156 1 91.94 184 ASP B N 1
ATOM 3555 C CA . ASP B 1 184 ? 18.438 -22.359 -18.641 1 91.94 184 ASP B CA 1
ATOM 3556 C C . ASP B 1 184 ? 18.797 -21.406 -17.5 1 91.94 184 ASP B C 1
ATOM 3558 O O . ASP B 1 184 ? 19.297 -21.828 -16.453 1 91.94 184 ASP B O 1
ATOM 3562 N N . ARG B 1 185 ? 18.578 -20.219 -17.766 1 89.69 185 ARG B N 1
ATOM 3563 C CA . ARG B 1 185 ? 18.875 -19.234 -16.734 1 89.69 185 ARG B CA 1
ATOM 3564 C C . ARG B 1 185 ? 18.016 -19.453 -15.492 1 89.69 185 ARG B C 1
ATOM 3566 O O . ARG B 1 185 ? 18.516 -19.359 -14.359 1 89.69 185 ARG B O 1
ATOM 3573 N N . PHE B 1 186 ? 16.781 -19.734 -15.781 1 91.12 186 PHE B N 1
ATOM 3574 C CA . PHE B 1 186 ? 15.859 -20 -14.68 1 91.12 186 PHE B CA 1
ATOM 3575 C C . PHE B 1 186 ? 16.344 -21.188 -13.852 1 91.12 186 PHE B C 1
ATOM 3577 O O . PHE B 1 186 ? 16.406 -21.109 -12.625 1 91.12 186 PHE B O 1
ATOM 3584 N N . ARG B 1 187 ? 16.609 -22.219 -14.492 1 92.62 187 ARG B N 1
ATOM 3585 C CA . ARG B 1 187 ? 17.078 -23.422 -13.836 1 92.62 187 ARG B CA 1
ATOM 3586 C C . ARG B 1 187 ? 18.328 -23.156 -13 1 92.62 187 ARG B C 1
ATOM 3588 O O . ARG B 1 187 ? 18.438 -23.594 -11.859 1 92.62 187 ARG B O 1
ATOM 3595 N N . HIS B 1 188 ? 19.219 -22.406 -13.555 1 92.12 188 HIS B N 1
ATOM 3596 C CA . HIS B 1 188 ? 20.469 -22.094 -12.875 1 92.12 188 HIS B CA 1
ATOM 3597 C C . HIS B 1 188 ? 20.219 -21.25 -11.633 1 92.12 188 HIS B C 1
ATOM 3599 O O . HIS B 1 188 ? 20.719 -21.562 -10.555 1 92.12 188 HIS B O 1
ATOM 3605 N N . LEU B 1 189 ? 19.453 -20.266 -11.797 1 88.69 189 LEU B N 1
ATOM 3606 C CA . LEU B 1 189 ? 19.188 -19.344 -10.703 1 88.69 189 LEU B CA 1
ATOM 3607 C C . LEU B 1 189 ? 18.422 -20.031 -9.578 1 88.69 189 LEU B C 1
ATOM 3609 O O . LEU B 1 189 ? 18.688 -19.797 -8.398 1 88.69 189 LEU B O 1
ATOM 3613 N N . PHE B 1 190 ? 17.484 -20.828 -9.969 1 92.69 190 PHE B N 1
ATOM 3614 C CA . PHE B 1 190 ? 16.688 -21.562 -8.992 1 92.69 190 PHE B CA 1
ATOM 3615 C C . PHE B 1 190 ? 17.562 -22.5 -8.18 1 92.69 190 PHE B C 1
ATOM 3617 O O . PHE B 1 190 ? 17.469 -22.547 -6.949 1 92.69 190 PHE B O 1
ATOM 3624 N N . LYS B 1 191 ? 18.391 -23.219 -8.844 1 93.69 191 LYS B N 1
ATOM 3625 C CA . LYS B 1 191 ? 19.281 -24.156 -8.172 1 93.69 191 LYS B CA 1
ATOM 3626 C C . LYS B 1 191 ? 20.25 -23.406 -7.25 1 93.69 191 LYS B C 1
ATOM 3628 O O . LYS B 1 191 ? 20.547 -23.875 -6.148 1 93.69 191 LYS B O 1
ATOM 3633 N N . GLU B 1 192 ? 20.719 -22.375 -7.715 1 91.44 192 GLU B N 1
ATOM 3634 C CA . GLU B 1 192 ? 21.625 -21.562 -6.902 1 91.44 192 GLU B CA 1
ATOM 3635 C C . GLU B 1 192 ? 20.953 -21.109 -5.613 1 91.44 192 GLU B C 1
ATOM 3637 O O . GLU B 1 192 ? 21.562 -21.125 -4.543 1 91.44 192 GLU B O 1
ATOM 3642 N N . LYS B 1 193 ? 19.734 -20.781 -5.75 1 88 193 LYS B N 1
ATOM 3643 C CA . LYS B 1 193 ? 19.031 -20.188 -4.621 1 88 193 LYS B CA 1
ATOM 3644 C C . LYS B 1 193 ? 18.5 -21.25 -3.676 1 88 193 LYS B C 1
ATOM 3646 O O . LYS B 1 193 ? 18.5 -21.078 -2.455 1 88 193 LYS B O 1
ATOM 3651 N N . TYR B 1 194 ? 18 -22.391 -4.27 1 91.25 194 TYR B N 1
ATOM 3652 C CA . TYR B 1 194 ? 17.25 -23.328 -3.438 1 91.25 194 TYR B CA 1
ATOM 3653 C C . TYR B 1 194 ? 17.953 -24.688 -3.389 1 91.25 194 TYR B C 1
ATOM 3655 O O . TYR B 1 194 ? 17.516 -25.594 -2.672 1 91.25 194 TYR B O 1
ATOM 3663 N N . GLY B 1 195 ? 18.938 -24.875 -4.156 1 93.25 195 GLY B N 1
ATOM 3664 C CA . GLY B 1 195 ? 19.75 -26.078 -4.102 1 93.25 195 GLY B CA 1
ATOM 3665 C C . GLY B 1 195 ? 19.219 -27.188 -4.988 1 93.25 195 GLY B C 1
ATOM 3666 O O . GLY B 1 195 ? 19.891 -28.203 -5.172 1 93.25 195 GLY B O 1
ATOM 3667 N N . LEU B 1 196 ? 18.016 -27.031 -5.512 1 92.69 196 LEU B N 1
ATOM 3668 C CA . LEU B 1 196 ? 17.375 -28 -6.402 1 92.69 196 LEU B CA 1
ATOM 3669 C C . LEU B 1 196 ? 16.953 -27.344 -7.715 1 92.69 196 LEU B C 1
ATOM 3671 O O . LEU B 1 196 ? 16.672 -26.156 -7.746 1 92.69 196 LEU B O 1
ATOM 3675 N N . SER B 1 197 ? 16.984 -28.094 -8.758 1 93.88 197 SER B N 1
ATOM 3676 C CA . SER B 1 197 ? 16.391 -27.578 -9.984 1 93.88 197 SER B CA 1
ATOM 3677 C C . SER B 1 197 ? 14.891 -27.391 -9.836 1 93.88 197 SER B C 1
ATOM 3679 O O . SER B 1 197 ? 14.266 -27.984 -8.969 1 93.88 197 SER B O 1
ATOM 3681 N N . PRO B 1 198 ? 14.289 -26.594 -10.695 1 93.12 198 PRO B N 1
ATOM 3682 C CA . PRO B 1 198 ? 12.844 -26.375 -10.602 1 93.12 198 PRO B CA 1
ATOM 3683 C C . PRO B 1 198 ? 12.039 -27.672 -10.719 1 93.12 198 PRO B C 1
ATOM 3685 O O . PRO B 1 198 ? 11.094 -27.875 -9.961 1 93.12 198 PRO B O 1
ATOM 3688 N N . ILE B 1 199 ? 12.398 -28.5 -11.609 1 91.75 199 ILE B N 1
ATOM 3689 C CA . ILE B 1 199 ? 11.664 -29.734 -11.828 1 91.75 199 ILE B CA 1
ATOM 3690 C C . ILE B 1 199 ? 11.812 -30.641 -10.609 1 91.75 199 ILE B C 1
ATOM 3692 O O . ILE B 1 199 ? 10.852 -31.281 -10.18 1 91.75 199 ILE B O 1
ATOM 3696 N N . THR B 1 200 ? 13 -30.75 -10.117 1 92.56 200 THR B N 1
ATOM 3697 C CA . THR B 1 200 ? 13.227 -31.562 -8.93 1 92.56 200 THR B CA 1
ATOM 3698 C C . THR B 1 200 ? 12.445 -31.016 -7.738 1 92.56 200 THR B C 1
ATOM 3700 O O . THR B 1 200 ? 11.883 -31.781 -6.953 1 92.56 200 THR B O 1
ATOM 3703 N N . TYR B 1 201 ? 12.469 -29.719 -7.68 1 94.06 201 TYR B N 1
ATOM 3704 C CA . TYR B 1 201 ? 11.711 -29.078 -6.609 1 94.06 201 TYR B CA 1
ATOM 3705 C C . TYR B 1 201 ? 10.227 -29.406 -6.727 1 94.06 201 TYR B C 1
ATOM 3707 O O . TYR B 1 201 ? 9.594 -29.797 -5.746 1 94.06 201 TYR B O 1
ATOM 3715 N N . LEU B 1 202 ? 9.688 -29.219 -7.879 1 92.44 202 LEU B N 1
ATOM 3716 C CA . LEU B 1 202 ? 8.273 -29.5 -8.125 1 92.44 202 LEU B CA 1
ATOM 3717 C C . LEU B 1 202 ? 7.941 -30.953 -7.762 1 92.44 202 LEU B C 1
ATOM 3719 O O . LEU B 1 202 ? 6.938 -31.203 -7.09 1 92.44 202 LEU B O 1
ATOM 3723 N N . MET B 1 203 ? 8.758 -31.812 -8.141 1 91.94 203 MET B N 1
ATOM 3724 C CA . MET B 1 203 ? 8.547 -33.219 -7.852 1 91.94 203 MET B CA 1
ATOM 3725 C C . MET B 1 203 ? 8.594 -33.5 -6.348 1 91.94 203 MET B C 1
ATOM 3727 O O . MET B 1 203 ? 7.816 -34.281 -5.824 1 91.94 203 MET B O 1
ATOM 3731 N N . SER B 1 204 ? 9.531 -32.875 -5.734 1 92 204 SER B N 1
ATOM 3732 C CA . SER B 1 204 ? 9.625 -33.031 -4.285 1 92 204 SER B CA 1
ATOM 3733 C C . SER B 1 204 ? 8.336 -32.625 -3.592 1 92 204 SER B C 1
ATOM 3735 O O . SER B 1 204 ? 7.898 -33.281 -2.639 1 92 204 SER B O 1
ATOM 3737 N N . LYS B 1 205 ? 7.762 -31.562 -4.043 1 92.12 205 LYS B N 1
ATOM 3738 C CA . LYS B 1 205 ? 6.488 -31.109 -3.49 1 92.12 205 LYS B CA 1
ATOM 3739 C C . LYS B 1 205 ? 5.387 -32.156 -3.719 1 92.12 205 LYS B C 1
ATOM 3741 O O . LYS B 1 205 ? 4.586 -32.406 -2.82 1 92.12 205 LYS B O 1
ATOM 3746 N N . ARG B 1 206 ? 5.367 -32.656 -4.875 1 91.75 206 ARG B N 1
ATOM 3747 C CA . ARG B 1 206 ? 4.363 -33.656 -5.223 1 91.75 206 ARG B CA 1
ATOM 3748 C C . ARG B 1 206 ? 4.539 -34.938 -4.387 1 91.75 206 ARG B C 1
ATOM 3750 O O . ARG B 1 206 ? 3.561 -35.5 -3.902 1 91.75 206 ARG B O 1
ATOM 3757 N N . PHE B 1 207 ? 5.746 -35.281 -4.191 1 92.06 207 PHE B N 1
ATOM 3758 C CA . PHE B 1 207 ? 6.02 -36.469 -3.396 1 92.06 207 PHE B CA 1
ATOM 3759 C C . PHE B 1 207 ? 5.617 -36.25 -1.941 1 92.06 207 PHE B C 1
ATOM 3761 O O . PHE B 1 207 ? 5.066 -37.156 -1.302 1 92.06 207 PHE B O 1
ATOM 3768 N N . GLU B 1 208 ? 5.977 -35.188 -1.461 1 90.69 208 GLU B N 1
ATOM 3769 C CA . GLU B 1 208 ? 5.605 -34.875 -0.084 1 90.69 208 GLU B CA 1
ATOM 3770 C C . GLU B 1 208 ? 4.094 -34.906 0.11 1 90.69 208 GLU B C 1
ATOM 3772 O O . GLU B 1 208 ? 3.611 -35.438 1.116 1 90.69 208 GLU B O 1
ATOM 3777 N N . ALA B 1 209 ? 3.432 -34.406 -0.805 1 90 209 ALA B N 1
ATOM 3778 C CA . ALA B 1 209 ? 1.973 -34.438 -0.766 1 90 209 ALA B CA 1
ATOM 3779 C C . ALA B 1 209 ? 1.474 -35.875 -0.844 1 90 209 ALA B C 1
ATOM 3781 O O . ALA B 1 209 ? 0.555 -36.281 -0.117 1 90 209 ALA B O 1
ATOM 3782 N N . ALA B 1 210 ? 2.047 -36.594 -1.697 1 91.44 210 ALA B N 1
ATOM 3783 C CA . ALA B 1 210 ? 1.667 -38 -1.866 1 91.44 210 ALA B CA 1
ATOM 3784 C C . ALA B 1 210 ? 1.895 -38.781 -0.581 1 91.44 210 ALA B C 1
ATOM 3786 O O . ALA B 1 210 ? 1.034 -39.562 -0.162 1 91.44 210 ALA B O 1
ATOM 3787 N N . LYS B 1 211 ? 3.031 -38.562 -0.018 1 89.12 211 LYS B N 1
ATOM 3788 C CA . LYS B 1 211 ? 3.332 -39.219 1.247 1 89.12 211 LYS B CA 1
ATOM 3789 C C . LYS B 1 211 ? 2.268 -38.906 2.297 1 89.12 211 LYS B C 1
ATOM 3791 O O . LYS B 1 211 ? 1.791 -39.812 2.986 1 89.12 211 LYS B O 1
ATOM 3796 N N . ARG B 1 212 ? 1.936 -37.75 2.414 1 87.62 212 ARG B N 1
ATOM 3797 C CA . ARG B 1 212 ? 0.934 -37.344 3.387 1 87.62 212 ARG B CA 1
ATOM 3798 C C . ARG B 1 212 ? -0.405 -38.031 3.129 1 87.62 212 ARG B C 1
ATOM 3800 O O . ARG B 1 212 ? -1.043 -38.531 4.059 1 87.62 212 ARG B O 1
ATOM 3807 N N . LEU B 1 213 ? -0.804 -38.031 1.899 1 87.81 213 LEU B N 1
ATOM 3808 C CA . LEU B 1 213 ? -2.084 -38.656 1.534 1 87.81 213 LEU B CA 1
ATOM 3809 C C . LEU B 1 213 ? -2.066 -40.156 1.773 1 87.81 213 LEU B C 1
ATOM 3811 O O . LEU B 1 213 ? -3.053 -40.719 2.25 1 87.81 213 LEU B O 1
ATOM 3815 N N . LEU B 1 214 ? -0.984 -40.75 1.435 1 89.5 214 LEU B N 1
ATOM 3816 C CA . LEU B 1 214 ? -0.859 -42.188 1.614 1 89.5 214 LEU B CA 1
ATOM 3817 C C . LEU B 1 214 ? -0.91 -42.562 3.092 1 89.5 214 LEU B C 1
ATOM 3819 O O . LEU B 1 214 ? -1.464 -43.594 3.457 1 89.5 214 LEU B O 1
ATOM 3823 N N . MET B 1 215 ? -0.405 -41.688 3.916 1 84.88 215 MET B N 1
ATOM 3824 C CA . MET B 1 215 ? -0.329 -41.938 5.352 1 84.88 215 MET B CA 1
ATOM 3825 C C . MET B 1 215 ? -1.634 -41.562 6.043 1 84.88 215 MET B C 1
ATOM 3827 O O . MET B 1 215 ? -2.012 -42.188 7.039 1 84.88 215 MET B O 1
ATOM 3831 N N . GLN B 1 216 ? -2.297 -40.688 5.496 1 84.5 216 GLN B N 1
ATOM 3832 C CA . GLN B 1 216 ? -3.377 -40.062 6.266 1 84.5 216 GLN B CA 1
ATOM 3833 C C . GLN B 1 216 ? -4.738 -40.438 5.68 1 84.5 216 GLN B C 1
ATOM 3835 O O . GLN B 1 216 ? -5.777 -40.125 6.27 1 84.5 216 GLN B O 1
ATOM 3840 N N . THR B 1 217 ? -4.762 -41 4.496 1 83.25 217 THR B N 1
ATOM 3841 C CA . THR B 1 217 ? -6.027 -41.312 3.85 1 83.25 217 THR B CA 1
ATOM 3842 C C . THR B 1 217 ? -6 -42.75 3.303 1 83.25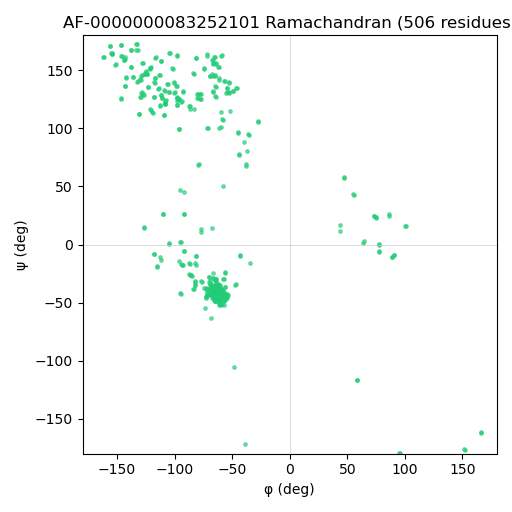 217 THR B C 1
ATOM 3844 O O . THR B 1 217 ? -4.957 -43.406 3.322 1 83.25 217 THR B O 1
ATOM 3847 N N . ASN B 1 218 ? -7.199 -43.188 2.83 1 86.06 218 ASN B N 1
ATOM 3848 C CA . ASN B 1 218 ? -7.312 -44.469 2.166 1 86.06 218 ASN B CA 1
ATOM 3849 C C . ASN B 1 218 ? -7.578 -44.312 0.672 1 86.06 218 ASN B C 1
ATOM 3851 O O . ASN B 1 218 ? -8.195 -45.188 0.052 1 86.06 218 ASN B O 1
ATOM 3855 N N . LEU B 1 219 ? -7.152 -43.219 0.184 1 88.81 219 LEU B N 1
ATOM 3856 C CA . LEU B 1 219 ? -7.363 -42.969 -1.238 1 88.81 219 LEU B CA 1
ATOM 3857 C C . LEU B 1 219 ? -6.645 -44.031 -2.084 1 88.81 219 LEU B C 1
ATOM 3859 O O . LEU B 1 219 ? -5.523 -44.438 -1.765 1 88.81 219 LEU B O 1
ATOM 3863 N N . PRO B 1 220 ? -7.375 -44.375 -3.209 1 91.69 220 PRO B N 1
ATOM 3864 C CA . PRO B 1 220 ? -6.656 -45.281 -4.129 1 91.69 220 PRO B CA 1
ATOM 3865 C C . PRO B 1 220 ? -5.387 -44.625 -4.691 1 91.69 220 PRO B C 1
ATOM 3867 O O . PRO B 1 220 ? -5.312 -43.406 -4.812 1 91.69 220 PRO B O 1
ATOM 3870 N N . ILE B 1 221 ? -4.422 -45.406 -5.035 1 92.31 221 ILE B N 1
ATOM 3871 C CA . ILE B 1 221 ? -3.137 -44.938 -5.543 1 92.31 221 ILE B CA 1
ATOM 3872 C C . ILE B 1 221 ? -3.355 -44.062 -6.762 1 92.31 221 ILE B C 1
ATOM 3874 O O . ILE B 1 221 ? -2.662 -43.062 -6.938 1 92.31 221 ILE B O 1
ATOM 3878 N N . SER B 1 222 ? -4.336 -44.438 -7.555 1 92.62 222 SER B N 1
ATOM 3879 C CA . SER B 1 222 ? -4.648 -43.656 -8.75 1 92.62 222 SER B CA 1
ATOM 3880 C C . SER B 1 222 ? -5.125 -42.25 -8.391 1 92.62 222 SER B C 1
ATOM 3882 O O . SER B 1 222 ? -4.773 -41.281 -9.055 1 92.62 222 SER B O 1
ATOM 3884 N N . ALA B 1 223 ? -5.883 -42.219 -7.328 1 88.75 223 ALA B N 1
ATOM 3885 C CA . ALA B 1 223 ? -6.379 -40.938 -6.863 1 88.75 223 ALA B CA 1
ATOM 3886 C C . ALA B 1 223 ? -5.246 -40.094 -6.305 1 88.75 223 ALA B C 1
ATOM 3888 O O . ALA B 1 223 ? -5.191 -38.875 -6.551 1 88.75 223 ALA B O 1
ATOM 3889 N N . VAL B 1 224 ? -4.375 -40.656 -5.543 1 89.94 224 VAL B N 1
ATOM 3890 C CA . VAL B 1 224 ? -3.221 -39.969 -4.988 1 89.94 224 VAL B CA 1
ATOM 3891 C C . VAL B 1 224 ? -2.355 -39.406 -6.125 1 89.94 224 VAL B C 1
ATOM 3893 O O . VAL B 1 224 ? -1.929 -38.25 -6.086 1 89.94 224 VAL B O 1
ATOM 3896 N N . SER B 1 225 ? -2.092 -40.25 -7.129 1 91.44 225 SER B N 1
ATOM 3897 C CA . SER B 1 225 ? -1.317 -39.844 -8.297 1 91.44 225 SER B CA 1
ATOM 3898 C C . SER B 1 225 ? -1.911 -38.625 -8.953 1 91.44 225 SER B C 1
ATOM 3900 O O . SER B 1 225 ? -1.199 -37.656 -9.211 1 91.44 225 SER B O 1
ATOM 3902 N N . ASN B 1 226 ? -3.205 -38.688 -9.109 1 85.56 226 ASN B N 1
ATOM 3903 C CA . ASN B 1 226 ? -3.91 -37.594 -9.781 1 85.56 226 ASN B CA 1
ATOM 3904 C C . ASN B 1 226 ? -3.906 -36.312 -8.953 1 85.56 226 ASN B C 1
ATOM 3906 O O . ASN B 1 226 ? -3.619 -35.25 -9.469 1 85.56 226 ASN B O 1
ATOM 3910 N N . VAL B 1 227 ? -4.125 -36.438 -7.707 1 83.06 227 VAL B N 1
ATOM 3911 C CA . VAL B 1 227 ? -4.246 -35.281 -6.809 1 83.06 227 VAL B CA 1
ATOM 3912 C C . VAL B 1 227 ? -2.887 -34.625 -6.645 1 83.06 227 VAL B C 1
ATOM 3914 O O . VAL B 1 227 ? -2.809 -33.406 -6.457 1 83.06 227 VAL B O 1
ATOM 3917 N N . CYS B 1 228 ? -1.903 -35.375 -6.777 1 87.56 228 CYS B N 1
ATOM 3918 C CA . CYS B 1 228 ? -0.566 -34.812 -6.551 1 87.56 228 CYS B CA 1
ATOM 3919 C C . CYS B 1 228 ? 0.035 -34.281 -7.848 1 87.56 228 CYS B C 1
ATOM 3921 O O . CYS B 1 228 ? 1.138 -33.75 -7.848 1 87.56 228 CYS B O 1
ATOM 3923 N N . GLY B 1 229 ? -0.668 -34.5 -8.969 1 86.56 229 GLY B N 1
ATOM 3924 C CA . GLY B 1 229 ? -0.275 -33.812 -10.195 1 86.56 229 GLY B CA 1
ATOM 3925 C C . GLY B 1 229 ? 0.532 -34.719 -11.133 1 86.56 229 GLY B C 1
ATOM 3926 O O . GLY B 1 229 ? 1.229 -34.188 -12.016 1 86.56 229 GLY B O 1
ATOM 3927 N N . PHE B 1 230 ? 0.555 -36 -11 1 87.81 230 PHE B N 1
ATOM 3928 C CA . PHE B 1 230 ? 1.283 -36.875 -11.898 1 87.81 230 PHE B CA 1
ATOM 3929 C C . PHE B 1 230 ? 0.456 -37.188 -13.133 1 87.81 230 PHE B C 1
ATOM 3931 O O . PHE B 1 230 ? -0.774 -37.219 -13.078 1 87.81 230 PHE B O 1
ATOM 3938 N N . ALA B 1 231 ? 1.152 -37.375 -14.25 1 83.81 231 ALA B N 1
ATOM 3939 C CA . ALA B 1 231 ? 0.498 -37.594 -15.531 1 83.81 231 ALA B CA 1
ATOM 3940 C C . ALA B 1 231 ? -0.182 -38.969 -15.57 1 83.81 231 ALA B C 1
ATOM 3942 O O . ALA B 1 231 ? -1.23 -39.125 -16.203 1 83.81 231 ALA B O 1
ATOM 3943 N N . ASN B 1 232 ? 0.432 -39.938 -15 1 88.5 232 ASN B N 1
ATOM 3944 C CA . ASN B 1 232 ? -0.164 -41.25 -14.945 1 88.5 232 ASN B CA 1
ATOM 3945 C C . ASN B 1 232 ? 0.382 -42.062 -13.773 1 88.5 232 ASN B C 1
ATOM 3947 O O . ASN B 1 232 ? 1.397 -41.688 -13.18 1 88.5 232 ASN B O 1
ATOM 3951 N N . ASP B 1 233 ? -0.338 -43.125 -13.477 1 91.25 233 ASP B N 1
ATOM 3952 C CA . ASP B 1 233 ? -0.055 -43.938 -12.297 1 91.25 233 ASP B CA 1
ATOM 3953 C C . ASP B 1 233 ? 1.312 -44.594 -12.406 1 91.25 233 ASP B C 1
ATOM 3955 O O . ASP B 1 233 ? 2.041 -44.719 -11.422 1 91.25 233 ASP B O 1
ATOM 3959 N N . ALA B 1 234 ? 1.54 -45.031 -13.656 1 92.44 234 ALA B N 1
ATOM 3960 C CA . ALA B 1 234 ? 2.807 -45.719 -13.867 1 92.44 234 ALA B CA 1
ATOM 3961 C C . ALA B 1 234 ? 3.992 -44.812 -13.547 1 92.44 234 ALA B C 1
ATOM 3963 O O . ALA B 1 234 ? 4.926 -45.219 -12.852 1 92.44 234 ALA B O 1
ATOM 3964 N N . GLN B 1 235 ? 3.916 -43.625 -14.031 1 91.69 235 GLN B N 1
ATOM 3965 C CA . GLN B 1 235 ? 4.969 -42.656 -13.781 1 91.69 235 GLN B CA 1
ATOM 3966 C C . GLN B 1 235 ? 5.074 -42.344 -12.289 1 91.69 235 GLN B C 1
ATOM 3968 O O . GLN B 1 235 ? 6.176 -42.219 -11.75 1 91.69 235 GLN B O 1
ATOM 3973 N N . PHE B 1 236 ? 3.98 -42.156 -11.688 1 94.31 236 PHE B N 1
ATOM 3974 C CA . PHE B 1 236 ? 3.938 -41.875 -10.258 1 94.31 236 PHE B CA 1
ATOM 3975 C C . PHE B 1 236 ? 4.613 -43 -9.469 1 94.31 236 PHE B C 1
ATOM 3977 O O . PHE B 1 236 ? 5.5 -42.75 -8.648 1 94.31 236 PHE B O 1
ATOM 3984 N N . CYS B 1 237 ? 4.195 -44.156 -9.727 1 93.69 237 CYS B N 1
ATOM 3985 C CA . CYS B 1 237 ? 4.711 -45.281 -8.977 1 93.69 237 CYS B CA 1
ATOM 3986 C C . CYS B 1 237 ? 6.219 -45.406 -9.156 1 93.69 237 CYS B C 1
ATOM 3988 O O . CYS B 1 237 ? 6.949 -45.656 -8.188 1 93.69 237 CYS B O 1
ATOM 3990 N N . SER B 1 238 ? 6.645 -45.281 -10.375 1 94.12 238 SER B N 1
ATOM 3991 C CA . SER B 1 238 ? 8.062 -45.406 -10.672 1 94.12 238 SER B CA 1
ATOM 3992 C C . SER B 1 238 ? 8.883 -44.312 -9.992 1 94.12 238 SER B C 1
ATOM 3994 O O . SER B 1 238 ? 9.898 -44.625 -9.352 1 94.12 238 SER B O 1
ATOM 3996 N N . LEU B 1 239 ? 8.43 -43.156 -10.148 1 92.75 239 LEU B N 1
ATOM 3997 C CA . LEU B 1 239 ? 9.164 -42.031 -9.602 1 92.75 239 LEU B CA 1
ATOM 3998 C C . LEU B 1 239 ? 9.125 -42.031 -8.078 1 92.75 239 LEU B C 1
ATOM 4000 O O . LEU B 1 239 ? 10.109 -41.656 -7.426 1 92.75 239 LEU B O 1
ATOM 4004 N N . PHE B 1 240 ? 8.008 -42.406 -7.539 1 94.25 240 PHE B N 1
ATOM 4005 C CA . PHE B 1 240 ? 7.863 -42.469 -6.09 1 94.25 240 PHE B CA 1
ATOM 4006 C C . PHE B 1 240 ? 8.828 -43.5 -5.496 1 94.25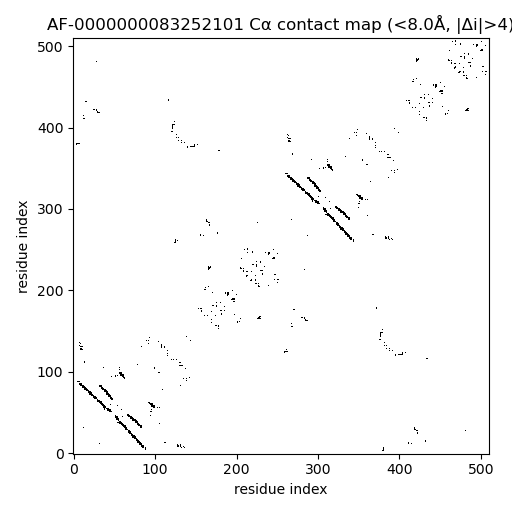 240 PHE B C 1
ATOM 4008 O O . PHE B 1 240 ? 9.484 -43.219 -4.488 1 94.25 240 PHE B O 1
ATOM 4015 N N . LYS B 1 241 ? 8.914 -44.562 -6.172 1 93.62 241 LYS B N 1
ATOM 4016 C CA . LYS B 1 241 ? 9.836 -45.594 -5.727 1 93.62 241 LYS B CA 1
ATOM 4017 C C . LYS B 1 241 ? 11.281 -45.125 -5.805 1 93.62 241 LYS B C 1
ATOM 4019 O O . LYS B 1 241 ? 12.086 -45.375 -4.902 1 93.62 241 LYS B O 1
ATOM 4024 N N . GLN B 1 242 ? 11.586 -44.5 -6.828 1 92.44 242 GLN B N 1
ATOM 4025 C CA . GLN B 1 242 ? 12.93 -43.969 -6.992 1 92.44 242 GLN B CA 1
ATOM 4026 C C . GLN B 1 242 ? 13.25 -42.969 -5.895 1 92.44 242 GLN B C 1
ATOM 4028 O O . GLN B 1 242 ? 14.375 -42.938 -5.383 1 92.44 242 GLN B O 1
ATOM 4033 N N . ALA B 1 243 ? 12.289 -42.219 -5.504 1 89.69 243 ALA B N 1
ATOM 4034 C CA . ALA B 1 243 ? 12.492 -41.125 -4.559 1 89.69 243 ALA B CA 1
ATOM 4035 C C . ALA B 1 243 ? 12.508 -41.656 -3.121 1 89.69 243 ALA B C 1
ATOM 4037 O O . ALA B 1 243 ? 13.227 -41.094 -2.271 1 89.69 243 ALA B O 1
ATOM 4038 N N . THR B 1 244 ? 11.719 -42.688 -2.781 1 90.12 244 THR B N 1
ATOM 4039 C CA . THR B 1 244 ? 11.531 -43.062 -1.387 1 90.12 244 THR B CA 1
ATOM 4040 C C . THR B 1 244 ? 12.102 -44.469 -1.124 1 90.12 244 THR B C 1
ATOM 4042 O O . THR B 1 244 ? 12.281 -44.844 0.03 1 90.12 244 THR B O 1
ATOM 4045 N N . GLY B 1 245 ? 12.266 -45.156 -2.207 1 91.81 245 GLY B N 1
ATOM 4046 C CA . GLY B 1 245 ? 12.727 -46.531 -2.082 1 91.81 245 GLY B CA 1
ATOM 4047 C C . GLY B 1 245 ? 11.594 -47.531 -1.962 1 91.81 245 GLY B C 1
ATOM 4048 O O . GLY B 1 245 ? 11.82 -48.75 -1.996 1 91.81 245 GLY B O 1
ATOM 4049 N N . LEU B 1 246 ? 10.391 -47.031 -1.799 1 92.44 246 LEU B N 1
ATOM 4050 C CA . LEU B 1 246 ? 9.211 -47.875 -1.656 1 92.44 246 LEU B CA 1
ATOM 4051 C C . LEU B 1 246 ? 8.156 -47.531 -2.697 1 92.44 246 LEU B C 1
ATOM 4053 O O . LEU B 1 246 ? 8.055 -46.375 -3.115 1 92.44 246 LEU B O 1
ATOM 4057 N N . THR B 1 247 ? 7.414 -48.562 -3.143 1 93.75 247 THR B N 1
ATOM 4058 C CA . THR B 1 247 ? 6.234 -48.25 -3.947 1 93.75 247 THR B CA 1
ATOM 4059 C C . THR B 1 247 ? 5.18 -47.531 -3.109 1 93.75 247 THR B C 1
ATOM 4061 O O . THR B 1 247 ? 5.207 -47.594 -1.878 1 93.75 247 THR B O 1
ATOM 4064 N N . PRO B 1 248 ? 4.309 -46.844 -3.746 1 94.06 248 PRO B N 1
ATOM 4065 C CA . PRO B 1 248 ? 3.238 -46.188 -2.99 1 94.06 248 PRO B CA 1
ATOM 4066 C C . PRO B 1 248 ? 2.48 -47.156 -2.082 1 94.06 248 PRO B C 1
ATOM 4068 O O . PRO B 1 248 ? 2.182 -46.812 -0.933 1 94.06 248 PRO B O 1
ATOM 4071 N N . ARG B 1 249 ? 2.166 -48.312 -2.576 1 92.38 249 ARG B N 1
ATOM 4072 C CA . ARG B 1 249 ? 1.457 -49.312 -1.796 1 92.38 249 ARG B CA 1
ATOM 4073 C C . ARG B 1 249 ? 2.27 -49.719 -0.575 1 92.38 249 ARG B C 1
ATOM 4075 O O . ARG B 1 249 ? 1.729 -49.844 0.528 1 92.38 249 ARG B O 1
ATOM 4082 N N . GLN B 1 250 ? 3.529 -50.031 -0.775 1 92.19 250 GLN B N 1
ATOM 4083 C CA . GLN B 1 250 ? 4.422 -50.438 0.312 1 92.19 250 GLN B CA 1
ATOM 4084 C C . GLN B 1 250 ? 4.531 -49.312 1.356 1 92.19 250 GLN B C 1
ATOM 4086 O O . GLN B 1 250 ? 4.551 -49.594 2.559 1 92.19 250 GLN B O 1
ATOM 4091 N N . PHE B 1 251 ? 4.66 -48.156 0.875 1 91.88 251 PHE B N 1
ATOM 4092 C CA . PHE B 1 251 ? 4.793 -47 1.756 1 91.88 251 PHE B CA 1
ATOM 4093 C C . PHE B 1 251 ? 3.578 -46.875 2.666 1 91.88 251 PHE B C 1
ATOM 4095 O O . PHE B 1 251 ? 3.715 -46.562 3.854 1 91.88 251 PHE B O 1
ATOM 4102 N N . ARG B 1 252 ? 2.379 -47 2.127 1 89.5 252 ARG B N 1
ATOM 4103 C CA . ARG B 1 252 ? 1.134 -46.906 2.887 1 89.5 252 ARG B CA 1
ATOM 4104 C C . ARG B 1 252 ? 1.092 -47.969 3.979 1 89.5 252 ARG B C 1
ATOM 4106 O O . ARG B 1 252 ? 0.646 -47.719 5.098 1 89.5 252 ARG B O 1
ATOM 4113 N N . VAL B 1 253 ? 1.523 -49.156 3.637 1 84.88 253 VAL B N 1
ATOM 4114 C CA . VAL B 1 253 ? 1.46 -50.281 4.578 1 84.88 253 VAL B CA 1
ATOM 4115 C C . VAL B 1 253 ? 2.508 -50.094 5.672 1 84.88 253 VAL B C 1
ATOM 4117 O O . VAL B 1 253 ? 2.254 -50.375 6.84 1 84.88 253 VAL B O 1
ATOM 4120 N N . ARG B 1 254 ? 3.66 -49.594 5.277 1 75.81 254 ARG B N 1
ATOM 4121 C CA . ARG B 1 254 ? 4.746 -49.438 6.238 1 75.81 254 ARG B CA 1
ATOM 4122 C C . ARG B 1 254 ? 4.516 -48.25 7.145 1 75.81 254 ARG B C 1
ATOM 4124 O O . ARG B 1 254 ? 5.02 -48.188 8.266 1 75.81 254 ARG B O 1
ATOM 4131 N N . GLY B 1 255 ? 3.902 -47.219 6.711 1 61.34 255 GLY B N 1
ATOM 4132 C CA . GLY B 1 255 ? 3.652 -46.062 7.535 1 61.34 255 GLY B CA 1
ATOM 4133 C C . GLY B 1 255 ? 2.457 -46.219 8.453 1 61.34 255 GLY B C 1
ATOM 4134 O O . GLY B 1 255 ? 1.66 -47.156 8.289 1 61.34 255 GLY B O 1
#

Foldseek 3Di:
DPPPDPPLWKAWDDKDKDKDAAFDKFDKDFAQFKKKKAWQAAWWWKDWAHDIDIDHHQKMWIHHGPIIMMIHGRGIIIIMMTTMHTDDPDDDQDTDMGHCPPVSVLVVLSVVLVVLVVVVDPCSSVVNRVSVSVNSVVRVVVVVPPDPPPPPVLLVVLLVCLLVCLLEDDDCQVSCVVSPHGSVVSQVSNCVRPVHGPVVSSVVSLLVQLLCCLQPHPDDLQVSCNRSHHPGSVVVQVVNCVVPVDGSVRSSVVD/DPPPDPPFWKAWDDKDKDKDAAFDKFDKDFAQFKKKKAWQAAWWWKDWAHDIDIDHHQKMWIHHGPIIMMIHGRGIIIIMMTTMHTDPPDDDQDTDMGHCPPVSVLVVLSVVLVVLVVVVDPCSSVVNRVSVSVNSVVSVVVVVPPPPPPPPVLLVVLLVCLLVQLLEDDDCQVSCVVSPHGSVVSQVSNCVRPVHGPVVSSVVSLLVQLLCCLQPHPDDLQVSCNRSRHPGSVVVQVVNCVVPVDGSVRSSVVD

Solvent-accessible surface area (backbone atoms only — not comparable to full-atom values): 26816 Å² total; per-residue (Å²): 126,81,75,63,74,62,64,56,47,27,43,63,38,31,74,46,77,51,75,43,57,55,67,50,62,45,70,76,45,52,32,82,40,31,33,40,42,32,27,68,34,39,35,34,38,36,34,54,65,91,45,76,42,78,49,43,56,43,21,30,39,35,43,47,53,64,42,44,31,33,36,42,27,73,28,53,28,35,35,41,37,34,31,31,43,70,42,86,75,44,80,81,78,78,61,47,78,44,74,43,74,83,90,29,60,60,59,52,41,52,50,51,41,51,49,37,67,69,67,52,50,60,54,33,70,43,49,39,16,48,42,47,17,51,44,50,49,56,54,48,50,70,71,60,58,77,44,85,64,60,77,67,53,50,54,47,27,53,50,41,39,43,72,48,42,38,44,43,91,74,54,67,59,57,49,17,52,65,63,72,35,54,52,66,58,36,36,51,52,36,23,71,73,70,72,39,42,59,67,58,45,45,48,50,54,22,48,53,50,35,52,51,44,45,63,72,46,87,66,52,69,61,53,42,26,48,61,27,32,40,93,41,53,68,58,36,41,53,52,42,20,70,74,70,74,36,40,63,70,55,45,35,69,72,90,127,81,76,63,73,61,66,58,47,26,43,64,38,30,70,47,76,52,74,42,56,54,66,49,62,46,71,77,45,54,30,82,38,31,35,40,41,33,27,67,35,40,36,32,38,35,34,51,65,90,46,75,42,77,49,41,56,46,20,32,39,35,42,48,53,65,41,43,29,34,36,41,27,73,29,52,28,34,35,40,37,35,31,31,43,70,44,87,76,45,80,82,77,79,60,48,78,44,75,43,72,83,90,29,59,60,60,51,42,53,50,51,40,51,48,38,66,71,68,50,50,61,58,32,70,42,49,40,15,47,43,48,17,51,43,50,48,56,53,50,51,72,69,61,59,75,44,76,73,53,82,64,58,51,53,47,27,53,50,41,40,42,73,48,41,38,42,43,91,72,54,69,59,57,51,17,53,65,61,71,35,53,55,67,58,34,36,51,52,36,24,72,74,70,72,39,42,59,68,58,46,43,47,49,54,22,47,52,50,35,51,49,43,44,64,73,47,86,66,52,67,61,53,44,25,46,60,28,31,41,95,41,53,70,57,36,41,52,50,41,20,73,73,72,73,37,43,64,70,55,45,36,69,72,90

Secondary structure (DSSP, 8-state):
---------EEEEEEEEEEE-TT-EEEEE--SSEEEEEEEE--EEEEETTEEEEE-TTEEEEE-TT--EEEEESS-EEEEEEEEEE-TTSPPPPPEEEE--SS-HHHHHHHHHHHHHHH--TTHHHHHHHHHHHHHHHHHHHTT---TTTTHHHHHHHHHHHHHHTTS---HHHHHHHTT--HHHHHHHHHHHHSS-HHHHHHHHHHHHHHHHHHH----HHHHHHHTT-S-HHHHHHHHHHHHSS-HHHHHHH-/---------EEEEEEEEEEE-TT-EEEEE--SSEEEEEEEE--EEEEETTEEEEE-TTEEEEE-TT--EEEEESS-EEEEEEEEEE-TTSPPPPPEEEE--SS-HHHHHHHHHHHHHHH--TTHHHHHHHHHHHHHHHHHHHTT---S--THHHHHHHHHHHHHHTTS---HHHHHHHTT--HHHHHHHHHHHHSS-HHHHHHHHHHHHHHHHHHH----HHHHHHHTT-S-HHHHHHHHHHHHSS-HHHHHHH-

Radius of gyration: 28.86 Å; Cα contacts (8 Å, |Δi|>4): 914; chains: 2; bounding box: 43×91×66 Å

InterPro domains:
  IPR003313 AraC-type arabinose-binding/dimerisation domain [PF02311] (16-88)
  IPR009057 Homedomain-like superfamily [SSF46689] (153-203)
  IPR009057 Homedomain-like superfamily [SSF46689] (206-253)
  IPR014710 RmlC-like jelly roll fold [G3DSA:2.60.120.10] (9-91)
  IPR018060 AraC-like, DNA binding HTH domain [PF12833] (175-252)
  IPR018060 AraC-like, DNA binding HTH domain [PS01124] (156-254)
  IPR018060 AraC-like, DNA binding HTH domain [SM00342] (169-252)
  IPR037923 Transcription regulator HTH-like [SSF51215] (14-141)

Nearest PDB structures (foldseek):
  6swi-assembly1_A  TM=9.344E-01  e=4.246E-07  Geobacillus stearothermophilus
  3w6v-assembly1_A  TM=9.539E-01  e=1.881E-06  Streptomyces griseus
  4fe7-assembly1_A-2  TM=6.631E-01  e=8.937E-07  Escherichia coli
  7zyb-assembly1_A  TM=9.086E-01  e=3.489E-05  Bacteroides eggerthii DSM 20697
  1yhf-assembly1_A  TM=8.204E-01  e=1.110E-05  Streptococcus pyogenes M1 GAS

pLDDT: mean 86.0, std 12.75, range [23.44, 97.44]